Protein 2PTZ (pdb70)

GO terms:
  GO:0005654 nucleoplasm (C, HTP)
  GO:0005737 cytoplasm (C, HTP)
  GO:0004634 phosphopyruvate hydratase activity (F, IDA)
  GO:0000287 magnesium ion binding (F, IDA)
  GO:0097014 ciliary plasm (C, IDA)
  GO:0005737 cytoplasm (C, IDA)
  GO:0005829 cytosol (C, IDA)

B-factor: mean 29.62, std 11.67, range [13.44, 84.28]

Sequence (431 aa):
SHMTIQKVHGREVLDSRGNPTVEVEVTTEKGVFRSAVPSGASTGVYEACELRDGDKKRYVGKGCLQAVKNVNEVIGPALIGRDELKQEELDTLMLRLDGTPNKGKLGANAILGCSMAISKAAAAAKGVPLYRYLASLAGTKELRLPVPCFNVINGGKHAGNALPFQEFMIAPVKATSFSEALRMGSEVYHSLRGIIKKKYGQDAVNVGDEGGFAPPIKDINEPLPILMEAIEEAGHRGKFAICMDCAASETYDEKKQQYNLTFKSPEPTWVTAEQLRETYCKWAHDYPIVSIEDPYDQDDFAGFAGITEALKGKTQIVGDDLTVTNTERIKMAIEKKACNSLLLKINQIGTISEAIASSKLCMENGWSVMVSHRSGETEDTYIADLVVALGSGQIKTGAPCRGERTAKLNQLLRIEEELGAHAKFGFPGWS

CATH classification: 3.30.390.10 (+1 more: 3.20.20.120)

InterPro domains:
  IPR000941 Enolase [MF_00318] (1-417)
  IPR000941 Enolase [PIRSF001400] (1-423)
  IPR000941 Enolase [PR00148] (35-49)
  IPR000941 Enolase [PR00148] (105-121)
  IPR000941 Enolase [PR00148] (162-175)
  IPR000941 Enolase [PR00148] (317-328)
  IPR000941 Enolase [PR00148] (340-354)
  IPR000941 Enolase [PR00148] (369-386)
  IPR000941 Enolase [PTHR11902] (1-423)
  IPR000941 Enolase [SFLDF00002] (3-417)
  IPR000941 Enolase [TIGR01060] (3-423)
  IPR000941 Enolase [cd03313] (5-416)
  IPR020809 Enolase, conserved site [PS00164] (340-353)
  IPR020810 Enolase, C-terminal TIM barrel domain [PF00113] (142-423)
  IPR020810 Enolase, C-terminal TIM barrel domain [SM01192] (140-427)
  IPR020811 Enolase, N-terminal [PF03952] (3-132)
  IPR020811 Enolase, N-terminal [SM01193] (3-132)
  IPR029017 Enolase-like, N-terminal [G3DSA:3.30.390.10] (1-125)
  IPR029017 Enolase-like, N-terminal [SSF54826] (2-138)
  IPR036849 Enolase-like, C-terminal domain superfamily [G3DSA:3.20.20.120] (126-428)

Nearest PDB structures (foldseek):
  2ptx-assembly1_A  TM=1.001E+00  e=3.890E-84  Trypanosoma brucei
  8uel-assembly1_B  TM=9.749E-01  e=4.646E-59  Penaeus vannamei
  1pdy-assembly1_A  TM=9.627E-01  e=2.660E-55  Homarus gammarus
  7sqc-assembly1_Y7  TM=9.735E-01  e=1.139E-55  Chlamydomonas reinhardtii
  7ugh-assembly2_B  TM=9.443E-01  e=2.245E-48  Naegleria fowleri

Radius of gyration: 20.63 Å; Cα contacts (8 Å, |Δi|>4): 1055; chains: 1; bounding box: 47×64×49 Å

Secondary structure (DSSP, 8-state):
-TTS--EEEEEEEE-TTS-EEEEEEEEETTEEEEEE--B-SS--TTSPP------TTTGGGT--HHHHHIIIIIIHHHHTT--TT-HHHHHHHHHHHH-STT-TTT-HHHHHHHHHHHHHHHHHHHTS-HHHHHHHHHT-S--EEPEEEEEEEE-STTSSSS--S-EEEEE-TT-SSHHHHHHHHHHHHHHHHHHHHHHH-GGG--B-TTSSB--S---TTTHHHHHHHHHHHTT-TTS-EEEEE--GGGGEETTTTEEETTTTSSS--EE-HHHHHHHHHHHHHHS-EEEEE--S-TT-HHHHHHHHHHTTTTSEEEESTTTTT-HHHHHHHHHTT--SEEEE-HHHH--HHHHHHHHHHHHHTT-EEEEE--SB--S--HHHHHHHHHT-SEEE--SS-SHHHHHHHHHHHHHHHHH-TT-EES-GGG-

Structure (mmCIF, N/CA/C/O backbone):
data_2PTZ
#
_entry.id   2PTZ
#
_cell.length_a   73.858
_cell.length_b   109.279
_cell.length_c   107.946
_cell.angle_alpha   90.00
_cell.angle_beta   90.00
_cell.angle_gamma   90.00
#
_symmetry.space_group_name_H-M   'C 2 2 21'
#
loop_
_entity.id
_entity.type
_entity.pdbx_description
1 polymer Enolase
2 non-polymer 'ZINC ION'
3 non-polymer 'PHOSPHONOACETOHYDROXAMIC ACID'
4 non-polymer 1,2-ETHANEDIOL
5 water water
#
loop_
_atom_site.group_PDB
_atom_site.id
_atom_site.type_symbol
_atom_site.label_atom_id
_atom_site.label_alt_id
_atom_site.label_comp_id
_atom_site.label_asym_id
_atom_site.label_entity_id
_atom_site.label_seq_id
_atom_site.pdbx_PDB_ins_code
_atom_site.Cartn_x
_atom_site.Cartn_y
_atom_site.Cartn_z
_atom_site.occupancy
_atom_site.B_iso_or_equiv
_atom_site.auth_seq_id
_atom_site.auth_comp_id
_atom_site.auth_asym_id
_atom_site.auth_atom_id
_atom_site.pdbx_PDB_model_num
ATOM 1 N N . SER A 1 2 ? 4.139 67.989 43.444 1.00 56.81 -1 SER A N 1
ATOM 2 C CA . SER A 1 2 ? 4.188 68.901 42.255 1.00 57.15 -1 SER A CA 1
ATOM 3 C C . SER A 1 2 ? 3.884 68.156 40.945 1.00 56.26 -1 SER A C 1
ATOM 4 O O . SER A 1 2 ? 3.705 66.925 40.938 1.00 56.22 -1 SER A O 1
ATOM 7 N N . HIS A 1 3 ? 3.843 68.899 39.837 1.00 55.16 0 HIS A N 1
ATOM 8 C CA . HIS A 1 3 ? 3.146 68.421 38.634 1.00 53.32 0 HIS A CA 1
ATOM 9 C C . HIS A 1 3 ? 3.701 67.137 38.000 1.00 50.63 0 HIS A C 1
ATOM 10 O O . HIS A 1 3 ? 2.934 66.326 37.458 1.00 49.32 0 HIS A O 1
ATOM 17 N N . MET A 1 4 ? 5.018 66.957 38.086 1.00 47.37 1 MET A N 1
ATOM 18 C CA . MET A 1 4 ? 5.675 65.851 37.378 1.00 45.16 1 MET A CA 1
ATOM 19 C C . MET A 1 4 ? 5.813 64.577 38.197 1.00 40.27 1 MET A C 1
ATOM 20 O O . MET A 1 4 ? 6.141 63.505 37.626 1.00 39.03 1 MET A O 1
ATOM 25 N N . THR A 1 5 ? 5.507 64.677 39.496 1.00 35.34 2 THR A N 1
ATOM 26 C CA . THR A 1 5 ? 5.680 63.554 40.455 1.00 30.57 2 THR A CA 1
ATOM 27 C C . THR A 1 5 ? 4.584 62.472 40.420 1.00 28.09 2 THR A C 1
ATOM 28 O O . THR A 1 5 ? 3.583 62.562 39.688 1.00 27.61 2 THR A O 1
ATOM 32 N N . ILE A 1 6 ? 4.778 61.436 41.225 1.00 24.67 3 ILE A N 1
ATOM 33 C CA . ILE A 1 6 ? 3.815 60.330 41.288 1.00 23.06 3 ILE A CA 1
ATOM 34 C C . ILE A 1 6 ? 2.494 60.814 41.899 1.00 22.46 3 ILE A C 1
ATOM 35 O O . ILE A 1 6 ? 2.488 61.417 42.974 1.00 23.08 3 ILE A O 1
ATOM 40 N N . GLN A 1 7 ? 1.397 60.575 41.181 1.00 22.43 4 GLN A N 1
ATOM 41 C CA . GLN A 1 7 ? 0.095 60.998 41.586 1.00 22.84 4 GLN A CA 1
ATOM 42 C C . GLN A 1 7 ? -0.708 59.949 42.282 1.00 22.34 4 GLN A C 1
ATOM 43 O O . GLN A 1 7 ? -1.457 60.285 43.182 1.00 23.58 4 GLN A O 1
ATOM 49 N N . LYS A 1 8 ? -0.575 58.698 41.857 1.00 21.47 5 LYS A N 1
ATOM 50 C CA . LYS A 1 8 ? -1.398 57.619 42.360 1.00 22.54 5 LYS A CA 1
ATOM 51 C C . LYS A 1 8 ? -0.570 56.362 42.255 1.00 20.76 5 LYS A C 1
ATOM 52 O O . LYS A 1 8 ? 0.273 56.205 41.321 1.00 19.78 5 LYS A O 1
ATOM 58 N N . VAL A 1 9 ? -0.737 55.498 43.248 1.00 18.53 6 VAL A N 1
ATOM 59 C CA . VAL A 1 9 ? -0.113 54.191 43.137 1.00 18.66 6 VAL A CA 1
ATOM 60 C C . VAL A 1 9 ? -1.194 53.213 43.543 1.00 18.25 6 VAL A C 1
ATOM 61 O O . VAL A 1 9 ? -1.800 53.365 44.611 1.00 18.88 6 VAL A O 1
ATOM 65 N N . HIS A 1 10 ? -1.407 52.202 42.711 1.00 18.98 7 HIS A N 1
ATOM 66 C CA . HIS A 1 10 ? -2.493 51.296 42.973 1.00 19.46 7 HIS A CA 1
ATOM 67 C C . HIS A 1 10 ? -2.063 49.906 42.587 1.00 20.05 7 HIS A C 1
ATOM 68 O O . HIS A 1 10 ? -1.530 49.717 41.494 1.00 18.97 7 HIS A O 1
ATOM 75 N N . GLY A 1 11 ? -2.310 48.961 43.495 1.00 18.92 8 GLY A N 1
ATOM 76 C CA . GLY A 1 11 ? -2.080 47.552 43.205 1.00 18.95 8 GLY A CA 1
ATOM 77 C C . GLY A 1 11 ? -3.349 46.763 43.066 1.00 18.93 8 GLY A C 1
ATOM 78 O O . GLY A 1 11 ? -4.430 47.138 43.561 1.00 18.43 8 GLY A O 1
ATOM 79 N N . ARG A 1 12 ? -3.237 45.684 42.300 1.00 19.20 9 ARG A N 1
ATOM 80 C CA . ARG A 1 12 ? -4.399 44.820 42.186 1.00 20.00 9 ARG A CA 1
ATOM 81 C C . ARG A 1 12 ? -3.891 43.402 41.924 1.00 18.43 9 ARG A C 1
ATOM 82 O O . ARG A 1 12 ? -2.795 43.188 41.462 1.00 19.01 9 ARG A O 1
ATOM 90 N N . GLU A 1 13 ? -4.724 42.459 42.337 1.00 19.23 10 GLU A N 1
ATOM 91 C CA . GLU A 1 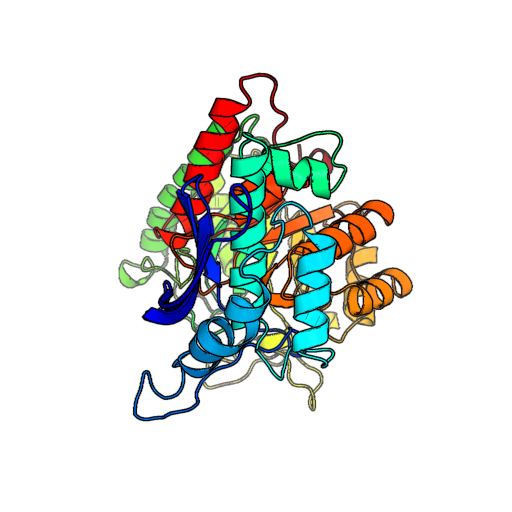13 ? -4.451 41.067 42.110 1.00 19.66 10 GLU A CA 1
ATOM 92 C C . GLU A 1 13 ? -4.913 40.788 40.669 1.00 19.08 10 GLU A C 1
ATOM 93 O O . GLU A 1 13 ? -6.054 41.095 40.276 1.00 18.43 10 GLU A O 1
ATOM 99 N N . VAL A 1 14 ? -4.023 40.231 39.878 1.00 18.63 11 VAL A N 1
ATOM 100 C CA . VAL A 1 14 ? -4.359 39.744 38.549 1.00 18.49 11 VAL A CA 1
ATOM 101 C C . VAL A 1 14 ? -3.903 38.296 38.411 1.00 19.65 11 VAL A C 1
ATOM 102 O O . VAL A 1 14 ? -3.276 37.758 39.316 1.00 20.45 11 VAL A O 1
ATOM 106 N N . LEU A 1 15 ? -4.250 37.658 37.294 1.00 17.98 12 LEU A N 1
ATOM 107 C CA . LEU A 1 15 ? -3.827 36.253 37.148 1.00 18.50 12 LEU A CA 1
ATOM 108 C C . LEU A 1 15 ? -2.585 36.171 36.312 1.00 17.40 12 LEU A C 1
ATOM 109 O O . LEU A 1 15 ? -2.408 36.952 35.334 1.00 17.69 12 LEU A O 1
ATOM 114 N N . ASP A 1 16 ? -1.745 35.197 36.662 1.00 16.29 13 ASP A N 1
ATOM 115 C CA . ASP A 1 16 ? -0.605 34.858 35.878 1.00 16.04 13 ASP A CA 1
ATOM 116 C C . ASP A 1 16 ? -0.997 33.742 34.904 1.00 14.71 13 ASP A C 1
ATOM 117 O O . ASP A 1 16 ? -2.116 33.318 34.855 1.00 16.46 13 ASP A O 1
ATOM 122 N N . SER A 1 17 ? -0.008 33.310 34.137 1.00 16.20 14 SER A N 1
ATOM 123 C CA . SER A 1 17 ? -0.232 32.472 32.970 1.00 15.82 14 SER A CA 1
ATOM 124 C C . SER A 1 17 ? -0.622 31.026 33.365 1.00 16.71 14 SER A C 1
ATOM 125 O O . SER A 1 17 ? -0.991 30.230 32.505 1.00 18.33 14 SER A O 1
ATOM 128 N N . ARG A 1 18 ? -0.484 30.710 34.655 1.00 17.67 15 ARG A N 1
ATOM 129 C CA . ARG A 1 18 ? -0.988 29.433 35.221 1.00 19.66 15 ARG A CA 1
ATOM 130 C C . ARG A 1 18 ? -2.357 29.563 35.897 1.00 19.52 15 ARG A C 1
ATOM 131 O O . ARG A 1 18 ? -2.906 28.577 36.417 1.00 21.47 15 ARG A O 1
ATOM 139 N N . GLY A 1 19 ? -2.886 30.788 35.871 1.00 19.30 16 GLY A N 1
ATOM 140 C CA . GLY A 1 19 ? -4.162 31.126 36.466 1.00 18.99 16 GLY A CA 1
ATOM 141 C C . GLY A 1 19 ? -4.032 31.360 37.987 1.00 19.39 16 GLY A C 1
ATOM 142 O O . GLY A 1 19 ? -5.020 31.298 38.703 1.00 21.48 16 GLY A O 1
ATOM 143 N N . ASN A 1 20 ? -2.819 31.658 38.442 1.00 19.63 17 ASN A N 1
ATOM 144 C CA . ASN A 1 20 ? -2.624 31.972 39.846 1.00 19.77 17 ASN A CA 1
ATOM 145 C C . ASN A 1 20 ? -2.514 33.474 40.038 1.00 20.53 17 ASN A C 1
ATOM 146 O O . ASN A 1 20 ? -1.982 34.148 39.186 1.00 19.20 17 ASN A O 1
ATOM 151 N N . PRO A 1 21 ? -3.000 33.975 41.190 1.00 20.50 18 PRO A N 1
ATOM 152 C CA . PRO A 1 21 ? -2.942 35.403 41.407 1.00 19.55 18 PRO A CA 1
ATOM 153 C C . PRO A 1 21 ? -1.522 35.874 41.454 1.00 18.40 18 PRO A C 1
ATOM 154 O O . PRO A 1 21 ? -0.584 35.151 41.859 1.00 18.33 18 PRO A O 1
ATOM 158 N N . THR A 1 22 ? -1.339 37.104 40.983 1.00 16.85 19 THR A N 1
ATOM 159 C CA . THR A 1 22 ? -0.119 37.806 41.230 1.00 17.40 19 THR A CA 1
ATOM 160 C C . THR A 1 22 ? -0.414 39.295 41.413 1.00 16.70 19 THR A C 1
ATOM 161 O O . THR A 1 22 ? -1.565 39.680 41.414 1.00 19.56 19 THR A O 1
ATOM 165 N N . VAL A 1 23 ? 0.653 40.069 41.569 1.00 16.35 20 VAL A N 1
ATOM 166 C CA . VAL A 1 23 ? 0.484 41.505 41.853 1.00 17.69 20 VAL A CA 1
ATOM 167 C C . VAL A 1 23 ? 0.735 42.318 40.596 1.00 17.14 20 VAL A C 1
ATOM 168 O O . VAL A 1 23 ? 1.720 42.099 39.899 1.00 17.68 20 VAL A O 1
ATOM 172 N N . GLU A 1 24 ? -0.145 43.279 40.329 1.00 17.04 21 GLU A N 1
ATOM 173 C CA . GLU A 1 24 ? 0.129 44.291 39.314 1.00 16.99 21 GLU A CA 1
ATOM 174 C C . GLU A 1 24 ? 0.017 45.668 40.012 1.00 17.72 21 GLU A C 1
ATOM 175 O O . GLU A 1 24 ? -0.878 45.872 40.859 1.00 17.54 21 GLU A O 1
ATOM 181 N N . VAL A 1 25 ? 0.866 46.599 39.594 1.00 16.46 22 VAL A N 1
ATOM 182 C CA . VAL A 1 25 ? 0.899 47.913 40.168 1.00 15.66 22 VAL A CA 1
ATOM 183 C C . VAL A 1 25 ? 0.834 48.920 39.034 1.00 16.09 22 VAL A C 1
ATOM 184 O O . VAL A 1 25 ? 1.546 48.802 38.056 1.00 16.39 22 VAL A O 1
ATOM 188 N N . GLU A 1 26 ? 0.062 49.966 39.267 1.00 15.42 23 GLU A N 1
ATOM 189 C CA . GLU A 1 26 ? -0.023 51.084 38.348 1.00 16.13 23 GLU A CA 1
ATOM 190 C C . GLU A 1 26 ? 0.476 52.307 39.122 1.00 16.37 23 GLU A C 1
ATOM 191 O O . GLU A 1 26 ? 0.031 52.581 40.229 1.00 17.46 23 GLU A O 1
ATOM 197 N N . VAL A 1 27 ? 1.432 52.970 38.522 1.00 17.51 24 VAL A N 1
ATOM 198 C CA . VAL A 1 27 ? 1.853 54.276 39.014 1.00 17.45 24 VAL A CA 1
ATOM 199 C C . VAL A 1 27 ? 1.316 55.257 38.005 1.00 18.62 24 VAL A C 1
ATOM 200 O O . VAL A 1 27 ? 1.594 55.112 36.808 1.00 17.82 24 VAL A O 1
ATOM 204 N N . THR A 1 28 ? 0.547 56.195 38.500 1.00 19.59 25 THR A N 1
ATOM 205 C CA . THR A 1 28 ? 0.002 57.260 37.652 1.00 21.17 25 THR A CA 1
ATOM 206 C C . THR A 1 28 ? 0.771 58.535 37.878 1.00 20.91 25 THR A C 1
ATOM 207 O O . THR A 1 28 ? 1.032 58.940 39.022 1.00 20.90 25 THR A O 1
ATOM 211 N N . THR A 1 29 ? 1.112 59.164 36.755 1.00 21.51 26 THR A N 1
ATOM 212 C CA . THR A 1 29 ? 1.666 60.507 36.746 1.00 22.87 26 THR A CA 1
ATOM 213 C C . THR A 1 29 ? 0.874 61.311 35.698 1.00 24.06 26 THR A C 1
ATOM 214 O O . THR A 1 29 ? -0.056 60.815 35.039 1.00 24.09 26 THR A O 1
ATOM 218 N N . GLU A 1 30 ? 1.250 62.562 35.546 1.00 26.54 27 GLU A N 1
ATOM 219 C CA . GLU A 1 30 ? 0.579 63.390 34.536 1.00 28.64 27 GLU A CA 1
ATOM 220 C C . GLU A 1 30 ? 0.823 62.783 33.134 1.00 28.97 27 GLU A C 1
ATOM 221 O O . GLU A 1 30 ? 0.084 63.051 32.196 1.00 29.66 27 GLU A O 1
ATOM 227 N N . LYS A 1 31 ? 1.866 61.967 33.004 1.00 28.20 28 LYS A N 1
ATOM 228 C CA . LYS A 1 31 ? 2.264 61.387 31.714 1.00 29.08 28 LYS A CA 1
ATOM 229 C C . LYS A 1 31 ? 1.489 60.126 31.406 1.00 28.08 28 LYS A C 1
ATOM 230 O O . LYS A 1 31 ? 1.544 59.609 30.277 1.00 28.90 28 LYS A O 1
ATOM 236 N N . GLY A 1 32 ? 0.764 59.614 32.398 1.00 27.22 29 GLY A N 1
ATOM 237 C CA . GLY A 1 32 ? -0.083 58.494 32.164 1.00 24.42 29 GLY A CA 1
ATOM 238 C C . GLY A 1 32 ? -0.011 57.472 33.267 1.00 24.25 29 GLY A C 1
ATOM 239 O O . GLY A 1 32 ? 0.494 57.759 34.343 1.00 22.81 29 GLY A O 1
ATOM 240 N N . VAL A 1 33 ? -0.508 56.288 32.941 1.00 22.67 30 VAL A N 1
ATOM 241 C CA . VAL A 1 33 ? -0.623 55.164 33.876 1.00 22.94 30 VAL A CA 1
ATOM 242 C C . VAL A 1 33 ? 0.355 54.078 33.460 1.00 22.60 30 VAL A C 1
ATOM 243 O O . VAL A 1 33 ? 0.300 53.550 32.323 1.00 22.71 30 VAL A O 1
ATOM 247 N N . PHE A 1 34 ? 1.239 53.733 34.376 1.00 19.61 31 PHE A N 1
ATOM 248 C CA . PHE A 1 34 ? 2.382 52.870 34.115 1.00 18.11 31 PHE A CA 1
ATOM 249 C C . PHE A 1 34 ? 2.182 51.614 34.912 1.00 17.59 31 PHE A C 1
ATOM 250 O O . PHE A 1 34 ? 2.145 51.632 36.127 1.00 18.52 31 PHE A O 1
ATOM 258 N N . ARG A 1 35 ? 2.003 50.533 34.172 1.00 16.22 32 ARG A N 1
ATOM 259 C CA . ARG A 1 35 ? 1.533 49.289 34.814 1.00 15.72 32 ARG A CA 1
ATOM 260 C C . ARG A 1 35 ? 2.565 48.193 34.710 1.00 15.77 32 ARG A C 1
ATOM 261 O O . ARG A 1 35 ? 3.080 47.903 33.613 1.00 16.20 32 ARG A O 1
ATOM 269 N N . SER A 1 36 ? 2.808 47.530 35.825 1.00 15.63 33 SER A N 1
ATOM 270 C CA . SER A 1 36 ? 3.845 46.500 35.882 1.00 15.90 33 SER A CA 1
ATOM 271 C C . SER A 1 36 ? 3.271 45.349 36.686 1.00 16.30 33 SER A C 1
ATOM 272 O O . SER A 1 36 ? 2.586 45.575 37.679 1.00 16.30 33 SER A O 1
ATOM 275 N N . ALA A 1 37 ? 3.476 44.129 36.211 1.00 15.53 34 ALA A N 1
ATOM 276 C CA . ALA A 1 37 ? 3.018 42.922 36.920 1.00 16.75 34 ALA A CA 1
ATOM 277 C C . ALA A 1 37 ? 4.219 42.096 37.299 1.00 16.54 34 ALA A C 1
ATOM 278 O O . ALA A 1 37 ? 5.307 42.124 36.624 1.00 17.46 34 ALA A O 1
ATOM 280 N N . VAL A 1 38 ? 4.005 41.331 38.370 1.00 16.64 35 VAL A N 1
ATOM 281 C CA . VAL A 1 38 ? 5.075 40.564 38.972 1.00 17.22 35 VAL A CA 1
ATOM 282 C C . VAL A 1 38 ? 4.924 39.105 38.562 1.00 15.85 35 VAL A C 1
ATOM 283 O O . VAL A 1 38 ? 3.835 38.558 38.628 1.00 16.06 35 VAL A O 1
ATOM 287 N N . PRO A 1 39 ? 6.010 38.475 38.110 1.00 16.04 36 PRO A N 1
ATOM 288 C CA . PRO A 1 39 ? 5.930 37.075 37.697 1.00 15.81 36 PRO A CA 1
ATOM 289 C C . PRO A 1 39 ? 6.006 36.185 38.929 1.00 16.46 36 PRO A C 1
ATOM 290 O O . PRO A 1 39 ? 6.253 36.680 39.999 1.00 17.57 36 PRO A O 1
ATOM 294 N N . SER A 1 40 ? 5.836 34.879 38.766 1.00 17.71 37 SER A N 1
ATOM 295 C CA . SER A 1 40 ? 5.950 33.984 39.907 1.00 16.21 37 SER A CA 1
ATOM 296 C C . SER A 1 40 ? 6.625 32.682 39.449 1.00 18.00 37 SER A C 1
ATOM 297 O O . SER A 1 40 ? 6.193 32.048 38.455 1.00 17.57 37 SER A O 1
ATOM 300 N N . GLY A 1 41 ? 7.655 32.275 40.191 1.00 19.30 38 GLY A N 1
ATOM 301 C CA . GLY A 1 41 ? 8.307 31.013 39.908 1.00 20.05 38 GLY A CA 1
ATOM 302 C C . GLY A 1 41 ? 7.532 29.827 40.480 1.00 20.43 38 GLY A C 1
ATOM 303 O O . GLY A 1 41 ? 6.699 29.965 41.386 1.00 20.72 38 GLY A O 1
ATOM 304 N N . ALA A 1 42 ? 7.800 28.663 39.892 1.00 21.10 39 ALA A N 1
ATOM 305 C CA . ALA A 1 42 ? 7.405 27.397 40.465 1.00 21.45 39 ALA A CA 1
ATOM 306 C C . ALA A 1 42 ? 8.607 26.737 41.145 1.00 21.73 39 ALA A C 1
ATOM 307 O O . ALA A 1 42 ? 8.515 26.302 42.310 1.00 22.76 39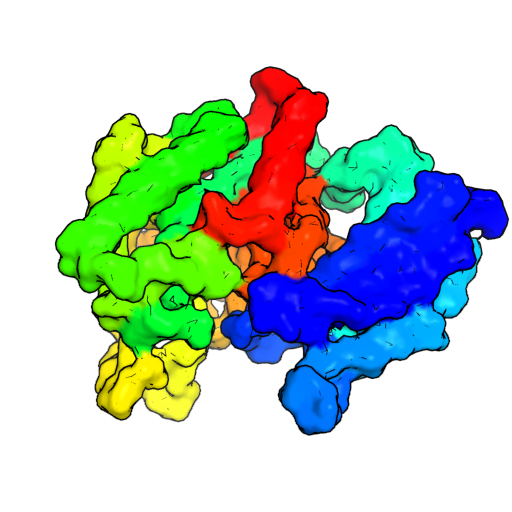 ALA A O 1
ATOM 309 N N . SER A 1 43 ? 9.732 26.620 40.412 1.00 21.87 40 SER A N 1
ATOM 310 C CA . SER A 1 43 ? 10.941 26.066 40.987 1.00 22.06 40 SER A CA 1
ATOM 311 C C . SER A 1 43 ? 11.740 27.197 41.647 1.00 21.41 40 SER A C 1
ATOM 312 O O . SER A 1 43 ? 12.830 27.596 41.210 1.00 21.59 40 SER A O 1
ATOM 315 N N . THR A 1 44 ? 11.177 27.731 42.720 1.00 20.64 41 THR A N 1
ATOM 316 C CA . THR A 1 44 ? 11.749 28.916 43.364 1.00 21.17 41 THR A CA 1
ATOM 317 C C . THR A 1 44 ? 12.919 28.501 44.267 1.00 22.73 41 THR A C 1
ATOM 318 O O . THR A 1 44 ? 12.809 27.551 45.071 1.00 22.51 41 THR A O 1
ATOM 322 N N . GLY A 1 45 ? 14.045 29.195 44.114 1.00 22.39 42 GLY A N 1
ATOM 323 C CA . GLY A 1 45 ? 15.212 28.919 44.970 1.00 22.87 42 GLY A CA 1
ATOM 324 C C . GLY A 1 45 ? 14.899 29.271 46.407 1.00 23.24 42 GLY A C 1
ATOM 325 O O . GLY A 1 45 ? 14.120 30.223 46.683 1.00 22.30 42 GLY A O 1
ATOM 326 N N . VAL A 1 46 ? 15.494 28.551 47.352 1.00 24.68 43 VAL A N 1
ATOM 327 C CA . VAL A 1 46 ? 15.187 28.824 48.758 1.00 26.34 43 VAL A CA 1
ATOM 328 C C . VAL A 1 46 ? 15.680 30.221 49.158 1.00 24.39 43 VAL A C 1
ATOM 329 O O . VAL A 1 46 ? 15.206 30.769 50.136 1.00 24.89 43 VAL A O 1
ATOM 333 N N . TYR A 1 47 ? 16.612 30.791 48.383 1.00 23.57 44 TYR A N 1
ATOM 334 C CA . TYR A 1 47 ? 17.130 32.120 48.698 1.00 22.59 44 TYR A CA 1
ATOM 335 C C . TYR A 1 47 ? 16.455 33.285 47.977 1.00 21.49 44 TYR A C 1
ATOM 336 O O . TYR A 1 47 ? 16.890 34.418 48.110 1.00 21.75 44 TYR A O 1
ATOM 345 N N . GLU A 1 48 ? 15.353 33.021 47.290 1.00 20.44 45 GLU A N 1
ATOM 346 C CA . GLU A 1 48 ? 14.650 34.084 46.612 1.00 20.07 45 GLU A CA 1
ATOM 347 C C . GLU A 1 48 ? 14.004 34.997 47.632 1.00 19.92 45 GLU A C 1
ATOM 348 O O . GLU A 1 48 ? 13.608 34.588 48.718 1.00 19.89 45 GLU A O 1
ATOM 354 N N . ALA A 1 49 ? 13.942 36.268 47.270 1.00 19.79 46 ALA A N 1
ATOM 355 C CA . ALA A 1 49 ? 13.171 37.242 48.055 1.00 19.79 46 ALA A CA 1
ATOM 356 C C . ALA A 1 49 ? 11.730 36.741 48.249 1.00 20.10 46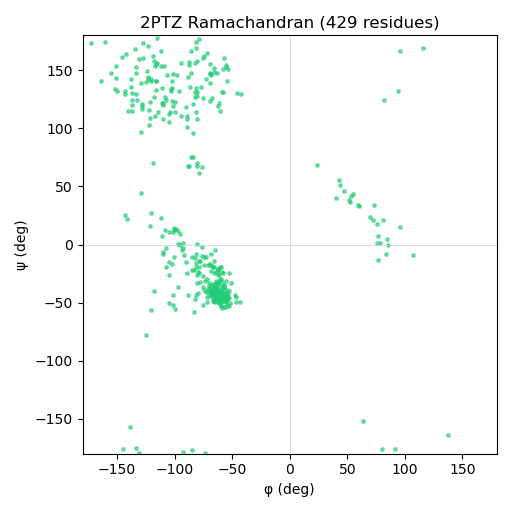 ALA A C 1
ATOM 357 O O . ALA A 1 49 ? 11.178 35.968 47.427 1.00 20.34 46 ALA A O 1
ATOM 359 N N . CYS A 1 50 ? 11.141 37.153 49.361 1.00 20.21 47 CYS A N 1
ATOM 360 C CA . CYS A 1 50 ? 9.828 36.651 49.741 1.00 20.03 47 CYS A CA 1
ATOM 361 C C . CYS A 1 50 ? 8.710 36.955 48.755 1.00 19.93 47 CYS A C 1
ATOM 362 O O . CYS A 1 50 ? 8.385 38.110 48.487 1.00 20.43 47 CYS A O 1
ATOM 365 N N . GLU A 1 51 ? 8.066 35.907 48.263 1.00 20.05 48 GLU A N 1
ATOM 366 C CA . GLU A 1 51 ? 6.822 36.100 47.545 1.00 19.92 48 GLU A CA 1
ATOM 367 C C . GLU A 1 51 ? 5.637 35.928 48.503 1.00 20.37 48 GLU A C 1
ATOM 368 O O . GLU A 1 51 ? 5.357 34.819 49.004 1.00 20.58 48 GLU A O 1
ATOM 374 N N . LEU A 1 52 ? 4.952 37.020 48.792 1.00 20.77 49 LEU A N 1
ATOM 375 C CA . LEU A 1 52 ? 3.992 37.004 49.872 1.00 21.68 49 LEU A CA 1
ATOM 376 C C . LEU A 1 52 ? 2.602 36.585 49.327 1.00 21.19 49 LEU A C 1
ATOM 377 O O . LEU A 1 52 ? 2.071 37.243 48.438 1.00 22.12 49 LEU A O 1
ATOM 382 N N . ARG A 1 53 ? 2.119 35.466 49.846 1.00 21.60 50 ARG A N 1
ATOM 383 C CA . ARG A 1 53 ? 0.816 34.911 49.510 1.00 23.18 50 ARG A CA 1
ATOM 384 C C . ARG A 1 53 ? -0.051 34.943 50.746 1.00 23.41 50 ARG A C 1
ATOM 385 O O . ARG A 1 53 ? 0.436 34.937 51.887 1.00 23.72 50 ARG A O 1
ATOM 393 N N . ASP A 1 54 ? -1.351 34.956 50.520 1.00 22.72 51 ASP A N 1
ATOM 394 C CA . ASP A 1 54 ? -2.319 35.157 51.599 1.00 23.58 51 ASP A CA 1
ATOM 395 C C . ASP A 1 54 ? -2.502 33.911 52.490 1.00 23.52 51 ASP A C 1
ATOM 396 O O . ASP A 1 54 ? -2.738 34.027 53.680 1.00 24.43 51 ASP A O 1
ATOM 401 N N . GLY A 1 55 ? -2.441 32.738 51.858 1.00 25.64 52 GLY A N 1
ATOM 402 C CA . GLY A 1 55 ? -2.619 31.464 52.556 1.00 27.03 52 GLY A CA 1
ATOM 403 C C . GLY A 1 55 ? -4.067 31.220 52.983 1.00 28.39 52 GLY A C 1
ATOM 404 O O . GLY A 1 55 ? -4.351 30.451 53.918 1.00 29.05 52 GLY A O 1
ATOM 405 N N . ASP A 1 56 ? -5.002 31.901 52.323 1.00 28.29 53 ASP A N 1
ATOM 406 C CA . ASP A 1 56 ? -6.408 31.695 52.608 1.00 27.78 53 ASP A CA 1
ATOM 407 C C . ASP A 1 56 ? -6.917 30.577 51.729 1.00 28.57 53 ASP A C 1
ATOM 408 O O . ASP A 1 56 ? -7.110 30.745 50.522 1.00 27.57 53 ASP A O 1
ATOM 413 N N . LYS A 1 57 ? -7.182 29.430 52.343 1.00 30.35 54 LYS A N 1
ATOM 414 C CA . LYS A 1 57 ? -7.638 28.269 51.574 1.00 33.89 54 LYS A CA 1
ATOM 415 C C . LYS A 1 57 ? -8.962 28.509 50.812 1.00 32.54 54 LYS A C 1
ATOM 416 O O . LYS A 1 57 ? -9.259 27.818 49.826 1.00 33.12 54 LYS A O 1
ATOM 422 N N . LYS A 1 58 ? -9.725 29.516 51.224 1.00 32.28 55 LYS A N 1
ATOM 423 C CA . LYS A 1 58 ? -10.997 29.804 50.531 1.00 32.57 55 LYS A CA 1
ATOM 424 C C . LYS A 1 58 ? -10.845 30.617 49.252 1.00 31.25 55 LYS A C 1
ATOM 425 O O . LYS A 1 58 ? -11.842 30.820 48.524 1.00 31.73 55 LYS A O 1
ATOM 431 N N . ARG A 1 59 ? -9.637 31.113 49.011 1.00 28.90 56 ARG A N 1
ATOM 432 C CA . ARG A 1 59 ? -9.332 31.851 47.764 1.00 26.13 56 ARG A CA 1
ATOM 433 C C . ARG A 1 59 ? -8.111 31.269 47.099 1.00 24.94 56 ARG A C 1
ATOM 434 O O . ARG A 1 59 ? -7.008 31.276 47.675 1.00 24.72 56 ARG A O 1
ATOM 442 N N . TYR A 1 60 ? -8.276 30.811 45.861 1.00 25.08 57 TYR A N 1
ATOM 443 C CA . TYR A 1 60 ? -7.132 30.383 45.079 1.00 27.78 57 TYR A CA 1
ATOM 444 C C . TYR A 1 60 ? -6.259 29.372 45.843 1.00 30.66 57 TYR A C 1
ATOM 445 O O . TYR A 1 60 ? -5.015 29.419 45.704 1.00 31.85 57 TYR A O 1
ATOM 454 N N . VAL A 1 61 ? -6.919 28.490 46.583 1.00 34.16 58 VAL A N 1
ATOM 455 C CA . VAL A 1 61 ? -6.370 27.613 47.651 1.00 36.39 58 VAL A CA 1
ATOM 456 C C . VAL A 1 61 ? -5.084 28.203 48.230 1.00 36.16 58 VAL A C 1
ATOM 457 O O . VAL A 1 61 ? -3.976 27.692 47.978 1.00 36.98 58 VAL A O 1
ATOM 461 N N . GLY A 1 62 ? -5.255 29.330 48.926 1.00 33.90 59 GLY A N 1
ATOM 462 C CA . GLY A 1 62 ? -4.174 30.014 49.595 1.00 31.07 59 GLY A CA 1
ATOM 463 C C . GLY A 1 62 ? -3.180 30.835 48.796 1.00 27.88 59 GLY A C 1
ATOM 464 O O . GLY A 1 62 ? -2.267 31.386 49.396 1.00 27.27 59 GLY A O 1
ATOM 465 N N . LYS A 1 63 ? -3.327 30.942 47.467 1.00 26.00 60 LYS A N 1
ATOM 466 C CA . LYS A 1 63 ? -2.339 31.664 46.646 1.00 24.22 60 LYS A CA 1
ATOM 467 C C . LYS A 1 63 ? -2.734 33.132 46.329 1.00 22.26 60 LYS A C 1
ATOM 468 O O . LYS A 1 63 ? -2.112 33.801 45.493 1.00 21.89 60 LYS A O 1
ATOM 474 N N . GLY A 1 64 ? -3.785 33.609 47.033 1.00 20.79 61 GLY A N 1
ATOM 475 C CA . GLY A 1 64 ? -4.163 35.025 46.853 1.00 21.10 61 GLY A CA 1
ATOM 476 C C . GLY A 1 64 ? -3.007 36.001 47.122 1.00 21.01 61 GLY A C 1
ATOM 477 O O . GLY A 1 64 ? -2.103 35.696 47.867 1.00 22.19 61 GLY A O 1
ATOM 478 N N . CYS A 1 65 ? -3.049 37.185 46.512 1.00 19.61 62 CYS A N 1
ATOM 479 C CA . CYS A 1 65 ? -2.015 38.203 46.760 1.00 19.62 62 CYS A CA 1
ATOM 480 C C . CYS A 1 65 ? -2.675 39.469 47.316 1.00 20.14 62 CYS A C 1
ATOM 481 O O . CYS A 1 65 ? -2.130 40.565 47.137 1.00 18.76 62 CYS A O 1
ATOM 484 N N . LEU A 1 66 ? -3.826 39.293 47.978 1.00 18.97 63 LEU A N 1
ATOM 485 C CA . LEU A 1 66 ? -4.502 40.428 48.626 1.00 19.46 63 LEU A CA 1
ATOM 486 C C . LEU A 1 66 ? -3.563 41.151 49.605 1.00 20.51 63 LEU A C 1
ATOM 487 O O . LEU A 1 66 ? -3.563 42.382 49.654 1.00 19.70 63 LEU A O 1
ATOM 492 N N . GLN A 1 67 ? -2.773 40.403 50.393 1.00 20.05 64 GLN A N 1
ATOM 493 C CA . GLN A 1 67 ? -1.915 41.079 51.387 1.00 21.49 64 GLN A CA 1
ATOM 494 C C . GLN A 1 67 ? -0.827 41.908 50.678 1.00 20.50 64 GLN A C 1
ATOM 495 O O . GLN A 1 67 ? -0.624 43.090 51.014 1.00 19.79 64 GLN A O 1
ATOM 501 N N . ALA A 1 68 ? -0.203 41.351 49.632 1.00 18.29 65 ALA A N 1
ATOM 502 C CA . ALA A 1 68 ? 0.849 42.082 48.926 1.00 18.37 65 ALA A CA 1
ATOM 503 C C . ALA A 1 68 ? 0.207 43.321 48.279 1.00 17.70 65 ALA A C 1
ATOM 504 O O . ALA A 1 68 ? 0.771 44.417 48.327 1.00 18.36 65 ALA A O 1
ATOM 506 N N . VAL A 1 69 ? -0.987 43.116 47.703 1.00 17.32 66 VAL A N 1
ATOM 507 C CA . VAL A 1 69 ? -1.743 44.234 47.067 1.00 17.28 66 VAL A CA 1
ATOM 508 C C . VAL A 1 69 ? -2.068 45.296 48.152 1.00 18.64 66 VAL A C 1
ATOM 509 O O . VAL A 1 69 ? -1.873 46.513 47.901 1.00 18.22 66 VAL A O 1
ATOM 513 N N . LYS A 1 70 ? -2.530 44.849 49.320 1.00 18.84 67 LYS A N 1
ATOM 514 C CA . LYS A 1 70 ? -2.809 45.800 50.432 1.00 19.45 67 LYS A CA 1
ATOM 515 C C . LYS A 1 70 ? -1.517 46.581 50.794 1.00 19.54 67 LYS A C 1
ATOM 516 O O . LYS A 1 70 ? -1.535 47.807 51.065 1.00 19.86 67 LYS A O 1
ATOM 522 N N . ASN A 1 71 ? -0.396 45.854 50.835 1.00 18.31 68 ASN A N 1
ATOM 523 C CA . ASN A 1 71 ? 0.896 46.481 51.105 1.00 18.60 68 ASN A CA 1
ATOM 524 C C . ASN A 1 71 ? 1.254 47.577 50.094 1.00 17.43 68 ASN A C 1
ATOM 525 O O . ASN A 1 71 ? 1.692 48.668 50.473 1.00 19.07 68 ASN A O 1
ATOM 530 N N . VAL A 1 72 ? 1.077 47.284 48.823 1.00 17.17 69 VAL A N 1
ATOM 531 C CA . VAL A 1 72 ? 1.169 48.324 47.822 1.00 17.86 69 VAL A CA 1
ATOM 532 C C . VAL A 1 72 ? 0.182 49.491 48.113 1.00 17.98 69 VAL A C 1
ATOM 533 O O . VAL A 1 72 ? 0.597 50.680 48.167 1.00 19.80 69 VAL A O 1
ATOM 537 N N . ASN A 1 73 ? -1.098 49.177 48.283 1.00 18.33 70 ASN A N 1
ATOM 538 C CA . ASN A 1 73 ? -2.130 50.220 48.371 1.00 17.95 70 ASN A CA 1
ATOM 539 C C . ASN A 1 73 ? -2.039 51.058 49.628 1.00 18.65 70 ASN A C 1
ATOM 540 O O . ASN A 1 73 ? -2.348 52.254 49.595 1.00 21.34 70 ASN A O 1
ATOM 545 N N . GLU A 1 74 ? -1.669 50.425 50.734 1.00 19.60 71 GLU A N 1
ATOM 546 C CA . GLU A 1 74 ? -1.795 51.060 52.046 1.00 20.90 71 GLU A CA 1
ATOM 547 C C . GLU A 1 74 ? -0.445 51.478 52.637 1.00 20.61 71 GLU A C 1
ATOM 548 O O . GLU A 1 74 ? -0.384 52.324 53.534 1.00 21.48 71 GLU A O 1
ATOM 554 N N . VAL A 1 75 ? 0.657 50.900 52.145 1.00 20.66 72 VAL A N 1
ATOM 555 C CA . VAL A 1 75 ? 1.934 51.201 52.762 1.00 21.12 72 VAL A CA 1
ATOM 556 C C . VAL A 1 75 ? 2.895 51.826 51.756 1.00 20.98 72 VAL A C 1
ATOM 557 O O . VAL A 1 75 ? 3.382 52.947 51.968 1.00 21.95 72 VAL A O 1
ATOM 561 N N . ILE A 1 76 ? 3.122 51.126 50.661 1.00 19.21 73 ILE A N 1
ATOM 562 C CA . ILE A 1 76 ? 4.145 51.590 49.727 1.00 19.24 73 ILE A CA 1
ATOM 563 C C . ILE A 1 76 ? 3.621 52.799 48.934 1.00 19.47 73 ILE A C 1
ATOM 564 O O . ILE A 1 76 ? 4.314 53.861 48.828 1.00 20.23 73 ILE A O 1
ATOM 569 N N . GLY A 1 77 ? 2.445 52.617 48.355 1.00 19.01 74 GLY A N 1
ATOM 570 C CA . GLY A 1 77 ? 1.871 53.666 47.496 1.00 19.91 74 GLY A CA 1
ATOM 571 C C . GLY A 1 77 ? 1.787 55.011 48.210 1.00 21.00 74 GLY A C 1
ATOM 572 O O . GLY A 1 77 ? 2.249 56.031 47.673 1.00 21.21 74 GLY A O 1
ATOM 573 N N . PRO A 1 78 ? 1.189 55.048 49.418 1.00 21.42 75 PRO A N 1
ATOM 574 C CA . PRO A 1 78 ? 1.038 56.375 50.066 1.00 22.68 75 PRO A CA 1
ATOM 575 C C . PRO A 1 78 ? 2.400 57.055 50.300 1.00 23.29 75 PRO A C 1
ATOM 576 O O . PRO A 1 78 ? 2.491 58.287 50.268 1.00 24.12 75 PRO A O 1
ATOM 580 N N . ALA A 1 79 ? 3.439 56.245 50.502 1.00 22.52 76 ALA A N 1
ATOM 581 C CA . ALA A 1 79 ? 4.836 56.735 50.667 1.00 23.77 76 ALA A CA 1
ATOM 582 C C . ALA A 1 79 ? 5.373 57.356 49.359 1.00 23.50 76 ALA A C 1
ATOM 583 O O . ALA A 1 79 ? 6.192 58.273 49.373 1.00 24.14 76 ALA A O 1
ATOM 585 N N . LEU A 1 80 ? 4.948 56.806 48.237 1.00 22.06 77 LEU A N 1
ATOM 586 C CA . LEU A 1 80 ? 5.477 57.251 46.969 1.00 21.04 77 LEU A CA 1
ATOM 587 C C . LEU A 1 80 ? 4.755 58.479 46.423 1.00 21.93 77 LEU A C 1
ATOM 588 O O . LEU A 1 80 ? 5.277 59.127 45.519 1.00 22.65 77 LEU A O 1
ATOM 593 N N . ILE A 1 81 ? 3.522 58.727 46.870 1.00 22.36 78 ILE A N 1
ATOM 594 C CA . ILE A 1 81 ? 2.786 59.832 46.291 1.00 22.88 78 ILE A CA 1
ATOM 595 C C . ILE A 1 81 ? 3.555 61.127 46.497 1.00 22.38 78 ILE A C 1
ATOM 596 O O . ILE A 1 81 ? 4.001 61.454 47.620 1.00 23.11 78 ILE A O 1
ATOM 601 N N . GLY A 1 82 ? 3.691 61.874 45.400 1.00 22.97 79 GLY A N 1
ATOM 602 C CA . GLY A 1 82 ? 4.353 63.170 45.427 1.00 24.21 79 GLY A CA 1
ATOM 603 C C . GLY A 1 82 ? 5.867 63.019 45.289 1.00 24.51 79 GLY A C 1
ATOM 604 O O . GLY A 1 82 ? 6.606 63.990 45.383 1.00 26.07 79 GLY A O 1
ATOM 605 N N . ARG A 1 83 ? 6.330 61.800 45.066 1.00 23.32 80 ARG A N 1
ATOM 606 C CA . ARG A 1 83 ? 7.774 61.589 44.955 1.00 23.69 80 ARG A CA 1
ATOM 607 C C . ARG A 1 83 ? 8.201 61.632 43.502 1.00 24.23 80 ARG A C 1
ATOM 608 O O . ARG A 1 83 ? 7.405 61.370 42.567 1.00 25.22 80 ARG A O 1
ATOM 616 N N . ASP A 1 84 ? 9.475 61.954 43.328 1.00 24.56 81 ASP A N 1
ATOM 617 C CA . ASP A 1 84 ? 10.089 62.050 42.006 1.00 24.18 81 ASP A CA 1
ATOM 618 C C . ASP A 1 84 ? 10.444 60.662 41.528 1.00 23.54 81 ASP A C 1
ATOM 619 O O . ASP A 1 84 ? 11.425 60.083 42.001 1.00 24.56 81 ASP A O 1
ATOM 624 N N . GLU A 1 85 ? 9.677 60.177 40.543 1.00 22.27 82 GLU A N 1
ATOM 625 C CA . GLU A 1 85 ? 9.851 58.843 39.995 1.00 22.09 82 GLU A CA 1
ATOM 626 C C . GLU A 1 85 ? 11.237 58.657 39.333 1.00 22.08 82 GLU A C 1
ATOM 627 O O . GLU A 1 85 ? 11.675 57.518 39.136 1.00 22.12 82 GLU A O 1
ATOM 633 N N . LEU A 1 86 ? 11.891 59.766 38.957 1.00 23.37 83 LEU A N 1
ATOM 634 C CA . LEU A 1 86 ? 13.250 59.682 38.376 1.00 24.04 83 LEU A CA 1
ATOM 635 C C . LEU A 1 86 ? 14.273 59.095 39.335 1.00 24.31 83 LEU A C 1
ATOM 636 O O . LEU A 1 86 ? 15.300 58.575 38.883 1.00 24.24 83 LEU A O 1
ATOM 641 N N . LYS A 1 87 ? 13.978 59.162 40.637 1.00 22.48 84 LYS A N 1
ATOM 642 C CA . LYS A 1 87 ? 14.944 58.804 41.648 1.00 22.70 84 LYS A CA 1
ATOM 643 C C . LYS A 1 87 ? 14.860 57.326 41.958 1.00 21.22 84 LYS A C 1
ATOM 644 O O . LYS A 1 87 ? 14.452 56.923 43.035 1.00 22.80 84 LYS A O 1
ATOM 650 N N . GLN A 1 88 ? 15.244 56.520 40.993 1.00 20.75 85 GLN A N 1
ATOM 651 C CA . GLN A 1 88 ? 15.001 55.067 41.074 1.00 20.02 85 GLN A CA 1
ATOM 652 C C . GLN A 1 88 ? 15.690 54.495 42.321 1.00 20.31 85 GLN A C 1
ATOM 653 O O . GLN A 1 88 ? 15.066 53.755 43.097 1.00 20.86 85 GLN A O 1
ATOM 659 N N . GLU A 1 89 ? 16.988 54.761 42.466 1.00 21.12 86 GLU A N 1
ATOM 660 C CA . GLU A 1 89 ? 17.713 54.189 43.605 1.00 23.43 86 GLU A CA 1
ATOM 661 C C . GLU A 1 89 ? 17.080 54.693 44.895 1.00 23.00 86 GLU A C 1
ATOM 662 O O . GLU A 1 89 ? 16.886 53.924 45.831 1.00 24.00 86 GLU A O 1
ATOM 668 N N . GLU A 1 90 ? 16.784 55.988 44.963 1.00 22.26 87 GLU A N 1
ATOM 669 C CA . GLU A 1 90 ? 16.192 56.552 46.175 1.00 22.47 87 GLU A CA 1
ATOM 670 C C . GLU A 1 90 ? 14.868 55.854 46.529 1.00 22.30 87 GLU A C 1
ATOM 671 O O . GLU A 1 90 ? 14.622 55.472 47.684 1.00 22.88 87 GLU A O 1
ATOM 677 N N . LEU A 1 91 ? 14.024 55.669 45.527 1.00 21.49 88 LEU A N 1
ATOM 678 C CA . LEU A 1 91 ? 12.707 55.068 45.782 1.00 20.42 88 LEU A CA 1
ATOM 679 C C . LEU A 1 91 ? 12.815 53.577 46.079 1.00 20.28 88 LEU A C 1
ATOM 680 O O . LEU A 1 91 ? 12.108 53.065 46.985 1.00 20.45 88 LEU A O 1
ATOM 685 N N . ASP A 1 92 ? 13.681 52.876 45.343 1.00 19.58 89 ASP A N 1
ATOM 686 C CA . ASP A 1 92 ? 13.906 51.488 45.684 1.00 18.98 89 ASP A CA 1
ATOM 687 C C . ASP A 1 92 ? 14.431 51.355 47.093 1.00 19.74 89 ASP A C 1
ATOM 688 O O . ASP A 1 92 ? 13.959 50.505 47.852 1.00 19.02 89 ASP A O 1
ATOM 693 N N . THR A 1 93 ? 15.379 52.217 47.458 1.00 19.69 90 THR A N 1
ATOM 694 C CA . THR A 1 93 ? 15.946 52.146 48.798 1.00 21.99 90 THR A CA 1
ATOM 695 C C . THR A 1 93 ? 14.868 52.460 49.846 1.00 21.41 90 THR A C 1
ATOM 696 O O . THR A 1 93 ? 14.813 51.812 50.880 1.00 20.86 90 THR A O 1
ATOM 700 N N . LEU A 1 94 ? 14.000 53.420 49.556 1.00 20.19 91 LEU A N 1
ATOM 701 C CA . LEU A 1 94 ? 12.875 53.745 50.455 1.00 20.64 91 LEU A CA 1
ATOM 702 C C . LEU A 1 94 ? 12.050 52.479 50.663 1.00 19.62 91 LEU A C 1
ATOM 703 O O . LEU A 1 94 ? 11.701 52.119 51.790 1.00 20.17 91 LEU A O 1
ATOM 708 N N . MET A 1 95 ? 11.758 51.794 49.557 1.00 19.01 92 MET A N 1
ATOM 709 C CA . MET A 1 95 ? 10.947 50.583 49.646 1.00 19.81 92 MET A CA 1
ATOM 710 C C . MET A 1 95 ? 11.670 49.516 50.437 1.00 19.64 92 MET A C 1
ATOM 711 O O . MET A 1 95 ? 11.061 48.867 51.280 1.00 19.68 92 MET A O 1
ATOM 716 N N . LEU A 1 96 ? 12.981 49.405 50.251 1.00 19.54 93 LEU A N 1
ATOM 717 C CA . LEU A 1 96 ? 13.723 48.416 51.041 1.00 19.50 93 LEU A CA 1
ATOM 718 C C . LEU A 1 96 ? 13.579 48.761 52.535 1.00 20.16 93 LEU A C 1
ATOM 719 O O . LEU A 1 96 ? 13.366 47.906 53.376 1.00 20.71 93 LEU A O 1
ATOM 724 N N . ARG A 1 97 ? 13.711 50.042 52.857 1.00 20.56 94 ARG A N 1
ATOM 725 C CA . ARG A 1 97 ? 13.661 50.472 54.240 1.00 21.57 94 ARG A CA 1
ATOM 726 C C . ARG A 1 97 ? 12.231 50.346 54.811 1.00 20.90 94 ARG A C 1
ATOM 727 O O . ARG A 1 97 ? 12.095 50.040 56.007 1.00 21.84 94 ARG A O 1
ATOM 741 N N . LEU A 1 98 ? 11.199 50.598 53.992 1.00 21.87 95 LEU A N 1
ATOM 742 C CA . LEU A 1 98 ? 9.813 50.369 54.420 1.00 22.30 95 LEU A CA 1
ATOM 743 C C . LEU A 1 98 ? 9.557 48.927 54.862 1.00 22.67 95 LEU A C 1
ATOM 744 O O . LEU A 1 98 ? 8.818 48.675 55.824 1.00 22.88 95 LEU A O 1
ATOM 749 N N . ASP A 1 99 ? 10.129 48.001 54.101 1.00 21.10 96 ASP A N 1
ATOM 750 C CA . ASP A 1 99 ? 10.061 46.607 54.447 1.00 21.41 96 ASP A CA 1
ATOM 751 C C . ASP A 1 99 ? 10.951 46.261 55.664 1.00 21.76 96 ASP A C 1
ATOM 752 O O . ASP A 1 99 ? 10.488 45.600 56.616 1.00 23.11 96 ASP A O 1
ATOM 757 N N . GLY A 1 100 ? 12.214 46.698 55.635 1.00 22.26 97 GLY A N 1
ATOM 758 C CA . GLY A 1 100 ? 13.116 46.575 56.796 1.00 23.30 97 GLY A CA 1
ATOM 759 C C . GLY A 1 100 ? 13.672 45.189 57.031 1.00 23.52 97 GLY A C 1
ATOM 760 O O . GLY A 1 100 ? 14.347 44.985 58.051 1.00 25.04 97 GLY A O 1
ATOM 761 N N . THR A 1 101 ? 13.428 44.260 56.091 1.00 23.14 98 THR A N 1
ATOM 762 C CA . THR A 1 101 ? 13.932 42.869 56.245 1.00 24.25 98 THR A CA 1
ATOM 763 C C . THR A 1 101 ? 14.781 42.503 55.032 1.00 25.54 98 THR A C 1
ATOM 764 O O . THR A 1 101 ? 14.520 42.977 53.928 1.00 25.42 98 THR A O 1
ATOM 768 N N . PRO A 1 102 ? 15.780 41.642 55.240 1.00 27.73 99 PRO A N 1
ATOM 769 C CA . PRO A 1 102 ? 16.677 41.289 54.137 1.00 28.29 99 PRO A CA 1
ATOM 770 C C . PRO A 1 102 ? 15.924 40.645 52.978 1.00 27.42 99 PRO A C 1
ATOM 771 O O . PRO A 1 102 ? 16.241 40.926 51.832 1.00 28.68 99 PRO A O 1
ATOM 775 N N . ASN A 1 103 ? 14.895 39.851 53.267 1.00 25.65 100 ASN A N 1
ATOM 776 C CA . ASN A 1 103 ? 14.262 39.023 52.230 1.00 24.31 100 ASN A CA 1
ATOM 777 C C . ASN A 1 103 ? 12.951 39.657 51.735 1.00 22.28 100 ASN A C 1
ATOM 778 O O . ASN A 1 103 ? 12.180 39.001 51.043 1.00 21.46 100 ASN A O 1
ATOM 783 N N . LYS A 1 104 ? 12.683 40.919 52.124 1.00 19.92 101 LYS A N 1
ATOM 784 C CA . LYS A 1 104 ? 11.415 41.561 51.752 1.00 19.46 101 LYS A CA 1
ATOM 785 C C . LYS A 1 104 ? 10.206 40.769 52.284 1.00 19.34 101 LYS A C 1
ATOM 786 O O . LYS A 1 104 ? 9.176 40.721 51.638 1.00 19.14 101 LYS A O 1
ATOM 792 N N . GLY A 1 105 ? 10.387 40.161 53.457 1.00 20.41 102 GLY A N 1
ATOM 793 C CA . GLY A 1 105 ? 9.378 39.292 54.037 1.00 23.03 102 GLY A CA 1
ATOM 794 C C . GLY A 1 105 ? 8.228 40.046 54.699 1.00 23.38 102 GLY A C 1
ATOM 795 O O . GLY A 1 105 ? 7.193 39.449 55.036 1.00 24.95 102 GLY A O 1
ATOM 796 N N . LYS A 1 106 ? 8.418 41.338 54.933 1.00 22.40 103 LYS A N 1
ATOM 797 C CA . LYS A 1 106 ? 7.381 42.113 55.599 1.00 22.24 103 LYS A CA 1
ATOM 798 C C . LYS A 1 106 ? 6.327 42.573 54.593 1.00 22.56 103 LYS A C 1
ATOM 799 O O . LYS A 1 106 ? 5.137 42.265 54.720 1.00 23.90 103 LYS A O 1
ATOM 805 N N . LEU A 1 107 ? 6.768 43.307 53.586 1.00 20.84 104 LEU A N 1
ATOM 806 C CA . LEU A 1 107 ? 5.839 43.832 52.564 1.00 19.76 104 LEU A CA 1
ATOM 807 C C . LEU A 1 107 ? 5.632 42.865 51.385 1.00 19.10 104 LEU A C 1
ATOM 808 O O . LEU A 1 107 ? 4.609 42.921 50.709 1.00 18.77 104 LEU A O 1
ATOM 813 N N . GLY A 1 108 ? 6.641 41.993 51.186 1.00 18.98 105 GLY A N 1
ATOM 814 C CA . GLY A 1 108 ? 6.655 41.067 50.066 1.00 18.86 105 GLY A CA 1
ATOM 815 C C . GLY A 1 108 ? 7.427 41.647 48.905 1.00 18.53 105 GLY A C 1
ATOM 816 O O . GLY A 1 108 ? 7.209 42.802 48.480 1.00 17.63 105 GLY A O 1
ATOM 817 N N . ALA A 1 109 ? 8.338 40.835 48.341 1.00 17.99 106 ALA A N 1
ATOM 818 C CA . ALA A 1 109 ? 9.051 41.262 47.117 1.00 18.39 106 ALA A CA 1
ATOM 819 C C . ALA A 1 109 ? 8.035 41.474 45.992 1.00 18.10 106 ALA A C 1
ATOM 820 O O . ALA A 1 109 ? 8.221 42.297 45.095 1.00 18.71 106 ALA A O 1
ATOM 822 N N . ASN A 1 110 ? 6.963 40.713 46.022 1.00 17.40 107 ASN A N 1
ATOM 823 C CA . ASN A 1 110 ? 5.852 40.893 45.036 1.00 19.34 107 ASN A CA 1
ATOM 824 C C . ASN A 1 110 ? 4.985 42.182 45.196 1.00 20.69 107 ASN A C 1
ATOM 825 O O . ASN A 1 110 ? 4.306 42.591 44.272 1.00 23.79 107 ASN A O 1
ATOM 830 N N . ALA A 1 111 ? 5.035 42.814 46.348 1.00 18.57 108 ALA A N 1
ATOM 831 C CA . ALA A 1 111 ? 4.509 44.151 46.478 1.00 18.15 108 ALA A CA 1
ATOM 832 C C . ALA A 1 111 ? 5.518 45.215 45.995 1.00 18.91 108 ALA A C 1
ATOM 833 O O . ALA A 1 111 ? 5.184 46.157 45.253 1.00 18.70 108 ALA A O 1
ATOM 835 N N . ILE A 1 112 ? 6.753 45.061 46.443 1.00 17.37 109 ILE A N 1
ATOM 836 C CA . ILE A 1 112 ? 7.788 46.006 46.140 1.00 17.66 109 ILE A CA 1
ATOM 837 C C . ILE A 1 112 ? 8.118 46.034 44.649 1.00 17.14 109 ILE A C 1
ATOM 838 O O . ILE A 1 112 ? 8.183 47.110 44.044 1.00 18.16 109 ILE A O 1
ATOM 843 N N . LEU A 1 113 ? 8.317 44.860 44.054 1.00 16.18 110 LEU A N 1
ATOM 844 C CA . LEU A 1 113 ? 8.863 44.863 42.710 1.00 16.14 110 LEU A CA 1
ATOM 845 C C . LEU A 1 113 ? 7.964 45.594 41.703 1.00 16.04 110 LEU A C 1
ATOM 846 O O . LEU A 1 113 ? 8.447 46.329 40.834 1.00 15.24 110 LEU A O 1
ATOM 851 N N . GLY A 1 114 ? 6.651 45.373 41.822 1.00 16.57 111 GLY A N 1
ATOM 852 C CA . GLY A 1 114 ? 5.677 45.989 40.891 1.00 17.54 111 GLY A CA 1
ATOM 853 C C . GLY A 1 114 ? 5.832 47.501 40.978 1.00 16.11 111 GLY A C 1
ATOM 854 O O . GLY A 1 114 ? 5.814 48.172 39.959 1.00 16.45 111 GLY A O 1
ATOM 855 N N . CYS A 1 115 ? 6.035 48.001 42.208 1.00 15.96 112 CYS A N 1
ATOM 856 C CA . CYS A 1 115 ? 6.247 49.449 42.389 1.00 16.25 112 CYS A CA 1
ATOM 857 C C . CYS A 1 115 ? 7.533 49.899 41.710 1.00 17.48 112 CYS A C 1
ATOM 858 O O . CYS A 1 115 ? 7.526 50.867 40.964 1.00 16.88 112 CYS A O 1
ATOM 861 N N . SER A 1 116 ? 8.594 49.139 41.960 1.00 16.71 113 SER A N 1
ATOM 862 C CA . SER A 1 116 ? 9.934 49.431 41.438 1.00 17.56 113 SER A CA 1
ATOM 863 C C . SER A 1 116 ? 9.881 49.505 39.906 1.00 16.87 113 SER A C 1
ATOM 864 O O . SER A 1 116 ? 10.398 50.437 39.296 1.00 17.60 113 SER A O 1
ATOM 867 N N . MET A 1 117 ? 9.244 48.489 39.335 1.00 16.15 114 MET A N 1
ATOM 868 C CA . MET A 1 117 ? 9.041 48.432 37.868 1.00 16.81 114 MET A CA 1
ATOM 869 C C . MET A 1 117 ? 8.251 49.623 37.347 1.00 16.51 114 MET A C 1
ATOM 870 O O . MET A 1 117 ? 8.677 50.309 36.405 1.00 16.70 114 MET A O 1
ATOM 875 N N . ALA A 1 118 ? 7.092 49.863 37.950 1.00 16.54 115 ALA A N 1
ATOM 876 C CA . ALA A 1 118 ? 6.185 50.900 37.416 1.00 16.21 115 ALA A CA 1
ATOM 877 C C . ALA A 1 118 ? 6.825 52.290 37.585 1.00 16.67 115 ALA A C 1
ATOM 878 O O . ALA A 1 118 ? 6.688 53.153 36.711 1.00 16.82 115 ALA A O 1
ATOM 880 N N . ILE A 1 119 ? 7.520 52.497 38.699 1.00 17.59 116 ILE A N 1
ATOM 881 C CA . ILE A 1 119 ? 8.286 53.739 38.895 1.00 17.74 116 ILE A CA 1
ATOM 882 C C . ILE A 1 119 ? 9.237 53.945 37.720 1.00 17.82 116 ILE A C 1
ATOM 883 O O . ILE A 1 119 ? 9.253 55.006 37.129 1.00 18.01 116 ILE A O 1
ATOM 888 N N . SER A 1 120 ? 9.959 52.885 37.308 1.00 17.34 117 SER A N 1
ATOM 889 C CA . SER A 1 120 ? 10.988 53.026 36.267 1.00 18.34 117 SER A CA 1
ATOM 890 C C . SER A 1 120 ? 10.294 53.387 34.943 1.00 18.58 117 SER A C 1
ATOM 891 O O . SER A 1 120 ? 10.819 54.161 34.160 1.00 18.84 117 SER A O 1
ATOM 894 N N . LYS A 1 121 ? 9.091 52.849 34.717 1.00 17.56 118 LYS A N 1
ATOM 895 C CA . LYS A 1 121 ? 8.331 53.130 33.488 1.00 18.48 118 LYS A CA 1
ATOM 896 C C . LYS A 1 121 ? 7.818 54.574 33.519 1.00 17.95 118 LYS A C 1
ATOM 897 O O . LYS A 1 121 ? 7.917 55.270 32.516 1.00 18.98 118 LYS A O 1
ATOM 903 N N . ALA A 1 122 ? 7.354 55.027 34.684 1.00 18.79 119 ALA A N 1
ATOM 904 C CA . ALA A 1 122 ? 6.870 56.394 34.847 1.00 19.50 119 ALA A CA 1
ATOM 905 C C . ALA A 1 122 ? 8.029 57.327 34.596 1.00 19.26 119 ALA A C 1
ATOM 906 O O . ALA A 1 122 ? 7.863 58.386 33.952 1.00 20.37 119 ALA A O 1
ATOM 908 N N . ALA A 1 123 ? 9.225 56.941 35.096 1.00 19.87 120 ALA A N 1
ATOM 909 C CA . ALA A 1 123 ? 10.417 57.734 34.970 1.00 21.33 120 ALA A CA 1
ATOM 910 C C . ALA A 1 123 ? 10.869 57.821 33.486 1.00 20.19 120 ALA A C 1
ATOM 911 O O . ALA A 1 123 ? 11.162 58.878 33.002 1.00 21.14 120 ALA A O 1
ATOM 913 N N . ALA A 1 124 ? 10.881 56.685 32.791 1.00 20.23 121 ALA A N 1
ATOM 914 C CA . ALA A 1 124 ? 11.132 56.695 31.356 1.00 20.03 121 ALA A CA 1
ATOM 915 C C . ALA A 1 124 ? 10.205 57.667 30.627 1.00 21.33 121 ALA A C 1
ATOM 916 O O . ALA A 1 124 ? 10.665 58.466 29.808 1.00 22.06 121 ALA A O 1
ATOM 918 N N . ALA A 1 125 ? 8.921 57.635 30.956 1.00 22.04 122 ALA A N 1
ATOM 919 C CA . ALA A 1 125 ? 7.951 58.543 30.314 1.00 22.91 122 ALA A CA 1
ATOM 920 C C . ALA A 1 125 ? 8.308 59.998 30.639 1.00 24.57 122 ALA A C 1
ATOM 921 O O . ALA A 1 125 ? 8.216 60.868 29.771 1.00 25.22 122 ALA A O 1
ATOM 923 N N . ALA A 1 126 ? 8.688 60.247 31.891 1.00 25.30 123 ALA A N 1
ATOM 924 C CA . ALA A 1 126 ? 9.132 61.591 32.336 1.00 26.12 123 ALA A CA 1
ATOM 925 C C . ALA A 1 126 ? 10.336 62.079 31.560 1.00 27.62 123 ALA A C 1
ATOM 926 O O . ALA A 1 126 ? 10.395 63.259 31.203 1.00 29.41 123 ALA A O 1
ATOM 928 N N . LYS A 1 127 ? 11.296 61.185 31.316 1.00 28.34 124 LYS A N 1
ATOM 929 C CA . LYS A 1 127 ? 12.476 61.495 30.512 1.00 30.51 124 LYS A CA 1
ATOM 930 C C . LYS A 1 127 ? 12.101 61.554 29.018 1.00 29.81 124 LYS A C 1
ATOM 931 O O . LYS A 1 127 ? 12.826 62.155 28.244 1.00 32.00 124 LYS A O 1
ATOM 937 N N . GLY A 1 128 ? 10.952 60.983 28.631 1.00 28.19 125 GLY A N 1
ATOM 938 C CA . GLY A 1 128 ? 10.512 60.988 27.248 1.00 26.57 125 GLY A CA 1
ATOM 939 C C . GLY A 1 128 ? 11.343 60.036 26.411 1.00 25.59 125 GLY A C 1
ATOM 940 O O . GLY A 1 128 ? 11.636 60.310 25.236 1.00 26.93 125 GLY A O 1
ATOM 941 N N . VAL A 1 129 ? 11.765 58.924 27.015 1.00 25.02 126 VAL A N 1
ATOM 942 C CA . VAL A 1 129 ? 12.475 57.879 26.283 1.00 24.67 126 VAL A CA 1
ATOM 943 C C . VAL A 1 129 ? 11.809 56.537 26.523 1.00 23.40 126 VAL A C 1
ATOM 944 O O . VAL A 1 129 ? 11.130 56.356 27.530 1.00 22.32 126 VAL A O 1
ATOM 948 N N . PRO A 1 130 ? 12.063 55.571 25.637 1.00 22.95 127 PRO A N 1
ATOM 949 C CA . PRO A 1 130 ? 11.471 54.263 25.922 1.00 20.90 127 PRO A CA 1
ATOM 950 C C . PRO A 1 130 ? 12.132 53.627 27.134 1.00 19.80 127 PRO A C 1
ATOM 951 O O . PRO A 1 130 ? 13.308 53.979 27.488 1.00 19.85 127 PRO A O 1
ATOM 955 N N . LEU A 1 131 ? 11.386 52.739 27.782 1.00 19.53 128 LEU A N 1
ATOM 956 C CA . LEU A 1 131 ? 11.877 52.057 28.965 1.00 18.95 128 LEU A CA 1
ATOM 957 C C . LEU A 1 131 ? 13.316 51.491 28.804 1.00 19.28 128 LEU A C 1
ATOM 958 O O . LEU A 1 131 ? 14.200 51.719 29.665 1.00 18.70 128 LEU A O 1
ATOM 963 N N . TYR A 1 132 ? 13.581 50.761 27.703 1.00 19.17 129 TYR A N 1
ATOM 964 C CA . TYR A 1 132 ? 14.936 50.251 27.544 1.00 20.17 129 TYR A CA 1
ATOM 965 C C . TYR A 1 132 ? 16.048 51.323 27.561 1.00 21.04 129 TYR A C 1
ATOM 966 O O . TYR A 1 132 ? 17.125 51.097 28.082 1.00 20.67 129 TYR A O 1
ATOM 975 N N . ARG A 1 133 ? 15.772 52.483 26.988 1.00 20.57 130 ARG A N 1
ATOM 976 C CA . ARG A 1 133 ? 16.766 53.567 26.995 1.00 22.78 130 ARG A CA 1
ATOM 977 C C . ARG A 1 133 ? 16.995 54.080 28.417 1.00 22.48 130 ARG A C 1
ATOM 978 O O . ARG A 1 133 ? 18.136 54.359 28.808 1.00 23.46 130 ARG A O 1
ATOM 986 N N . TYR A 1 134 ? 15.882 54.260 29.129 1.00 21.43 131 TYR A N 1
ATOM 987 C CA . TYR A 1 134 ? 15.883 54.773 30.512 1.00 19.89 131 TYR A CA 1
ATOM 988 C C . TYR A 1 134 ? 16.685 53.791 31.420 1.00 20.56 131 TYR A C 1
ATOM 989 O O . TYR A 1 134 ? 17.682 54.184 32.131 1.00 20.82 131 TYR A O 1
ATOM 998 N N . LEU A 1 135 ? 16.341 52.506 31.287 1.00 20.18 132 LEU A N 1
ATOM 999 C CA . LEU A 1 135 ? 17.059 51.464 32.072 1.00 21.26 132 LEU A CA 1
ATOM 1000 C C . LEU A 1 135 ? 18.542 51.379 31.689 1.00 21.82 132 LEU A C 1
ATOM 1001 O O . LEU A 1 135 ? 19.442 51.225 32.560 1.00 22.45 132 LEU A O 1
ATOM 1006 N N . ALA A 1 136 ? 18.833 51.562 30.401 1.00 21.53 133 ALA A N 1
ATOM 1007 C CA . ALA A 1 136 ? 20.255 51.534 29.978 1.00 22.71 133 ALA A CA 1
ATOM 1008 C C . ALA A 1 136 ? 21.008 52.685 30.666 1.00 24.85 133 ALA A C 1
ATOM 1009 O O . ALA A 1 136 ? 22.141 52.514 31.094 1.00 25.40 133 ALA A O 1
ATOM 1011 N N . SER A 1 137 ? 20.371 53.848 30.780 1.00 26.70 134 SER A N 1
ATOM 1012 C CA . SER A 1 137 ? 21.007 54.988 31.482 1.00 28.84 134 SER A CA 1
ATOM 1013 C C . SER A 1 137 ? 21.232 54.660 32.967 1.00 29.44 134 SER A C 1
ATOM 1014 O O . SER A 1 137 ? 22.323 54.921 33.530 1.00 30.55 134 SER A O 1
ATOM 1018 N N . LEU A 1 138 ? 20.217 54.072 33.599 1.00 28.53 135 LEU A N 1
ATOM 1019 C CA . LEU A 1 138 ? 20.353 53.637 35.000 1.00 27.79 135 LEU A CA 1
ATOM 1020 C C . LEU A 1 138 ? 21.494 52.643 35.141 1.00 27.17 135 LEU A C 1
ATOM 1021 O O . LEU A 1 138 ? 22.271 52.734 36.103 1.00 28.48 135 LEU A O 1
ATOM 1026 N N . ALA A 1 139 ? 21.614 51.720 34.187 1.00 25.05 136 ALA A N 1
ATOM 1027 C CA . ALA A 1 139 ? 22.634 50.687 34.269 1.00 24.74 136 ALA A CA 1
ATOM 1028 C C . ALA A 1 139 ? 24.016 51.133 33.779 1.00 26.54 136 ALA A C 1
ATOM 1029 O O . ALA A 1 139 ? 24.961 50.366 33.951 1.00 28.34 136 ALA A O 1
ATOM 1031 N N . GLY A 1 140 ? 24.120 52.300 33.126 1.00 26.64 137 GLY A N 1
ATOM 1032 C CA . GLY A 1 140 ? 25.406 52.738 32.545 1.00 27.20 137 GLY A CA 1
ATOM 1033 C C . GLY A 1 140 ? 25.852 51.912 31.337 1.00 27.00 137 GLY A C 1
ATOM 1034 O O . GLY A 1 140 ? 27.034 51.841 30.997 1.00 28.92 137 GLY A O 1
ATOM 1035 N N . THR A 1 141 ? 24.883 51.283 30.681 1.00 26.63 138 THR A N 1
ATOM 1036 C CA . THR A 1 141 ? 25.141 50.398 29.534 1.00 25.82 138 THR A CA 1
ATOM 1037 C C . THR A 1 141 ? 25.598 51.220 28.369 1.00 27.98 138 THR A C 1
ATOM 1038 O O . THR A 1 141 ? 24.920 52.180 27.947 1.00 28.69 138 THR A O 1
ATOM 1042 N N . LYS A 1 142 ? 26.770 50.852 27.869 1.00 29.47 139 LYS A N 1
ATOM 1043 C CA . LYS A 1 142 ? 27.377 51.549 26.749 1.00 32.34 139 LYS A CA 1
ATOM 1044 C C . LYS A 1 142 ? 26.747 51.160 25.407 1.00 30.85 139 LYS A C 1
ATOM 1045 O O . LYS A 1 142 ? 26.668 51.978 24.495 1.00 31.62 139 LYS A O 1
ATOM 1051 N N . GLU A 1 143 ? 26.302 49.906 25.289 1.00 29.71 140 GLU A N 1
ATOM 1052 C CA . GLU A 1 143 ? 25.799 49.442 24.011 1.00 28.56 140 GLU A CA 1
ATOM 1053 C C . GLU A 1 143 ? 24.603 48.567 24.194 1.00 26.44 140 GLU A C 1
ATOM 1054 O O . GLU A 1 143 ? 24.667 47.472 24.791 1.00 25.79 140 GLU A O 1
ATOM 1060 N N . LEU A 1 144 ? 23.487 49.065 23.688 1.00 25.61 141 LEU A N 1
ATOM 1061 C CA . LEU A 1 144 ? 22.278 48.276 23.653 1.00 25.00 141 LEU A CA 1
ATOM 1062 C C . LEU A 1 144 ? 22.476 47.091 22.705 1.00 24.47 141 LEU A C 1
ATOM 1063 O O . LEU A 1 144 ? 23.257 47.181 21.749 1.00 25.24 141 LEU A O 1
ATOM 1068 N N . ARG A 1 145 ? 21.754 46.000 22.984 1.00 24.62 142 ARG A N 1
ATOM 1069 C CA . ARG A 1 145 ? 21.714 44.901 22.018 1.00 24.97 142 ARG A CA 1
ATOM 1070 C C . ARG A 1 145 ? 20.469 44.079 22.174 1.00 22.97 142 ARG A C 1
ATOM 1071 O O . ARG A 1 145 ? 19.916 43.949 23.256 1.00 21.89 142 ARG A O 1
ATOM 1079 N N . LEU A 1 146 ? 20.034 43.568 21.026 1.00 21.10 143 LEU A N 1
ATOM 1080 C CA . LEU A 1 146 ? 18.969 42.584 21.008 1.00 22.14 143 LEU A CA 1
ATOM 1081 C C . LEU A 1 146 ? 19.614 41.264 21.430 1.00 21.17 143 LEU A C 1
ATOM 1082 O O . LEU A 1 146 ? 20.699 40.930 20.989 1.00 22.66 143 LEU A O 1
ATOM 1087 N N . PRO A 1 147 ? 18.934 40.535 22.307 1.00 21.31 144 PRO A N 1
ATOM 1088 C CA . PRO A 1 147 ? 19.518 39.307 22.836 1.00 19.73 144 PRO A CA 1
ATOM 1089 C C . PRO A 1 147 ? 19.188 38.141 21.924 1.00 20.24 144 PRO A C 1
ATOM 1090 O O . PRO A 1 147 ? 18.154 38.163 21.230 1.00 19.04 144 PRO A O 1
ATOM 1094 N N . VAL A 1 148 ? 20.042 37.125 21.972 1.00 19.90 145 VAL A N 1
ATOM 1095 C CA . VAL A 1 148 ? 19.622 35.836 21.437 1.00 21.82 145 VAL A CA 1
ATOM 1096 C C . VAL A 1 148 ? 18.653 35.219 22.462 1.00 20.82 145 VAL A C 1
ATOM 1097 O O . VAL A 1 148 ? 18.924 35.142 23.666 1.00 21.56 145 VAL A O 1
ATOM 1101 N N . PRO A 1 149 ? 17.470 34.853 21.978 1.00 21.18 146 PRO A N 1
ATOM 1102 C CA . PRO A 1 149 ? 16.513 34.208 22.848 1.00 21.00 146 PRO A CA 1
ATOM 1103 C C . PRO A 1 149 ? 16.821 32.716 23.001 1.00 21.90 146 PRO A C 1
ATOM 1104 O O . PRO A 1 149 ? 17.105 32.031 22.023 1.00 22.35 146 PRO A O 1
ATOM 1108 N N . CYS A 1 150 ? 16.771 32.222 24.241 1.00 20.85 147 CYS A N 1
ATOM 1109 C CA . CYS A 1 150 ? 16.917 30.773 24.497 1.00 22.32 147 CYS A CA 1
ATOM 1110 C C . CYS A 1 150 ? 15.509 30.267 24.784 1.00 20.78 147 CYS A C 1
ATOM 1111 O O . CYS A 1 150 ? 14.877 30.680 25.751 1.00 18.37 147 CYS A O 1
ATOM 1114 N N . PHE A 1 151 ? 15.039 29.421 23.877 1.00 19.71 148 PHE A N 1
ATOM 1115 C CA . PHE A 1 151 ? 13.614 29.054 23.832 1.00 19.70 148 PHE A CA 1
ATOM 1116 C C . PHE A 1 151 ? 13.469 27.684 24.470 1.00 20.99 148 PHE A C 1
ATOM 1117 O O . PHE A 1 151 ? 13.986 26.682 23.923 1.00 19.60 148 PHE A O 1
ATOM 1125 N N . ASN A 1 152 ? 12.688 27.630 25.546 1.00 20.51 149 ASN A N 1
ATOM 1126 C CA . ASN A 1 152 ? 12.526 26.377 26.269 1.00 20.60 149 ASN A CA 1
ATOM 1127 C C . ASN A 1 152 ? 11.445 25.590 25.569 1.00 22.11 149 ASN A C 1
ATOM 1128 O O . ASN A 1 152 ? 10.257 25.813 25.798 1.00 21.06 149 ASN A O 1
ATOM 1133 N N . VAL A 1 153 ? 11.869 24.693 24.679 1.00 23.25 150 VAL A N 1
ATOM 1134 C CA . VAL A 1 153 ? 10.918 24.035 23.756 1.00 24.63 150 VAL A CA 1
ATOM 1135 C C . VAL A 1 153 ? 10.504 22.612 24.114 1.00 26.01 150 VAL A C 1
ATOM 1136 O O . VAL A 1 153 ? 9.496 22.108 23.603 1.00 25.65 150 VAL A O 1
ATOM 1140 N N . ILE A 1 154 ? 11.270 21.981 24.986 1.00 26.46 151 ILE A N 1
ATOM 1141 C CA . ILE A 1 154 ? 10.793 20.761 25.641 1.00 28.00 151 ILE A CA 1
ATOM 1142 C C . ILE A 1 154 ? 10.819 20.991 27.148 1.00 29.05 151 ILE A C 1
ATOM 1143 O O . ILE A 1 154 ? 11.906 21.170 27.744 1.00 28.39 151 ILE A O 1
ATOM 1148 N N . ASN A 1 155 ? 9.613 20.974 27.734 1.00 28.94 152 ASN A N 1
ATOM 1149 C CA . ASN A 1 155 ? 9.372 21.341 29.133 1.00 29.59 152 ASN A CA 1
ATOM 1150 C C . ASN A 1 155 ? 9.340 20.105 29.998 1.00 30.77 152 ASN A C 1
ATOM 1151 O O . ASN A 1 155 ? 8.676 19.120 29.672 1.00 31.00 152 ASN A O 1
ATOM 1156 N N . GLY A 1 156 ? 10.076 20.163 31.105 1.00 32.57 153 GLY A N 1
ATOM 1157 C CA . GLY A 1 156 ? 10.053 19.126 32.106 1.00 32.86 153 GLY A CA 1
ATOM 1158 C C . GLY A 1 156 ? 10.053 19.712 33.507 1.00 33.01 153 GLY A C 1
ATOM 1159 O O . GLY A 1 156 ? 9.668 20.874 33.735 1.00 31.72 153 GLY A O 1
ATOM 1160 N N . GLY A 1 157 ? 10.510 18.892 34.444 1.00 34.97 154 GLY A N 1
ATOM 1161 C CA . GLY A 1 157 ? 10.536 19.274 35.850 1.00 38.01 154 GLY A CA 1
ATOM 1162 C C . GLY A 1 157 ? 9.183 19.533 36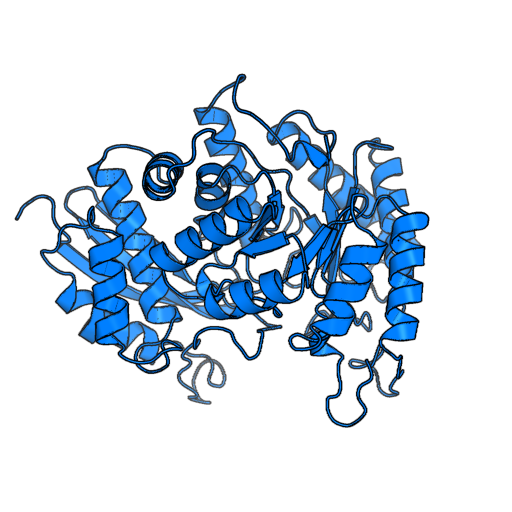.517 1.00 40.08 154 GLY A C 1
ATOM 1163 O O . GLY A 1 157 ? 8.114 18.997 36.119 1.00 38.63 154 GLY A O 1
ATOM 1164 N N . LYS A 1 158 ? 9.260 20.403 37.524 1.00 42.68 155 LYS A N 1
ATOM 1165 C CA . LYS A 1 158 ? 8.234 20.539 38.554 1.00 46.03 155 LYS A CA 1
ATOM 1166 C C . LYS A 1 158 ? 6.946 20.976 37.873 1.00 46.56 155 LYS A C 1
ATOM 1167 O O . LYS A 1 158 ? 6.911 22.023 37.233 1.00 47.47 155 LYS A O 1
ATOM 1173 N N . HIS A 1 159 ? 5.896 20.165 37.984 0.60 47.36 156 HIS A N 1
ATOM 1174 C CA . HIS A 1 159 ? 4.608 20.526 37.380 0.60 46.98 156 HIS A CA 1
ATOM 1175 C C . HIS A 1 159 ? 4.712 20.841 35.862 0.60 45.04 156 HIS A C 1
ATOM 1176 O O . HIS A 1 159 ? 4.165 21.841 35.358 0.60 44.52 156 HIS A O 1
ATOM 1183 N N . ALA A 1 160 ? 5.478 20.001 35.158 1.00 43.00 157 ALA A N 1
ATOM 1184 C CA . ALA A 1 160 ? 5.265 19.772 33.722 1.00 40.79 157 ALA A CA 1
ATOM 1185 C C . ALA A 1 160 ? 4.648 18.380 33.716 1.00 38.59 157 ALA A C 1
ATOM 1186 O O . ALA A 1 160 ? 5.003 17.567 34.566 1.00 38.42 157 ALA A O 1
ATOM 1188 N N . GLY A 1 161 ? 3.728 18.119 32.775 1.00 36.11 158 GLY A N 1
ATOM 1189 C CA . GLY A 1 161 ? 2.967 16.876 32.774 1.00 35.10 158 GLY A CA 1
ATOM 1190 C C . GLY A 1 161 ? 3.743 15.796 32.054 1.00 35.01 158 GLY A C 1
ATOM 1191 O O . GLY A 1 161 ? 3.440 15.463 30.916 1.00 34.56 158 GLY A O 1
ATOM 1192 N N . ASN A 1 162 ? 4.770 15.272 32.726 1.00 34.70 159 ASN A N 1
ATOM 1193 C CA . ASN A 1 162 ? 5.584 14.183 32.187 1.00 34.93 159 ASN A CA 1
ATOM 1194 C C . ASN A 1 162 ? 6.550 13.702 33.248 1.00 35.23 159 ASN A C 1
ATOM 1195 O O . ASN A 1 162 ? 6.621 14.312 34.311 1.00 33.36 159 ASN A O 1
ATOM 1200 N N . ALA A 1 163 ? 7.270 12.619 32.952 1.00 37.53 160 ALA A N 1
ATOM 1201 C CA . ALA A 1 163 ? 8.250 12.057 33.880 1.00 39.57 160 ALA A CA 1
ATOM 1202 C C . ALA A 1 163 ? 9.588 12.828 33.883 1.00 39.46 160 ALA A C 1
ATOM 1203 O O . ALA A 1 163 ? 10.425 12.640 34.778 1.00 40.45 160 ALA A O 1
ATOM 1205 N N . LEU A 1 164 ? 9.782 13.676 32.876 1.00 38.19 161 LEU A N 1
ATOM 1206 C CA . LEU A 1 164 ? 11.065 14.344 32.624 1.00 35.61 161 LEU A CA 1
ATOM 1207 C C . LEU A 1 164 ? 11.478 15.207 33.820 1.00 34.79 161 LEU A C 1
ATOM 1208 O O . LEU A 1 164 ? 10.808 16.197 34.113 1.00 33.67 161 LEU A O 1
ATOM 1213 N N . PRO A 1 165 ? 12.597 14.841 34.498 1.00 33.80 162 PRO A N 1
ATOM 1214 C CA . PRO A 1 165 ? 12.930 15.495 35.781 1.00 33.23 162 PRO A CA 1
ATOM 1215 C C . PRO A 1 165 ? 13.596 16.849 35.675 1.00 31.85 162 PRO A C 1
ATOM 1216 O O . PRO A 1 165 ? 13.368 17.731 36.538 1.00 32.53 162 PRO A O 1
ATOM 1220 N N . PHE A 1 166 ? 14.395 17.015 34.620 1.00 31.80 163 PHE A N 1
ATOM 1221 C CA . PHE A 1 166 ? 15.077 18.274 34.348 1.00 30.53 163 PHE A CA 1
ATOM 1222 C C . PHE A 1 166 ? 14.168 19.192 33.578 1.00 29.23 163 PHE A C 1
ATOM 1223 O O . PHE A 1 166 ? 13.303 18.761 32.817 1.00 29.60 163 PHE A O 1
ATOM 1231 N N . GLN A 1 167 ? 14.340 20.477 33.827 1.00 26.71 164 GLN A N 1
ATOM 1232 C CA . GLN A 1 167 ? 13.254 21.392 33.637 1.00 24.69 164 GLN A CA 1
ATOM 1233 C C . GLN A 1 167 ? 13.175 21.953 32.234 1.00 24.29 164 GLN A C 1
ATOM 1234 O O . GLN A 1 167 ? 12.068 22.120 31.697 1.00 25.35 164 GLN A O 1
ATOM 1240 N N . GLU A 1 168 ? 14.315 22.339 31.675 1.00 22.28 165 GLU A N 1
ATOM 1241 C CA . GLU A 1 168 ? 14.262 23.113 30.401 1.00 22.69 165 GLU A CA 1
ATOM 1242 C C . GLU A 1 168 ? 15.261 22.666 29.408 1.00 23.31 165 GLU A C 1
ATOM 1243 O O . GLU A 1 168 ? 16.477 22.628 29.705 1.00 23.23 165 GLU A O 1
ATOM 1249 N N . PHE A 1 169 ? 14.750 22.325 28.219 1.00 23.46 166 PHE A N 1
ATOM 1250 C CA . PHE A 1 169 ? 15.643 21.964 27.111 1.00 24.04 166 PHE A CA 1
ATOM 1251 C C . PHE A 1 169 ? 15.412 22.989 26.066 1.00 23.73 166 PHE A C 1
ATOM 1252 O O . PHE A 1 169 ? 14.312 23.077 25.495 1.00 23.93 166 PHE A O 1
ATOM 1260 N N . MET A 1 170 ? 16.417 23.828 25.865 1.00 23.02 167 MET A N 1
ATOM 1261 C CA . MET A 1 170 ? 16.176 25.032 25.052 1.00 22.78 167 MET A CA 1
ATOM 1262 C C . MET A 1 170 ? 17.003 25.066 23.802 1.00 22.57 167 MET A C 1
ATOM 1263 O O . MET A 1 170 ? 18.061 24.492 23.734 1.00 22.87 167 MET A O 1
ATOM 1268 N N . ILE A 1 171 ? 16.525 25.834 22.836 1.00 22.02 168 ILE A N 1
ATOM 1269 C CA . ILE A 1 171 ? 17.215 26.079 21.599 1.00 22.90 168 ILE A CA 1
ATOM 1270 C C . ILE A 1 171 ? 17.441 27.592 21.488 1.00 22.40 168 ILE A C 1
ATOM 1271 O O . ILE A 1 171 ? 16.560 28.402 21.847 1.00 21.83 168 ILE A O 1
ATOM 1276 N N . ALA A 1 172 ? 18.605 27.951 20.955 1.00 22.29 169 ALA A N 1
ATOM 1277 C CA . ALA A 1 172 ? 18.956 29.363 20.815 1.00 22.52 169 ALA A CA 1
ATOM 1278 C C . ALA A 1 172 ? 19.566 29.547 19.445 1.00 22.88 169 ALA A C 1
ATOM 1279 O O . ALA A 1 172 ? 20.565 28.884 19.125 1.00 23.37 169 ALA A O 1
ATOM 1281 N N . PRO A 1 173 ? 18.943 30.394 18.623 1.00 23.25 170 PRO A N 1
ATOM 1282 C CA . PRO A 1 173 ? 19.415 30.702 17.248 1.00 23.66 170 PRO A CA 1
ATOM 1283 C C . PRO A 1 173 ? 20.623 31.650 17.302 1.00 23.94 170 PRO A C 1
ATOM 1284 O O . PRO A 1 173 ? 20.550 32.831 16.902 1.00 24.17 170 PRO A O 1
ATOM 1288 N N . VAL A 1 174 ? 21.722 31.139 17.837 1.00 24.56 171 VAL A N 1
ATOM 1289 C CA . VAL A 1 174 ? 22.910 31.977 18.084 1.00 25.74 171 VAL A CA 1
ATOM 1290 C C . VAL A 1 174 ? 23.531 32.591 16.840 1.00 26.33 171 VAL A C 1
ATOM 1291 O O . VAL A 1 174 ? 24.223 33.598 16.950 1.00 26.58 171 VAL A O 1
ATOM 1295 N N . LYS A 1 175 ? 23.344 31.947 15.681 1.00 27.02 172 LYS A N 1
ATOM 1296 C CA . LYS A 1 175 ? 23.943 32.415 14.420 1.00 28.63 172 LYS A CA 1
ATOM 1297 C C . LYS A 1 175 ? 22.988 33.279 13.617 1.00 28.54 172 LYS A C 1
ATOM 1298 O O . LYS A 1 175 ? 23.343 33.718 12.504 1.00 29.06 172 LYS A O 1
ATOM 1304 N N . ALA A 1 176 ? 21.776 33.495 14.130 1.00 27.49 173 ALA A N 1
ATOM 1305 C CA . ALA A 1 176 ? 20.916 34.505 13.533 1.00 27.21 173 ALA A CA 1
ATOM 1306 C C . ALA A 1 176 ? 21.670 35.856 13.569 1.00 26.72 173 ALA A C 1
ATOM 1307 O O . ALA A 1 176 ? 22.527 36.080 14.434 1.00 26.65 173 ALA A O 1
ATOM 1309 N N . THR A 1 177 ? 21.383 36.725 12.607 1.00 28.01 174 THR A N 1
ATOM 1310 C CA . THR A 1 177 ? 22.081 38.019 12.526 1.00 29.20 174 THR A CA 1
ATOM 1311 C C . THR A 1 177 ? 21.180 39.178 12.938 1.00 28.30 174 THR A C 1
ATOM 1312 O O . THR A 1 177 ? 21.616 40.335 13.030 1.00 28.55 174 THR A O 1
ATOM 1316 N N . SER A 1 178 ? 19.923 38.858 13.229 1.00 26.64 175 SER A N 1
ATOM 1317 C CA . SER A 1 178 ? 18.993 39.812 13.820 1.00 25.68 175 SER A CA 1
ATOM 1318 C C . SER A 1 178 ? 18.016 39.130 14.774 1.00 24.00 175 SER A C 1
ATOM 1319 O O . SER A 1 178 ? 17.783 37.892 14.692 1.00 22.14 175 SER A O 1
ATOM 1322 N N . PHE A 1 179 ? 17.400 39.935 15.626 1.00 23.00 176 PHE A N 1
ATOM 1323 C CA . PHE A 1 179 ? 16.376 39.407 16.486 1.00 21.42 176 PHE A CA 1
ATOM 1324 C C . PHE A 1 179 ? 15.161 38.862 15.672 1.00 21.06 176 PHE A C 1
ATOM 1325 O O . PHE A 1 179 ? 14.627 37.793 15.973 1.00 21.22 176 PHE A O 1
ATOM 1333 N N . SER A 1 180 ? 14.767 39.589 14.626 1.00 22.08 177 SER A N 1
ATOM 1334 C CA . SER A 1 180 ? 13.651 39.149 13.783 1.00 22.47 177 SER A CA 1
ATOM 1335 C C . SER A 1 180 ? 13.922 37.759 13.239 1.00 21.89 177 SER A C 1
ATOM 1336 O O . SER A 1 180 ? 13.047 36.869 13.298 1.00 21.82 177 SER A O 1
ATOM 1339 N N . GLU A 1 181 ? 15.147 37.588 12.750 1.00 20.95 178 GLU A N 1
ATOM 1340 C CA . GLU A 1 181 ? 15.552 36.346 12.150 1.00 21.25 178 GLU A CA 1
ATOM 1341 C C . GLU A 1 181 ? 15.620 35.272 13.241 1.00 21.31 178 GLU A C 1
ATOM 1342 O O . GLU A 1 181 ? 15.117 34.163 13.033 1.00 21.53 178 GLU A O 1
ATOM 1348 N N . ALA A 1 182 ? 16.169 35.634 14.395 1.00 20.34 179 ALA A N 1
ATOM 1349 C CA . ALA A 1 182 ? 16.273 34.709 15.566 1.00 19.96 179 ALA A CA 1
ATOM 1350 C C . ALA A 1 182 ? 14.903 34.161 15.929 1.00 20.92 179 ALA A C 1
ATOM 1351 O O . ALA A 1 182 ? 14.729 32.960 16.148 1.00 20.17 179 ALA A O 1
ATOM 1353 N N . LEU A 1 183 ? 13.944 35.077 16.043 1.00 19.70 180 LEU A N 1
ATOM 1354 C CA . LEU A 1 183 ? 12.585 34.735 16.483 1.00 19.95 180 LEU A CA 1
ATOM 1355 C C . LEU A 1 183 ? 11.910 33.808 15.456 1.00 20.25 180 LEU A C 1
ATOM 1356 O O . LEU A 1 183 ? 11.302 32.797 15.811 1.00 19.37 180 LEU A O 1
ATOM 1361 N N . ARG A 1 184 ? 12.032 34.154 14.179 1.00 19.28 181 ARG A N 1
ATOM 1362 C CA . ARG A 1 184 ? 11.445 33.321 13.139 1.00 19.46 181 ARG A CA 1
ATOM 1363 C C . ARG A 1 184 ? 12.049 31.913 13.163 1.00 21.23 181 ARG A C 1
ATOM 1364 O O . ARG A 1 184 ? 11.335 30.915 13.126 1.00 22.19 181 ARG A O 1
ATOM 1372 N N . MET A 1 185 ? 13.369 31.847 13.223 1.00 21.68 182 MET A N 1
ATOM 1373 C CA . MET A 1 185 ? 14.085 30.565 13.287 1.00 24.22 182 MET A CA 1
ATOM 1374 C C . MET A 1 185 ? 13.600 29.758 14.465 1.00 21.81 182 MET A C 1
ATOM 1375 O O . MET A 1 185 ? 13.288 28.572 14.311 1.00 21.48 182 MET A O 1
ATOM 1380 N N . GLY A 1 186 ? 13.479 30.417 15.618 1.00 21.01 183 GLY A N 1
ATOM 1381 C CA . GLY A 1 186 ? 13.076 29.724 16.847 1.00 20.14 183 GLY A CA 1
ATOM 1382 C C . GLY A 1 186 ? 11.688 29.166 16.627 1.00 19.95 183 GLY A C 1
ATOM 1383 O O . GLY A 1 186 ? 11.394 28.010 16.949 1.00 20.56 183 GLY A O 1
ATOM 1384 N N . SER A 1 187 ? 10.817 29.986 16.054 1.00 20.19 184 SER A N 1
ATOM 1385 C CA . SER A 1 187 ? 9.453 29.554 15.818 1.00 20.54 184 SER A CA 1
ATOM 1386 C C . SER A 1 187 ? 9.425 28.383 14.807 1.00 21.37 184 SER A C 1
ATOM 1387 O O . SER A 1 187 ? 8.678 27.412 14.948 1.00 21.23 184 SER A O 1
ATOM 1390 N N . GLU A 1 188 ? 10.245 28.503 13.785 1.00 21.54 185 GLU A N 1
ATOM 1391 C CA . GLU A 1 188 ? 10.265 27.517 12.734 1.00 23.26 185 GLU A CA 1
ATOM 1392 C C . GLU A 1 188 ? 10.699 26.180 13.306 1.00 23.36 185 GLU A C 1
ATOM 1393 O O . GLU A 1 188 ? 10.106 25.127 12.985 1.00 24.39 185 GLU A O 1
ATOM 1399 N N . VAL A 1 189 ? 11.762 26.211 14.104 1.00 22.22 186 VAL A N 1
ATOM 1400 C CA . VAL A 1 189 ? 12.239 24.970 14.746 1.00 22.92 186 VAL A CA 1
ATOM 1401 C C . VAL A 1 189 ? 11.145 24.411 15.676 1.00 22.16 186 VAL A C 1
ATOM 1402 O O . VAL A 1 189 ? 10.864 23.208 15.672 1.00 22.26 186 VAL A O 1
ATOM 1406 N N . TYR A 1 190 ? 10.526 25.299 16.436 1.00 21.88 187 TYR A N 1
ATOM 1407 C CA . TYR A 1 190 ? 9.450 24.910 17.329 1.00 22.44 187 TYR A CA 1
ATOM 1408 C C . TYR A 1 190 ? 8.341 24.158 16.573 1.00 23.24 187 TYR A C 1
ATOM 1409 O O . TYR A 1 190 ? 7.877 23.086 16.999 1.00 23.53 187 TYR A O 1
ATOM 1418 N N . HIS A 1 191 ? 7.954 24.687 15.426 1.00 23.18 188 HIS A N 1
ATOM 1419 C CA . HIS A 1 191 ? 6.958 24.046 14.610 1.00 25.27 188 HIS A CA 1
ATOM 1420 C C . HIS A 1 191 ? 7.385 22.686 14.067 1.00 25.13 188 HIS A C 1
ATOM 1421 O O . HIS A 1 191 ? 6.638 21.714 14.148 1.00 26.07 188 HIS A O 1
ATOM 1428 N N . SER A 1 192 ? 8.624 22.604 13.598 1.00 24.62 189 SER A N 1
ATOM 1429 C CA . SER A 1 192 ? 9.175 21.332 13.144 1.00 26.44 189 SER A CA 1
ATOM 1430 C C . SER A 1 192 ? 9.171 20.334 14.300 1.00 26.29 189 SER A C 1
ATOM 1431 O O . SER A 1 192 ? 8.766 19.188 14.129 1.00 26.41 189 SER A O 1
ATOM 1434 N N . LEU A 1 193 ? 9.614 20.818 15.464 1.00 26.47 190 LEU A N 1
ATOM 1435 C CA . LEU A 1 193 ? 9.691 20.010 16.668 1.00 26.54 190 LEU A CA 1
ATOM 1436 C C . LEU A 1 193 ? 8.350 19.382 17.018 1.00 26.87 190 LEU A C 1
ATOM 1437 O O . LEU A 1 193 ? 8.278 18.199 17.370 1.00 26.85 190 LEU A O 1
ATOM 1442 N N . ARG A 1 194 ? 7.288 20.173 16.923 1.00 26.30 191 ARG A N 1
ATOM 1443 C CA . ARG A 1 194 ? 5.936 19.630 17.160 1.00 27.93 191 ARG A CA 1
ATOM 1444 C C . ARG A 1 194 ? 5.629 18.416 16.272 1.00 28.23 191 ARG A C 1
ATOM 1445 O O . ARG A 1 194 ? 5.132 17.382 16.755 1.00 29.38 191 ARG A O 1
ATOM 1453 N N . GLY A 1 195 ? 5.904 18.526 14.969 1.00 28.74 192 GLY A N 1
ATOM 1454 C CA . GLY A 1 195 ? 5.654 17.402 14.058 1.00 29.59 192 GLY A CA 1
ATOM 1455 C C . GLY A 1 195 ? 6.508 16.193 14.425 1.00 30.57 192 GLY A C 1
ATOM 1456 O O . GLY A 1 195 ? 6.029 15.069 14.410 1.00 30.65 192 GLY A O 1
ATOM 1457 N N . ILE A 1 196 ? 7.766 16.452 14.778 1.00 30.64 193 ILE A N 1
ATOM 1458 C CA . ILE A 1 196 ? 8.697 15.407 15.203 1.00 31.12 193 ILE A CA 1
ATOM 1459 C C . ILE A 1 196 ? 8.253 14.671 16.476 1.00 30.40 193 ILE A C 1
ATOM 1460 O O . ILE A 1 196 ? 8.295 13.421 16.547 1.00 29.67 193 ILE A O 1
ATOM 1465 N N . ILE A 1 197 ? 7.834 15.443 17.479 1.00 30.18 194 ILE A N 1
ATOM 1466 C CA . ILE A 1 197 ? 7.275 14.874 18.689 1.00 29.92 194 ILE A CA 1
ATOM 1467 C C . ILE A 1 197 ? 5.981 14.115 18.407 1.00 32.30 194 ILE A C 1
ATOM 1468 O O . ILE A 1 197 ? 5.770 13.039 18.948 1.00 32.38 194 ILE A O 1
ATOM 1473 N N . LYS A 1 198 ? 5.123 14.653 17.548 1.00 33.94 195 LYS A N 1
ATOM 1474 C CA . LYS A 1 198 ? 3.851 13.961 17.283 1.00 38.16 195 LYS A CA 1
ATOM 1475 C C . LYS A 1 198 ? 4.098 12.603 16.627 1.00 38.36 195 LYS A C 1
ATOM 1476 O O . LYS A 1 198 ? 3.428 11.618 16.955 1.00 38.45 195 LYS A O 1
ATOM 1482 N N . LYS A 1 199 ? 5.067 12.562 15.708 1.00 40.23 196 LYS A N 1
ATOM 1483 C CA . LYS A 1 199 ? 5.382 11.353 14.958 1.00 43.94 196 LYS A CA 1
ATOM 1484 C C . LYS A 1 199 ? 5.978 10.305 15.916 1.00 42.20 196 LYS A C 1
ATOM 1485 O O . LYS A 1 199 ? 5.616 9.125 15.875 1.00 42.67 196 LYS A O 1
ATOM 1491 N N . LYS A 1 200 ? 6.852 10.750 16.807 1.00 41.23 197 LYS A N 1
ATOM 1492 C CA . LYS A 1 200 ? 7.606 9.845 17.668 1.00 40.93 197 LYS A CA 1
ATOM 1493 C C . LYS A 1 200 ? 6.817 9.364 18.899 1.00 40.35 197 LYS A C 1
ATOM 1494 O O . LYS A 1 200 ? 6.868 8.163 19.249 1.00 40.62 197 LYS A O 1
ATOM 1500 N N . TYR A 1 201 ? 6.104 10.299 19.536 1.00 40.04 198 TYR A N 1
ATOM 1501 C CA . TYR A 1 201 ? 5.407 10.031 20.795 1.00 39.98 198 TYR A CA 1
ATOM 1502 C C . TYR A 1 201 ? 3.896 10.021 20.654 1.00 40.38 198 TYR A C 1
ATOM 1503 O O . TYR A 1 201 ? 3.173 9.642 21.579 1.00 41.01 198 TYR A O 1
ATOM 1512 N N . GLY A 1 202 ? 3.411 10.407 19.490 1.00 40.50 199 GLY A N 1
ATOM 1513 C CA . GLY A 1 202 ? 1.983 10.396 19.268 1.00 41.01 199 GLY A CA 1
ATOM 1514 C C . GLY A 1 202 ? 1.372 11.755 19.527 1.00 41.45 199 GLY A C 1
ATOM 1515 O O . GLY A 1 202 ? 1.990 12.661 20.076 1.00 40.66 199 GLY A O 1
ATOM 1516 N N . GLN A 1 203 ? 0.131 11.852 19.071 1.00 42.70 200 GLN A N 1
ATOM 1517 C CA . GLN A 1 203 ? -0.747 12.997 19.221 1.00 42.68 200 GLN A CA 1
ATOM 1518 C C . GLN A 1 203 ? -0.754 13.639 20.604 1.00 40.82 200 GLN A C 1
ATOM 1519 O O . GLN A 1 203 ? -0.637 14.867 20.748 1.00 40.46 200 GLN A O 1
ATOM 1525 N N . ASP A 1 204 ? -0.917 12.803 21.629 1.00 38.57 201 ASP A N 1
ATOM 1526 C CA . ASP A 1 204 ? -1.014 13.254 23.028 1.00 36.37 201 ASP A CA 1
ATOM 1527 C C . ASP A 1 204 ? 0.261 13.901 23.569 1.00 34.07 201 ASP A C 1
ATOM 1528 O O . ASP A 1 204 ? 0.285 14.362 24.715 1.00 33.04 201 ASP A O 1
ATOM 1533 N N . ALA A 1 205 ? 1.328 13.892 22.773 1.00 31.94 202 ALA A N 1
ATOM 1534 C CA . ALA A 1 205 ? 2.640 14.341 23.259 1.00 30.96 202 ALA A CA 1
ATOM 1535 C C . ALA A 1 205 ? 2.925 15.793 22.972 1.00 30.02 202 ALA A C 1
ATOM 1536 O O . ALA A 1 205 ? 3.969 16.292 23.387 1.00 28.87 202 ALA A O 1
ATOM 1538 N N . VAL A 1 206 ? 2.023 16.459 22.238 1.00 28.93 203 VAL A N 1
ATOM 1539 C CA . VAL A 1 206 ? 2.347 17.818 21.722 1.00 28.12 203 VAL A CA 1
ATOM 1540 C C . VAL A 1 206 ? 1.592 18.959 22.397 1.00 27.14 203 VAL A C 1
ATOM 1541 O O . VAL A 1 206 ? 1.626 20.112 21.926 1.00 26.41 203 VAL A O 1
ATOM 1545 N N . ASN A 1 207 ? 0.939 18.655 23.516 1.00 25.39 204 ASN A N 1
ATOM 1546 C CA . ASN A 1 207 ? 0.410 19.721 24.378 1.00 24.93 204 ASN A CA 1
ATOM 1547 C C . ASN A 1 207 ? 1.553 20.408 25.078 1.00 23.18 204 ASN A C 1
ATOM 1548 O O . ASN A 1 207 ? 2.695 19.904 25.039 1.00 24.07 204 ASN A O 1
ATOM 1553 N N . VAL A 1 208 ? 1.294 21.584 25.644 1.00 21.64 205 VAL A N 1
ATOM 1554 C CA . VAL A 1 208 ? 2.402 22.403 26.078 1.00 20.93 205 VAL A CA 1
ATOM 1555 C C . VAL A 1 208 ? 2.511 22.559 27.580 1.00 19.70 205 VAL A C 1
ATOM 1556 O O . VAL A 1 208 ? 1.512 22.441 28.316 1.00 20.91 205 VAL A O 1
ATOM 1560 N N . GLY A 1 209 ? 3.734 22.799 27.999 1.00 19.26 206 GLY A N 1
ATOM 1561 C CA . GLY A 1 209 ? 4.075 23.013 29.392 1.00 20.62 206 GLY A CA 1
ATOM 1562 C C . GLY A 1 209 ? 3.854 24.464 29.734 1.00 20.35 206 GLY A C 1
ATOM 1563 O O . GLY A 1 209 ? 3.442 25.290 28.884 1.00 20.25 206 GLY A O 1
ATOM 1564 N N . ASP A 1 210 ? 4.188 24.795 30.971 1.00 19.56 207 ASP A N 1
ATOM 1565 C CA . ASP A 1 210 ? 3.912 26.135 31.482 1.00 18.92 207 ASP A CA 1
ATOM 1566 C C . ASP A 1 210 ? 4.596 27.237 30.649 1.00 18.30 207 ASP A C 1
ATOM 1567 O O . ASP A 1 210 ? 4.081 28.364 30.557 1.00 17.79 207 ASP A O 1
ATOM 1572 N N . GLU A 1 211 ? 5.777 26.927 30.085 1.00 17.37 208 GLU A N 1
ATOM 1573 C CA . GLU A 1 211 ? 6.532 27.910 29.334 1.00 17.54 208 GLU A CA 1
ATOM 1574 C C . GLU A 1 211 ? 6.386 27.768 27.813 1.00 17.84 208 GLU A C 1
ATOM 1575 O O . GLU A 1 211 ? 7.170 28.362 27.041 1.00 19.15 208 GLU A O 1
ATOM 1581 N N . GLY A 1 212 ? 5.406 26.960 27.420 1.00 18.56 209 GLY A N 1
ATOM 1582 C CA . GLY A 1 212 ? 5.031 26.819 26.030 1.00 18.81 209 GLY A CA 1
ATOM 1583 C C . GLY A 1 212 ? 5.835 25.812 25.253 1.00 20.22 209 GLY A C 1
ATOM 1584 O O . GLY A 1 212 ? 5.563 25.632 24.053 1.00 21.05 209 GLY A O 1
ATOM 1585 N N . GLY A 1 213 ? 6.817 25.144 25.895 1.00 20.47 210 GLY A N 1
ATOM 1586 C CA . GLY A 1 213 ? 7.457 24.003 25.235 1.00 21.51 210 GLY A CA 1
ATOM 1587 C C . GLY A 1 213 ? 6.553 22.785 25.221 1.00 22.60 210 GLY A C 1
ATOM 1588 O O . GLY A 1 213 ? 5.539 22.644 25.933 1.00 21.46 210 GLY A O 1
ATOM 1589 N N . PHE A 1 214 ? 6.892 21.870 24.354 1.00 24.39 211 PHE A N 1
ATOM 1590 C CA . PHE A 1 214 ? 6.153 20.640 24.345 1.00 25.81 211 PHE A CA 1
ATOM 1591 C C . PHE A 1 214 ? 6.451 19.842 25.591 1.00 26.61 211 PHE A C 1
ATOM 1592 O O . PHE A 1 214 ? 7.567 19.848 26.110 1.00 26.71 211 PHE A O 1
ATOM 1600 N N . ALA A 1 215 ? 5.436 19.112 26.035 1.00 27.94 212 ALA A N 1
ATOM 1601 C CA . ALA A 1 215 ? 5.547 18.290 27.220 1.00 29.61 212 ALA A CA 1
ATOM 1602 C C . ALA A 1 215 ? 5.313 16.818 26.824 1.00 32.06 212 ALA A C 1
ATOM 1603 O O . ALA A 1 215 ? 4.252 16.241 27.143 1.00 32.73 212 ALA A O 1
ATOM 1605 N N . PRO A 1 216 ? 6.282 16.216 26.072 1.00 33.11 213 PRO A N 1
ATOM 1606 C CA . PRO A 1 216 ? 6.140 14.852 25.539 1.00 33.89 213 PRO A CA 1
ATOM 1607 C C . PRO A 1 216 ? 6.362 13.911 26.707 1.00 34.95 213 PRO A C 1
ATOM 1608 O O . PRO A 1 216 ? 6.938 14.361 27.727 1.00 34.93 213 PRO A O 1
ATOM 1612 N N . PRO A 1 217 ? 5.898 12.651 26.593 1.00 37.14 214 PRO A N 1
ATOM 1613 C CA . PRO A 1 217 ? 6.044 11.668 27.661 1.00 37.91 214 PRO A CA 1
ATOM 1614 C C . PRO A 1 217 ? 7.465 11.040 27.653 1.00 38.55 214 PRO A C 1
ATOM 1615 O O . PRO A 1 217 ? 7.652 9.867 27.315 1.00 38.96 214 PRO A O 1
ATOM 1619 N N . ILE A 1 218 ? 8.442 11.866 28.031 1.00 39.20 215 ILE A N 1
ATOM 1620 C CA . ILE A 1 218 ? 9.862 11.480 28.078 1.00 39.50 215 ILE A CA 1
ATOM 1621 C C . ILE A 1 218 ? 10.265 11.426 29.538 1.00 39.75 215 ILE A C 1
ATOM 1622 O O . ILE A 1 218 ? 9.938 12.336 30.323 1.00 38.80 215 ILE A O 1
ATOM 1627 N N . LYS A 1 219 ? 10.978 10.370 29.900 1.00 40.86 216 LYS A N 1
ATOM 1628 C CA . LYS A 1 219 ? 11.489 10.239 31.256 1.00 42.57 216 LYS A CA 1
ATOM 1629 C C . LYS A 1 219 ? 12.987 10.604 31.350 1.00 41.96 216 LYS A C 1
ATOM 1630 O O . LYS A 1 219 ? 13.417 11.279 32.281 1.00 42.07 216 LYS A O 1
ATOM 1636 N N . ASP A 1 220 ? 13.761 10.131 30.376 1.00 41.41 217 ASP A N 1
ATOM 1637 C CA . ASP A 1 220 ? 15.222 10.217 30.386 1.00 41.04 217 ASP A CA 1
ATOM 1638 C C . ASP A 1 220 ? 15.721 11.575 29.892 1.00 39.83 217 ASP A C 1
ATOM 1639 O O . ASP A 1 220 ? 15.283 12.045 28.839 1.00 39.33 217 ASP A O 1
ATOM 1644 N N . ILE A 1 221 ? 16.643 12.185 30.651 1.00 38.67 218 ILE A N 1
ATOM 1645 C CA . ILE A 1 221 ? 17.111 13.569 30.423 1.00 37.55 218 ILE A CA 1
ATOM 1646 C C . ILE A 1 221 ? 17.944 13.718 29.145 1.00 37.41 218 ILE A C 1
ATOM 1647 O O . ILE A 1 221 ? 18.109 14.820 28.631 1.00 36.47 218 ILE A O 1
ATOM 1652 N N . ASN A 1 222 ? 18.449 12.602 28.621 1.00 38.53 219 ASN A N 1
ATOM 1653 C CA . ASN A 1 222 ? 19.231 12.639 27.383 1.00 39.97 219 ASN A CA 1
ATOM 1654 C C . ASN A 1 222 ? 18.374 12.636 26.137 1.00 39.73 219 ASN A C 1
ATOM 1655 O O . ASN A 1 222 ? 18.810 13.098 25.068 1.00 39.76 219 ASN A O 1
ATOM 1660 N N . GLU A 1 223 ? 17.142 12.146 26.287 1.00 39.30 220 GLU A N 1
ATOM 1661 C CA . GLU A 1 223 ? 16.250 11.855 25.148 1.00 38.78 220 GLU A CA 1
ATOM 1662 C C . GLU A 1 223 ? 15.805 13.109 24.356 1.00 36.63 220 GLU A C 1
ATOM 1663 O O . GLU A 1 223 ? 15.751 13.053 23.105 1.00 36.20 220 GLU A O 1
ATOM 1669 N N . PRO A 1 224 ? 15.512 14.231 25.062 1.00 35.34 221 PRO A N 1
ATOM 1670 C CA . PRO A 1 224 ? 15.148 15.428 24.291 1.00 33.98 221 PRO A CA 1
ATOM 1671 C C . PRO A 1 224 ? 16.226 15.957 23.319 1.00 33.46 221 PRO A C 1
ATOM 1672 O O . PRO A 1 224 ? 15.884 16.580 22.312 1.00 33.17 221 PRO A O 1
ATOM 1676 N N . LEU A 1 225 ? 17.504 15.755 23.622 1.00 32.79 222 LEU A N 1
ATOM 1677 C CA . LEU A 1 225 ? 18.547 16.416 22.834 1.00 32.18 222 LEU A CA 1
ATOM 1678 C C . LEU A 1 225 ? 18.612 16.038 21.326 1.00 32.92 222 LEU A C 1
ATOM 1679 O O . LEU A 1 225 ? 18.648 16.924 20.459 1.00 32.90 222 LEU A O 1
ATOM 1684 N N . PRO A 1 226 ? 18.610 14.736 20.995 1.00 33.90 223 PRO A N 1
ATOM 1685 C CA . PRO A 1 226 ? 18.560 14.398 19.563 1.00 34.59 223 PRO A CA 1
ATOM 1686 C C . PRO A 1 226 ? 17.335 15.001 18.861 1.00 34.38 223 PRO A C 1
ATOM 1687 O O . PRO A 1 226 ? 17.421 15.386 17.695 1.00 33.97 223 PRO A O 1
ATOM 1691 N N . ILE A 1 227 ? 16.214 15.059 19.579 1.00 33.91 224 ILE A N 1
ATOM 1692 C CA . ILE A 1 227 ? 14.962 15.598 19.049 1.00 34.91 224 ILE A CA 1
ATOM 1693 C C . ILE A 1 227 ? 15.173 17.073 18.696 1.00 32.80 224 ILE A C 1
ATOM 1694 O O . ILE A 1 227 ? 14.757 17.511 17.621 1.00 32.09 224 ILE A O 1
ATOM 1699 N N . LEU A 1 228 ? 15.837 17.821 19.587 1.00 31.22 225 LEU A N 1
ATOM 1700 C CA . LEU A 1 228 ? 16.152 19.233 19.327 1.00 30.10 225 LEU A CA 1
ATOM 1701 C C . LEU A 1 228 ? 16.978 19.356 18.045 1.00 29.67 225 LEU A C 1
ATOM 1702 O O . LEU A 1 228 ? 16.636 20.166 17.172 1.00 29.17 225 LEU A O 1
ATOM 1707 N N . MET A 1 229 ? 18.015 18.523 17.908 1.00 29.52 226 MET A N 1
ATOM 1708 C CA . MET A 1 229 ? 18.903 18.610 16.746 1.00 30.27 226 MET A CA 1
ATOM 1709 C C . MET A 1 229 ? 18.119 18.259 15.481 1.00 30.91 226 MET A C 1
ATOM 1710 O O . MET A 1 229 ? 18.261 18.909 14.448 1.00 30.56 226 MET A O 1
ATOM 1715 N N . GLU A 1 230 ? 17.243 17.263 15.588 1.00 31.08 227 GLU A N 1
ATOM 1716 C CA . GLU A 1 230 ? 16.406 16.867 14.478 1.00 32.15 227 GLU A CA 1
ATOM 1717 C C . GLU A 1 230 ? 15.511 18.033 14.035 1.00 30.28 227 GLU A C 1
ATOM 1718 O O . GLU A 1 230 ? 15.423 18.318 12.838 1.00 30.69 227 GLU A O 1
ATOM 1724 N N . ALA A 1 231 ? 14.886 18.713 14.989 1.00 29.13 228 ALA A N 1
ATOM 1725 C CA . ALA A 1 231 ? 13.992 19.824 14.650 1.00 28.35 228 ALA A CA 1
ATOM 1726 C C . ALA A 1 231 ? 14.761 20.994 14.012 1.00 28.22 228 ALA A C 1
ATOM 1727 O O . ALA A 1 231 ? 14.309 21.589 13.022 1.00 27.86 228 ALA A O 1
ATOM 1729 N N . ILE A 1 232 ? 15.936 21.282 14.559 1.00 27.75 229 ILE A N 1
ATOM 1730 C CA . ILE A 1 232 ? 16.803 22.310 13.997 1.00 28.21 229 ILE A CA 1
ATOM 1731 C C . ILE A 1 232 ? 17.118 21.977 12.526 1.00 28.97 229 ILE A C 1
ATOM 1732 O O . ILE A 1 232 ? 16.968 22.829 11.616 1.00 29.47 229 ILE A O 1
ATOM 1737 N N . GLU A 1 233 ? 17.508 20.722 12.293 1.00 29.85 230 GLU A N 1
ATOM 1738 C CA . GLU A 1 233 ? 17.823 20.259 10.960 1.00 31.29 230 GLU A CA 1
ATOM 1739 C C . GLU A 1 233 ? 16.611 20.357 10.029 1.00 31.81 230 GLU A C 1
ATOM 1740 O O . GLU A 1 233 ? 16.709 20.909 8.921 1.00 32.59 230 GLU A O 1
ATOM 1746 N N . GLU A 1 234 ? 15.472 19.818 10.477 1.00 31.76 231 GLU A N 1
ATOM 1747 C CA . GLU A 1 234 ? 14.283 19.725 9.641 1.00 32.44 231 GLU A CA 1
ATOM 1748 C C . GLU A 1 234 ? 13.759 21.109 9.243 1.00 31.19 231 GLU A C 1
ATOM 1749 O O . GLU A 1 234 ? 13.269 21.291 8.122 1.00 31.88 231 GLU A O 1
ATOM 1755 N N . ALA A 1 235 ? 13.901 22.081 10.149 1.00 29.32 232 ALA A N 1
ATOM 1756 C CA . ALA A 1 235 ? 13.377 23.427 9.936 1.00 29.19 232 ALA A CA 1
ATOM 1757 C C . ALA A 1 235 ? 14.269 24.165 8.934 1.00 30.83 232 ALA A C 1
ATOM 1758 O O . ALA A 1 235 ? 13.929 25.254 8.475 1.00 31.59 232 ALA A O 1
ATOM 1760 N N . GLY A 1 236 ? 15.421 23.573 8.641 1.00 30.98 233 GLY A N 1
ATOM 1761 C CA . GLY A 1 236 ? 16.385 24.130 7.686 1.00 30.91 233 GLY A CA 1
ATOM 1762 C C . GLY A 1 236 ? 17.494 24.944 8.322 1.00 30.02 233 GLY A C 1
ATOM 1763 O O . GLY A 1 236 ? 18.216 25.680 7.634 1.00 30.41 233 GLY A O 1
ATOM 1764 N N . HIS A 1 237 ? 17.649 24.802 9.640 1.00 28.59 234 HIS A N 1
ATOM 1765 C CA . HIS A 1 237 ? 18.566 25.666 10.379 1.00 27.87 234 HIS A CA 1
ATOM 1766 C C . HIS A 1 237 ? 19.805 24.977 10.933 1.00 27.75 234 HIS A C 1
ATOM 1767 O O . HIS A 1 237 ? 20.398 25.475 11.899 1.00 27.76 234 HIS A O 1
ATOM 1774 N N . ARG A 1 238 ? 20.176 23.841 10.332 1.00 28.69 235 ARG A N 1
ATOM 1775 C CA . ARG A 1 238 ? 21.425 23.174 10.723 1.00 30.74 235 ARG A CA 1
ATOM 1776 C C . ARG A 1 238 ? 22.564 24.175 10.931 1.00 30.40 235 ARG A C 1
ATOM 1777 O O . ARG A 1 238 ? 22.801 25.044 10.099 1.00 30.98 235 ARG A O 1
ATOM 1785 N N . GLY A 1 239 ? 23.229 24.058 12.079 1.00 31.12 236 GLY A N 1
ATOM 1786 C CA . GLY A 1 239 ? 24.432 24.830 12.358 1.00 30.60 236 GLY A CA 1
ATOM 1787 C C . GLY A 1 239 ? 24.146 26.221 12.892 1.00 31.14 236 GLY A C 1
ATOM 1788 O O . GLY A 1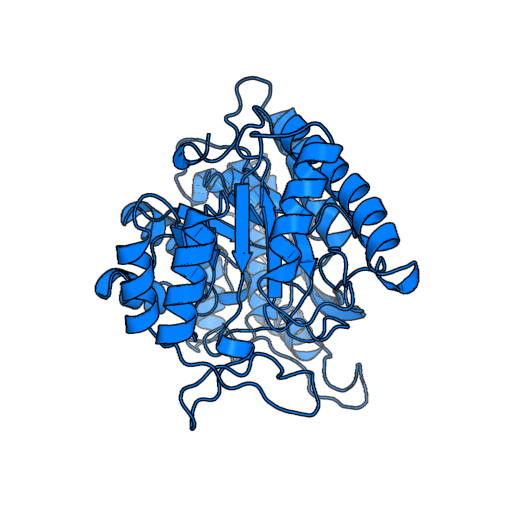 239 ? 25.055 26.906 13.346 1.00 32.04 236 GLY A O 1
ATOM 1789 N N . LYS A 1 240 ? 22.876 26.640 12.880 1.00 29.30 237 LYS A N 1
ATOM 1790 C CA . LYS A 1 240 ? 22.542 28.004 13.279 1.00 28.02 237 LYS A CA 1
ATOM 1791 C C . LYS A 1 240 ? 22.244 28.120 14.777 1.00 26.78 237 LYS A C 1
ATOM 1792 O O . LYS A 1 240 ? 22.121 29.215 15.326 1.00 25.79 237 LYS A O 1
ATOM 1798 N N . PHE A 1 241 ? 22.017 26.971 15.405 1.00 25.70 238 PHE A N 1
ATOM 1799 C CA . PHE A 1 241 ? 21.505 26.941 16.747 1.00 24.78 238 PHE A CA 1
ATOM 1800 C C . PHE A 1 241 ? 22.454 26.343 17.743 1.00 25.34 238 PHE A C 1
ATOM 1801 O O . PHE A 1 241 ? 23.314 25.528 17.393 1.00 26.16 238 PHE A O 1
ATOM 1809 N N . ALA A 1 242 ? 22.258 26.756 18.992 1.00 24.95 239 ALA A N 1
ATOM 1810 C CA . ALA A 1 242 ? 22.875 26.116 20.129 1.00 25.63 239 ALA A CA 1
ATOM 1811 C C . ALA A 1 242 ? 21.777 25.673 21.082 1.00 25.76 239 ALA A C 1
ATOM 1812 O O . ALA A 1 242 ? 20.585 25.993 20.915 1.00 25.53 239 ALA A O 1
ATOM 1814 N N . ILE A 1 243 ? 22.194 24.899 22.081 1.00 26.23 240 ILE A N 1
ATOM 1815 C CA . ILE A 1 243 ? 21.271 24.403 23.082 1.00 27.66 240 ILE A CA 1
ATOM 1816 C C . ILE A 1 243 ? 21.666 25.004 24.425 1.00 25.81 240 ILE A C 1
ATOM 1817 O O . ILE A 1 243 ? 22.872 25.184 24.702 1.00 26.07 240 ILE A O 1
ATOM 1822 N N . CYS A 1 244 ? 20.633 25.371 25.195 1.00 26.27 241 CYS A N 1
ATOM 1823 C CA . CYS A 1 244 ? 20.739 25.802 26.589 1.00 26.10 241 CYS A CA 1
ATOM 1824 C C . CYS A 1 244 ? 19.917 24.876 27.450 1.00 25.67 241 CYS A C 1
ATOM 1825 O O . CYS A 1 244 ? 18.798 24.492 27.054 1.00 25.17 241 CYS A O 1
ATOM 1828 N N . MET A 1 245 ? 20.450 24.547 28.632 1.00 25.26 242 MET A N 1
ATOM 1829 C CA . MET A 1 245 ? 19.760 23.693 29.584 1.00 25.59 242 MET A CA 1
ATOM 1830 C C . MET A 1 245 ? 19.452 24.449 30.849 1.00 25.33 242 MET A C 1
ATOM 1831 O O . MET A 1 245 ? 20.238 25.297 31.241 1.00 25.35 242 MET A O 1
ATOM 1836 N N . ASP A 1 246 ? 18.273 24.211 31.427 1.00 24.40 243 ASP A N 1
ATOM 1837 C CA . ASP A 1 246 ? 18.038 24.600 32.819 1.00 23.76 243 ASP A CA 1
ATOM 1838 C C . ASP A 1 246 ? 17.665 23.301 33.517 1.00 24.86 243 ASP A C 1
ATOM 1839 O O . ASP A 1 246 ? 16.558 22.794 33.360 1.00 26.30 243 ASP A O 1
ATOM 1844 N N . CYS A 1 247 ? 18.608 22.753 34.244 1.00 24.50 244 CYS A N 1
ATOM 1845 C CA . CYS A 1 247 ? 18.377 21.487 34.952 1.00 26.84 244 CYS A CA 1
ATOM 1846 C C . CYS A 1 247 ? 17.432 21.693 36.135 1.00 26.46 244 CYS A C 1
ATOM 1847 O O . CYS A 1 247 ? 16.700 20.765 36.535 1.00 28.27 244 CYS A O 1
ATOM 1850 N N . ALA A 1 248 ? 17.474 22.897 36.706 1.00 25.73 245 ALA A N 1
ATOM 1851 C CA . ALA A 1 248 ? 16.831 23.169 37.986 1.00 26.65 245 ALA A CA 1
ATOM 1852 C C . ALA A 1 248 ? 17.089 22.024 38.993 1.00 27.36 245 ALA A C 1
ATOM 1853 O O . ALA A 1 248 ? 16.142 21.482 39.615 1.00 28.16 245 ALA A O 1
ATOM 1855 N N . ALA A 1 249 ? 18.358 21.660 39.149 1.00 28.10 246 ALA A N 1
ATOM 1856 C CA . ALA A 1 249 ? 18.707 20.391 39.767 1.00 28.85 246 ALA A CA 1
ATOM 1857 C C . ALA A 1 249 ? 18.241 20.343 41.236 1.00 29.87 246 ALA A C 1
ATOM 1858 O O . ALA A 1 249 ? 18.046 19.252 41.800 1.00 31.55 246 ALA A O 1
ATOM 1860 N N . SER A 1 250 ? 18.066 21.514 41.848 1.00 30.32 247 SER A N 1
ATOM 1861 C CA . SER A 1 250 ? 17.587 21.559 43.250 1.00 31.59 247 SER A CA 1
ATOM 1862 C C . SER A 1 250 ? 16.232 20.837 43.393 1.00 32.47 247 SER A C 1
ATOM 1863 O O . SER A 1 250 ? 15.974 20.209 44.418 1.00 33.00 247 SER A O 1
ATOM 1866 N N . GLU A 1 251 ? 15.382 20.926 42.369 1.00 33.24 248 GLU A N 1
ATOM 1867 C CA . GLU A 1 251 ? 14.044 20.306 42.438 1.00 33.77 248 GLU A CA 1
ATOM 1868 C C . GLU A 1 251 ? 14.057 18.780 42.512 1.00 35.13 248 GLU A C 1
ATOM 1869 O O . GLU A 1 251 ? 13.033 18.156 42.848 1.00 35.61 248 GLU A O 1
ATOM 1875 N N . THR A 1 252 ? 15.212 18.194 42.205 1.00 35.60 249 THR A N 1
ATOM 1876 C CA . THR A 1 252 ? 15.369 16.752 42.163 1.00 37.50 249 THR A CA 1
ATOM 1877 C C . THR A 1 252 ? 16.244 16.297 43.323 1.00 39.04 249 THR A C 1
ATOM 1878 O O . THR A 1 252 ? 16.418 15.101 43.537 1.00 39.85 249 THR A O 1
ATOM 1882 N N . TYR A 1 253 ? 16.796 17.265 44.046 1.00 39.77 250 TYR A N 1
ATOM 1883 C CA . TYR A 1 253 ? 17.852 16.997 45.007 1.00 41.95 250 TYR A CA 1
ATOM 1884 C C . TYR A 1 253 ? 17.253 16.613 46.355 1.00 43.07 250 TYR A C 1
ATOM 1885 O O . TYR A 1 253 ? 16.277 17.242 46.816 1.00 42.90 250 TYR A O 1
ATOM 1894 N N . ASP A 1 254 ? 17.812 15.578 46.973 1.00 46.30 251 ASP A N 1
ATOM 1895 C CA . ASP A 1 254 ? 17.431 15.268 48.337 1.00 48.49 251 ASP A CA 1
ATOM 1896 C C . ASP A 1 254 ? 18.620 15.604 49.226 1.00 48.96 251 ASP A C 1
ATOM 1897 O O . ASP A 1 254 ? 19.718 15.088 49.039 1.00 48.09 251 ASP A O 1
ATOM 1902 N N . GLU A 1 255 ? 18.387 16.499 50.177 1.00 50.61 252 GLU A N 1
ATOM 1903 C CA . GLU A 1 255 ? 19.446 16.998 51.048 1.00 53.12 252 GLU A CA 1
ATOM 1904 C C . GLU A 1 255 ? 20.052 15.934 51.966 1.00 54.47 252 GLU A C 1
ATOM 1905 O O . GLU A 1 255 ? 21.256 15.943 52.218 1.00 53.64 252 GLU A O 1
ATOM 1911 N N . LYS A 1 256 ? 19.209 15.026 52.455 1.00 57.21 253 LYS A N 1
ATOM 1912 C CA . LYS A 1 256 ? 19.659 13.986 53.384 1.00 60.62 253 LYS A CA 1
ATOM 1913 C C . LYS A 1 256 ? 20.519 12.924 52.656 1.00 61.21 253 LYS A C 1
ATOM 1914 O O . LYS A 1 256 ? 21.604 12.571 53.122 1.00 62.16 253 LYS A O 1
ATOM 1920 N N . LYS A 1 257 ? 20.050 12.481 51.486 1.00 61.08 254 LYS A N 1
ATOM 1921 C CA . LYS A 1 257 ? 20.728 11.475 50.662 1.00 60.43 254 LYS A CA 1
ATOM 1922 C C . LYS A 1 257 ? 21.900 12.083 49.865 1.00 58.61 254 LYS A C 1
ATOM 1923 O O . LYS A 1 257 ? 22.801 11.363 49.421 1.00 58.28 254 LYS A O 1
ATOM 1929 N N . GLN A 1 258 ? 21.887 13.412 49.704 1.00 56.57 255 GLN A N 1
ATOM 1930 C CA . GLN A 1 258 ? 22.886 14.136 48.896 1.00 54.81 255 GLN A CA 1
ATOM 1931 C C . GLN A 1 258 ? 23.002 13.574 47.468 1.00 52.94 255 GLN A C 1
ATOM 1932 O O . GLN A 1 258 ? 24.099 13.422 46.918 1.00 52.69 255 GLN A O 1
ATOM 1938 N N . GLN A 1 259 ? 21.836 13.267 46.893 1.00 51.54 256 GLN A N 1
ATOM 1939 C CA . GLN A 1 259 ? 21.720 12.718 45.550 1.00 50.99 256 GLN A CA 1
ATOM 1940 C C . GLN A 1 259 ? 20.502 13.297 44.859 1.00 48.18 256 GLN A C 1
ATOM 1941 O O . GLN A 1 259 ? 19.605 13.875 45.498 1.00 47.56 256 GLN A O 1
ATOM 1947 N N . TYR A 1 260 ? 20.486 13.123 43.543 1.00 46.20 257 TYR A N 1
ATOM 1948 C CA . TYR A 1 260 ? 19.464 13.695 42.707 1.00 44.74 257 TYR A CA 1
ATOM 1949 C C . TYR A 1 260 ? 18.554 12.581 42.211 1.00 45.36 257 TYR A C 1
ATOM 1950 O O . TYR A 1 260 ? 19.024 11.582 41.675 1.00 45.54 257 TYR A O 1
ATOM 1959 N N . ASN A 1 261 ? 17.247 12.767 42.433 1.00 45.84 258 ASN A N 1
ATOM 1960 C CA . ASN A 1 261 ? 16.209 11.820 41.989 1.00 45.43 258 ASN A CA 1
ATOM 1961 C C . ASN A 1 261 ? 15.725 12.151 40.581 1.00 44.25 258 ASN A C 1
ATOM 1962 O O . ASN A 1 261 ? 14.898 13.057 40.404 1.00 43.38 258 ASN A O 1
ATOM 1967 N N . LEU A 1 262 ? 16.222 11.410 39.590 1.00 43.62 259 LEU A N 1
ATOM 1968 C CA . LEU A 1 262 ? 15.837 11.677 38.191 1.00 43.26 259 LEU A CA 1
ATOM 1969 C C . LEU A 1 262 ? 14.428 11.179 37.815 1.00 43.49 259 LEU A C 1
ATOM 1970 O O . LEU A 1 262 ? 13.980 11.360 36.675 1.00 43.27 259 LEU A O 1
ATOM 1975 N N . THR A 1 263 ? 13.734 10.539 38.759 1.00 44.00 260 THR A N 1
ATOM 1976 C CA . THR A 1 263 ? 12.327 10.163 38.526 1.00 44.45 260 THR A CA 1
ATOM 1977 C C . THR A 1 263 ? 11.412 10.625 39.662 1.00 44.46 260 THR A C 1
ATOM 1978 O O . THR A 1 263 ? 10.544 9.875 40.120 1.00 45.35 260 THR A O 1
ATOM 1982 N N . PHE A 1 264 ? 11.610 11.860 40.105 1.00 43.90 261 PHE A N 1
ATOM 1983 C CA . PHE A 1 264 ? 10.921 12.361 41.285 1.00 43.92 261 PHE A CA 1
ATOM 1984 C C . PHE A 1 264 ? 9.409 12.548 41.054 1.00 44.34 261 PHE A C 1
ATOM 1985 O O . PHE A 1 264 ? 8.634 12.666 42.009 1.00 45.37 261 PHE A O 1
ATOM 1993 N N . LYS A 1 265 ? 9.003 12.577 39.785 1.00 44.11 262 LYS A N 1
ATOM 1994 C CA . LYS A 1 265 ? 7.585 12.649 39.417 1.00 43.65 262 LYS A CA 1
ATOM 1995 C C . LYS A 1 265 ? 7.050 11.251 39.062 1.00 45.87 262 LYS A C 1
ATOM 1996 O O . LYS A 1 265 ? 5.969 11.120 38.483 1.00 46.05 262 LYS A O 1
ATOM 2002 N N . SER A 1 266 ? 7.816 10.214 39.405 1.00 48.29 263 SER A N 1
ATOM 2003 C CA . SER A 1 266 ? 7.439 8.830 39.112 1.00 51.74 263 SER A CA 1
ATOM 2004 C C . SER A 1 266 ? 7.299 8.042 40.422 1.00 54.25 263 SER A C 1
ATOM 2005 O O . SER A 1 266 ? 7.761 8.511 41.466 1.00 53.94 263 SER A O 1
ATOM 2008 N N . PRO A 1 267 ? 6.613 6.879 40.384 1.00 57.98 264 PRO A N 1
ATOM 2009 C CA . PRO A 1 267 ? 6.511 6.015 41.581 1.00 61.32 264 PRO A CA 1
ATOM 2010 C C . PRO A 1 267 ? 7.866 5.596 42.186 1.00 63.40 264 PRO A C 1
ATOM 2011 O O . PRO A 1 267 ? 8.082 5.802 43.385 1.00 64.25 264 PRO A O 1
ATOM 2015 N N . GLU A 1 268 ? 8.758 5.016 41.383 1.00 65.04 265 GLU A N 1
ATOM 2016 C CA . GLU A 1 268 ? 10.099 4.652 41.869 1.00 67.44 265 GLU A CA 1
ATOM 2017 C C . GLU A 1 268 ? 11.094 5.809 41.706 1.00 64.36 265 GLU A C 1
ATOM 2018 O O . GLU A 1 268 ? 11.013 6.566 40.733 1.00 63.41 265 GLU A O 1
ATOM 2024 N N . PRO A 1 269 ? 12.024 5.960 42.673 1.00 63.42 266 PRO A N 1
ATOM 2025 C CA . PRO A 1 269 ? 13.061 6.972 42.510 1.00 62.00 266 PRO A CA 1
ATOM 2026 C C . PRO A 1 269 ? 14.279 6.438 41.749 1.00 60.51 266 PRO A C 1
ATOM 2027 O O . PRO A 1 269 ? 14.508 5.227 41.687 1.00 60.37 266 PRO A O 1
ATOM 2031 N N . THR A 1 270 ? 15.027 7.363 41.153 1.00 58.38 267 THR A N 1
ATOM 2032 C CA . THR A 1 270 ? 16.270 7.051 40.458 1.00 56.62 267 THR A CA 1
ATOM 2033 C C . THR A 1 270 ? 17.313 7.993 41.010 1.00 56.39 267 THR A C 1
ATOM 2034 O O . THR A 1 270 ? 17.423 9.154 40.583 1.00 55.16 267 THR A O 1
ATOM 2038 N N . TRP A 1 271 ? 18.063 7.480 41.982 1.00 57.24 268 TRP A N 1
ATOM 2039 C CA . TRP A 1 271 ? 19.061 8.287 42.670 1.00 58.09 268 TRP A CA 1
ATOM 2040 C C . TRP A 1 271 ? 20.367 8.308 41.878 1.00 57.36 268 TRP A C 1
ATOM 2041 O O . TRP A 1 271 ? 20.955 7.272 41.563 1.00 56.45 268 TRP A O 1
ATOM 2052 N N . VAL A 1 272 ? 20.776 9.516 41.517 1.00 56.30 269 VAL A N 1
ATOM 2053 C CA . VAL A 1 272 ? 22.019 9.731 40.797 1.00 56.09 269 VAL A CA 1
ATOM 2054 C C . VAL A 1 272 ? 22.876 10.749 41.587 1.00 54.76 269 VAL A C 1
ATOM 2055 O O . VAL A 1 272 ? 22.346 11.726 42.135 1.00 53.96 269 VAL A O 1
ATOM 2059 N N . THR A 1 273 ? 24.187 10.516 41.646 1.00 54.03 270 THR A N 1
ATOM 2060 C CA . THR A 1 273 ? 25.084 11.433 42.357 1.00 53.71 270 THR A CA 1
ATOM 2061 C C . THR A 1 273 ? 25.447 12.642 41.514 1.00 52.96 270 THR A C 1
ATOM 2062 O O . THR A 1 273 ? 25.177 12.676 40.296 1.00 52.85 270 THR A O 1
ATOM 2066 N N . ALA A 1 274 ? 26.066 13.631 42.162 1.00 52.41 271 ALA A N 1
ATOM 2067 C CA . ALA A 1 274 ? 26.540 14.829 41.469 1.00 52.09 271 ALA A CA 1
ATOM 2068 C C . ALA A 1 274 ? 27.657 14.490 40.471 1.00 52.72 271 ALA A C 1
ATOM 2069 O O . ALA A 1 274 ? 27.751 15.123 39.407 1.00 52.39 271 ALA A O 1
ATOM 2071 N N . GLU A 1 275 ? 28.478 13.495 40.814 1.00 53.81 272 GLU A N 1
ATOM 2072 C CA . GLU A 1 275 ? 29.591 13.054 39.946 1.00 55.28 272 GLU A CA 1
ATOM 2073 C C . GLU A 1 275 ? 29.098 12.343 38.675 1.00 54.38 272 GLU A C 1
ATOM 2074 O O . GLU A 1 275 ? 29.697 12.469 37.607 1.00 54.19 272 GLU A O 1
ATOM 2080 N N . GLN A 1 276 ? 27.981 11.633 38.810 1.00 53.86 273 GLN A N 1
ATOM 2081 C CA . GLN A 1 276 ? 27.247 11.043 37.686 1.00 52.90 273 GLN A CA 1
ATOM 2082 C C . GLN A 1 276 ? 26.607 12.111 36.801 1.00 49.84 273 GLN A C 1
ATOM 2083 O O . GLN A 1 276 ? 26.592 11.974 35.579 1.00 48.86 273 GLN A O 1
ATOM 2089 N N . LEU A 1 277 ? 26.060 13.151 37.434 1.00 46.44 274 LEU A N 1
ATOM 2090 C CA . LEU A 1 277 ? 25.592 14.337 36.718 1.00 45.04 274 LEU A CA 1
ATOM 2091 C C . LEU A 1 277 ? 26.704 15.028 35.914 1.00 44.53 274 LEU A C 1
ATOM 2092 O O . LEU A 1 277 ? 26.461 15.432 34.777 1.00 44.66 274 LEU A O 1
ATOM 2097 N N . ARG A 1 278 ? 27.908 15.167 36.489 1.00 44.76 275 ARG A N 1
ATOM 2098 C CA . ARG A 1 278 ? 28.987 15.863 35.781 1.00 46.45 275 ARG A CA 1
ATOM 2099 C C . ARG A 1 278 ? 29.375 15.108 34.510 1.00 47.18 275 ARG A C 1
ATOM 2100 O O . ARG A 1 278 ? 29.621 15.704 33.461 1.00 47.73 275 ARG A O 1
ATOM 2108 N N . GLU A 1 279 ? 29.407 13.788 34.621 1.00 48.05 276 GLU A N 1
ATOM 2109 C CA . GLU A 1 279 ? 29.653 12.925 33.478 1.00 49.10 276 GLU A CA 1
ATOM 2110 C C . GLU A 1 279 ? 28.637 13.224 32.377 1.00 46.60 276 GLU A C 1
ATOM 2111 O O . GLU A 1 279 ? 29.007 13.375 31.202 1.00 46.40 276 GLU A O 1
ATOM 2117 N N . THR A 1 280 ? 27.363 13.271 32.777 1.00 44.36 277 THR A N 1
ATOM 2118 C CA . THR A 1 280 ? 26.242 13.564 31.890 1.00 42.24 277 THR A CA 1
ATOM 2119 C C . THR A 1 280 ? 26.424 14.928 31.233 1.00 40.60 277 THR A C 1
ATOM 2120 O O . THR A 1 280 ? 26.235 15.052 30.020 1.00 40.40 277 THR A O 1
ATOM 2124 N N . TYR A 1 281 ? 26.775 15.952 32.024 1.00 39.47 278 TYR A N 1
ATOM 2125 C CA . TYR A 1 281 ? 26.968 17.303 31.464 1.00 37.81 278 TYR A CA 1
ATOM 2126 C C . TYR A 1 281 ? 28.173 17.398 30.540 1.00 39.32 278 TYR A C 1
ATOM 2127 O O . TYR A 1 281 ? 28.105 18.103 29.534 1.00 39.40 278 TYR A O 1
ATOM 2136 N N . CYS A 1 282 ? 29.264 16.718 30.892 1.00 40.63 279 CYS A N 1
ATOM 2137 C CA . CYS A 1 282 ? 30.459 16.711 30.026 1.00 43.43 279 CYS A CA 1
ATOM 2138 C C . CYS A 1 282 ? 30.101 16.048 28.702 1.00 42.72 279 CYS A C 1
ATOM 2139 O O . CYS A 1 282 ? 30.454 16.562 27.639 1.00 42.96 279 CYS A O 1
ATOM 2142 N N . LYS A 1 283 ? 29.353 14.947 28.780 1.00 42.46 280 LYS A N 1
ATOM 2143 C CA . LYS A 1 283 ? 28.864 14.218 27.584 1.00 42.26 280 LYS A CA 1
ATOM 2144 C C . LYS A 1 283 ? 27.939 15.099 26.721 1.00 40.10 280 LYS A C 1
ATOM 2145 O O . LYS A 1 283 ? 28.100 15.156 25.503 1.00 39.85 280 LYS A O 1
ATOM 2151 N N . TRP A 1 284 ? 26.986 15.780 27.367 1.00 38.79 281 TRP A N 1
ATOM 2152 C CA . TRP A 1 284 ? 26.091 16.737 26.724 1.00 37.73 281 TRP A CA 1
ATOM 2153 C C . TRP A 1 284 ? 26.868 17.779 25.939 1.00 37.58 281 TRP A C 1
ATOM 2154 O O . TRP A 1 284 ? 26.628 17.990 24.741 1.00 37.62 281 TRP A O 1
ATOM 2165 N N . ALA A 1 285 ? 27.816 18.410 26.623 1.00 37.17 282 ALA A N 1
ATOM 2166 C CA . ALA A 1 285 ? 28.582 19.516 26.060 1.00 37.27 282 ALA A CA 1
ATOM 2167 C C . ALA A 1 285 ? 29.420 19.073 24.888 1.00 37.76 282 ALA A C 1
ATOM 2168 O O . ALA A 1 285 ? 29.684 19.847 23.970 1.00 37.84 282 ALA A O 1
ATOM 2170 N N . HIS A 1 286 ? 29.864 17.819 24.925 1.00 37.81 283 HIS A N 1
ATOM 2171 C CA . HIS A 1 286 ? 30.656 17.264 23.859 1.00 39.98 283 HIS A CA 1
ATOM 2172 C C . HIS A 1 286 ? 29.755 16.841 22.672 1.00 39.32 283 HIS A C 1
ATOM 2173 O O . HIS A 1 286 ? 30.117 17.073 21.513 1.00 39.20 283 HIS A O 1
ATOM 2180 N N . ASP A 1 287 ? 28.593 16.216 22.981 1.00 40.20 284 ASP A N 1
ATOM 2181 C CA . ASP A 1 287 ? 27.741 15.571 21.935 1.00 40.57 284 ASP A CA 1
ATOM 2182 C C . ASP A 1 287 ? 26.869 16.570 21.182 1.00 39.51 284 ASP A C 1
ATOM 2183 O O . ASP A 1 287 ? 26.488 16.324 20.048 1.00 39.98 284 ASP A O 1
ATOM 2188 N N . TYR A 1 288 ? 26.554 17.675 21.843 1.00 37.14 285 TYR A N 1
ATOM 2189 C CA . TYR A 1 288 ? 25.659 18.704 21.329 1.00 35.54 285 TYR A CA 1
ATOM 2190 C C . TYR A 1 288 ? 26.276 20.112 21.461 1.00 34.40 285 TYR A C 1
ATOM 2191 O O . TYR A 1 288 ? 27.216 20.318 22.235 1.00 33.58 285 TYR A O 1
ATOM 2200 N N . PRO A 1 289 ? 25.760 21.077 20.661 1.00 32.82 286 PRO A N 1
ATOM 2201 C CA . PRO A 1 289 ? 26.257 22.433 20.810 1.00 31.91 286 PRO A CA 1
ATOM 2202 C C . PRO A 1 289 ? 25.532 23.053 22.007 1.00 31.70 286 PRO A C 1
ATOM 2203 O O . PRO A 1 289 ? 24.681 23.920 21.830 1.00 30.21 286 PRO A O 1
ATOM 2207 N N . ILE A 1 290 ? 25.827 22.535 23.196 1.00 31.14 287 ILE A N 1
ATOM 2208 C CA . ILE A 1 290 ? 25.235 23.082 24.436 1.00 32.63 287 ILE A CA 1
ATOM 2209 C C . ILE A 1 290 ? 26.161 24.180 24.932 1.00 30.39 287 ILE A C 1
ATOM 2210 O O . ILE A 1 290 ? 27.319 23.915 25.318 1.00 31.16 287 ILE A O 1
ATOM 2215 N N . VAL A 1 291 ? 25.685 25.419 24.841 1.00 29.08 288 VAL A N 1
ATOM 2216 C CA . VAL A 1 291 ? 26.510 26.582 25.146 1.00 26.45 288 VAL A CA 1
ATOM 2217 C C . VAL A 1 291 ? 26.214 27.106 26.541 1.00 25.60 288 VAL A C 1
ATOM 2218 O O . VAL A 1 291 ? 26.915 27.974 27.031 1.00 25.19 288 VAL A O 1
ATOM 2222 N N . SER A 1 292 ? 25.144 26.600 27.157 1.00 24.83 289 SER A N 1
ATOM 2223 C CA . SER A 1 292 ? 24.734 27.081 28.478 1.00 24.56 289 SER A CA 1
ATOM 2224 C C . SER A 1 292 ? 24.045 25.986 29.266 1.00 25.80 289 SER A C 1
ATOM 2225 O O . SER A 1 292 ? 23.115 25.332 28.773 1.00 27.06 289 SER A O 1
ATOM 2228 N N . ILE A 1 293 ? 24.470 25.818 30.514 1.00 26.24 290 ILE A N 1
ATOM 2229 C CA . ILE A 1 293 ? 23.797 24.899 31.439 1.00 25.77 290 ILE A CA 1
ATOM 2230 C C . ILE A 1 293 ? 23.515 25.679 32.707 1.00 24.92 290 ILE A C 1
ATOM 2231 O O . ILE A 1 293 ? 24.429 26.192 33.332 1.00 24.81 290 ILE A O 1
ATOM 2236 N N . GLU A 1 294 ? 22.227 25.778 33.029 1.00 22.72 291 GLU A N 1
ATOM 2237 C CA . GLU A 1 294 ? 21.799 26.499 34.189 1.00 22.75 291 GLU A CA 1
ATOM 2238 C C . GLU A 1 294 ? 21.456 25.538 35.334 1.00 23.19 291 GLU A C 1
ATOM 2239 O O . GLU A 1 294 ? 20.820 24.507 35.098 1.00 25.04 291 GLU A O 1
ATOM 2245 N N . ASP A 1 295 ? 21.823 25.919 36.559 1.00 23.69 292 ASP A N 1
ATOM 2246 C CA . ASP A 1 295 ? 21.529 25.140 37.772 1.00 24.88 292 ASP A CA 1
ATOM 2247 C C . ASP A 1 295 ? 21.756 23.643 37.590 1.00 25.99 292 ASP A C 1
ATOM 2248 O O . ASP A 1 295 ? 20.855 22.809 37.815 1.00 27.91 292 ASP A O 1
ATOM 2253 N N . PRO A 1 296 ? 22.972 23.283 37.170 1.00 26.29 293 PRO A N 1
ATOM 2254 C CA . PRO A 1 296 ? 23.291 21.875 36.947 1.00 26.80 293 PRO A CA 1
ATOM 2255 C C . PRO A 1 296 ? 23.296 21.077 38.258 1.00 27.75 293 PRO A C 1
ATOM 2256 O O . PRO A 1 296 ? 23.213 19.857 38.249 1.00 29.01 293 PRO A O 1
ATOM 2260 N N . TYR A 1 297 ? 23.417 21.799 39.369 1.00 28.60 294 TYR A N 1
ATOM 2261 C CA . TYR A 1 297 ? 23.535 21.227 40.693 1.00 29.59 294 TYR A CA 1
ATOM 2262 C C . TYR A 1 297 ? 22.617 21.950 41.648 1.00 29.55 294 TYR A C 1
ATOM 2263 O O . TYR A 1 297 ? 22.069 22.994 41.325 1.00 27.67 294 TYR A O 1
ATOM 2272 N N . ASP A 1 298 ? 22.449 21.364 42.827 1.00 31.05 295 ASP A N 1
ATOM 2273 C CA . ASP A 1 298 ? 21.651 21.992 43.849 1.00 31.21 295 ASP A CA 1
ATOM 2274 C C . ASP A 1 298 ? 22.162 23.406 44.155 1.00 30.86 295 ASP A C 1
ATOM 2275 O O . ASP A 1 298 ? 23.362 23.705 44.036 1.00 30.36 295 ASP A O 1
ATOM 2280 N N . GLN A 1 299 ? 21.236 24.248 44.607 1.00 29.32 296 GLN A N 1
ATOM 2281 C CA . GLN A 1 299 ? 21.481 25.676 44.842 1.00 29.06 296 GLN A CA 1
ATOM 2282 C C . GLN A 1 299 ? 22.563 26.017 45.876 1.00 29.06 296 GLN A C 1
ATOM 2283 O O . GLN A 1 299 ? 23.013 27.156 45.905 1.00 29.75 296 GLN A O 1
ATOM 2289 N N . ASP A 1 300 ? 22.930 25.085 46.748 1.00 30.85 297 ASP A N 1
ATOM 2290 C CA . ASP A 1 300 ? 24.053 25.314 47.667 1.00 31.84 297 ASP A CA 1
ATOM 2291 C C . ASP A 1 300 ? 25.284 24.469 47.371 1.00 32.85 297 ASP A C 1
ATOM 2292 O O . ASP A 1 300 ? 26.232 24.462 48.140 1.00 32.43 297 ASP A O 1
ATOM 2297 N N . ASP A 1 301 ? 25.259 23.748 46.263 1.00 33.49 298 ASP A N 1
ATOM 2298 C CA . ASP A 1 301 ? 26.451 23.046 45.852 1.00 34.52 298 ASP A CA 1
ATOM 2299 C C . ASP A 1 301 ? 27.412 23.922 45.063 1.00 33.34 298 ASP A C 1
ATOM 2300 O O . ASP A 1 301 ? 27.552 23.783 43.843 1.00 32.73 298 ASP A O 1
ATOM 2305 N N . PHE A 1 302 ? 28.103 24.786 45.791 1.00 33.67 299 PHE A N 1
ATOM 2306 C CA . PHE A 1 302 ? 29.067 25.676 45.177 1.00 35.39 299 PHE A CA 1
ATOM 2307 C C . PHE A 1 302 ? 30.225 24.885 44.547 1.00 36.14 299 PHE A C 1
ATOM 2308 O O . PHE A 1 302 ? 30.717 25.256 43.477 1.00 36.41 299 PHE A O 1
ATOM 2316 N N . ALA A 1 303 ? 30.566 23.759 45.160 1.00 37.28 300 ALA A N 1
ATOM 2317 C CA . ALA A 1 303 ? 31.729 22.984 44.721 1.00 38.67 300 ALA A CA 1
ATOM 2318 C C . ALA A 1 303 ? 31.401 22.254 43.437 1.00 38.41 300 ALA A C 1
ATOM 2319 O O . ALA A 1 303 ? 32.238 22.206 42.529 1.00 39.08 300 ALA A O 1
ATOM 2321 N N . GLY A 1 304 ? 30.169 21.734 43.341 1.00 37.94 301 GLY A N 1
ATOM 2322 C CA . GLY A 1 304 ? 29.718 21.040 42.137 1.00 36.38 301 GLY A CA 1
ATOM 2323 C C . GLY A 1 304 ? 29.684 22.047 41.004 1.00 34.90 301 GLY A C 1
ATOM 2324 O O . GLY A 1 304 ? 30.228 21.784 39.915 1.00 35.66 301 GLY A O 1
ATOM 2325 N N . PHE A 1 305 ? 29.049 23.195 41.250 1.00 33.89 302 PHE A N 1
ATOM 2326 C CA . PHE A 1 305 ? 28.995 24.295 40.289 1.00 32.76 302 PHE A CA 1
ATOM 2327 C C . PHE A 1 305 ? 30.380 24.692 39.786 1.00 34.27 302 PHE A C 1
ATOM 2328 O O . PHE A 1 305 ? 30.597 24.799 38.580 1.00 34.65 302 PHE A O 1
ATOM 2336 N N . ALA A 1 306 ? 31.306 24.902 40.732 1.00 35.13 303 ALA A N 1
ATOM 2337 C CA . ALA A 1 306 ? 32.653 25.340 40.419 1.00 36.78 303 ALA A CA 1
ATOM 2338 C C . ALA A 1 306 ? 33.361 24.281 39.549 1.00 37.64 303 ALA A C 1
ATOM 2339 O O . ALA A 1 306 ? 34.056 24.634 38.585 1.00 38.05 303 ALA A O 1
ATOM 2341 N N . GLY A 1 307 ? 33.151 23.002 39.863 1.00 38.01 304 GLY A N 1
ATOM 2342 C CA . GLY A 1 307 ? 33.817 21.905 39.119 1.00 38.86 304 GLY A CA 1
ATOM 2343 C C . GLY A 1 307 ? 33.378 21.890 37.658 1.00 38.70 304 GLY A C 1
ATOM 2344 O O . GLY A 1 307 ? 34.223 21.729 36.760 1.00 39.56 304 GLY A O 1
ATOM 2345 N N . ILE A 1 308 ? 32.067 22.009 37.422 1.00 36.67 305 ILE A N 1
ATOM 2346 C CA . ILE A 1 308 ? 31.544 21.981 36.041 1.00 35.31 305 ILE A CA 1
ATOM 2347 C C . ILE A 1 308 ? 31.850 23.272 35.274 1.00 34.75 305 ILE A C 1
ATOM 2348 O O . ILE A 1 308 ? 32.064 23.242 34.059 1.00 35.50 305 ILE A O 1
ATOM 2353 N N . THR A 1 309 ? 31.898 24.393 35.996 1.00 34.32 306 THR A N 1
ATOM 2354 C CA . THR A 1 309 ? 32.288 25.689 35.441 1.00 33.22 306 THR A CA 1
ATOM 2355 C C . THR A 1 309 ? 33.715 25.566 34.887 1.00 35.10 306 THR A C 1
ATOM 2356 O O . THR A 1 309 ? 33.981 25.945 33.753 1.00 34.86 306 THR A O 1
ATOM 2360 N N . GLU A 1 310 ? 34.619 25.019 35.691 1.00 37.48 307 GLU A N 1
ATOM 2361 C CA . GLU A 1 310 ? 35.989 24.851 35.232 1.00 39.74 307 GLU A CA 1
ATOM 2362 C C . GLU A 1 310 ? 36.069 23.844 34.090 1.00 40.27 307 GLU A C 1
ATOM 2363 O O . GLU A 1 310 ? 36.847 24.023 33.147 1.00 41.05 307 GLU A O 1
ATOM 2369 N N . ALA A 1 311 ? 35.303 22.764 34.188 1.00 40.67 308 ALA A N 1
ATOM 2370 C CA . ALA A 1 311 ? 35.380 21.698 33.182 1.00 41.38 308 ALA A CA 1
ATOM 2371 C C . ALA A 1 311 ? 34.905 22.148 31.793 1.00 40.99 308 ALA A C 1
ATOM 2372 O O . ALA A 1 311 ? 35.504 21.730 30.777 1.00 41.92 308 ALA A O 1
ATOM 2374 N N . LEU A 1 312 ? 33.869 22.994 31.749 1.00 38.93 309 LEU A N 1
ATOM 2375 C CA . LEU A 1 312 ? 33.284 23.460 30.478 1.00 36.76 309 LEU A CA 1
ATOM 2376 C C . LEU A 1 312 ? 33.681 24.893 30.148 1.00 37.21 309 LEU A C 1
ATOM 2377 O O . LEU A 1 312 ? 33.113 25.504 29.252 1.00 36.49 309 LEU A O 1
ATOM 2382 N N . LYS A 1 313 ? 34.646 25.438 30.892 1.00 38.51 310 LYS A N 1
ATOM 2383 C CA . LYS A 1 313 ? 35.144 26.800 30.660 1.00 41.06 310 LYS A CA 1
ATOM 2384 C C . LYS A 1 313 ? 35.397 27.053 29.163 1.00 41.35 310 LYS A C 1
ATOM 2385 O O . LYS A 1 313 ? 36.062 26.241 28.493 1.00 41.94 310 LYS A O 1
ATOM 2391 N N . GLY A 1 314 ? 34.878 28.166 28.648 1.00 41.30 311 GLY A N 1
ATOM 2392 C CA . GLY A 1 314 ? 35.070 28.539 27.233 1.00 42.00 311 GLY A CA 1
ATOM 2393 C C . GLY A 1 314 ? 34.232 27.797 26.199 1.00 42.63 311 GLY A C 1
ATOM 2394 O O . GLY A 1 314 ? 34.188 28.191 25.012 1.00 43.72 311 GLY A O 1
ATOM 2395 N N . LYS A 1 315 ? 33.610 26.700 26.632 1.00 41.82 312 LYS A N 1
ATOM 2396 C CA . LYS A 1 315 ? 32.705 25.905 25.815 1.00 40.72 312 LYS A CA 1
ATOM 2397 C C . LYS A 1 315 ? 31.247 26.157 26.225 1.00 36.84 312 LYS A C 1
ATOM 2398 O O . LYS A 1 315 ? 30.376 26.398 25.382 1.00 36.11 312 LYS A O 1
ATOM 2404 N N . THR A 1 316 ? 30.996 26.052 27.525 1.00 33.05 313 THR A N 1
ATOM 2405 C CA . THR A 1 316 ? 29.633 26.081 28.040 1.00 30.40 313 THR A CA 1
ATOM 2406 C C . THR A 1 316 ? 29.581 26.953 29.274 1.00 28.23 313 THR A C 1
ATOM 2407 O O . THR A 1 316 ? 30.199 26.629 30.259 1.00 29.01 313 THR A O 1
ATOM 2411 N N . GLN A 1 317 ? 28.855 28.071 29.210 1.00 26.86 314 GLN A N 1
ATOM 2412 C CA . GLN A 1 317 ? 28.688 28.916 30.396 1.00 25.63 314 GLN A CA 1
ATOM 2413 C C . GLN A 1 317 ? 27.846 28.150 31.393 1.00 25.40 314 GLN A C 1
ATOM 2414 O O . GLN A 1 317 ? 26.932 27.343 31.028 1.00 25.74 314 GLN A O 1
ATOM 2420 N N . ILE A 1 318 ? 28.146 28.370 32.656 1.00 26.70 315 ILE A N 1
ATOM 2421 C CA . ILE A 1 318 ? 27.359 27.785 33.742 1.00 26.13 315 ILE A CA 1
ATOM 2422 C C . ILE A 1 318 ? 26.599 28.892 34.417 1.00 25.68 315 ILE A C 1
ATOM 2423 O O . ILE A 1 318 ? 27.171 29.867 34.916 1.00 25.87 315 ILE A O 1
ATOM 2428 N N . VAL A 1 319 ? 25.282 28.740 34.387 1.00 24.05 316 VAL A N 1
ATOM 2429 C CA . VAL A 1 319 ? 24.392 29.813 34.808 1.00 24.47 316 VAL A CA 1
ATOM 2430 C C . VAL A 1 319 ? 23.857 29.520 36.209 1.00 24.92 316 VAL A C 1
ATOM 2431 O O . VAL A 1 319 ? 23.254 28.476 36.446 1.00 25.38 316 VAL A O 1
ATOM 2435 N N . GLY A 1 320 ? 24.093 30.459 37.115 1.00 24.18 317 GLY A N 1
ATOM 2436 C CA . GLY A 1 320 ? 23.495 30.438 38.453 1.00 23.26 317 GLY A CA 1
ATOM 2437 C C . GLY A 1 320 ? 22.074 30.975 38.338 1.00 22.03 317 GLY A C 1
ATOM 2438 O O . GLY A 1 320 ? 21.827 32.046 37.752 1.00 22.23 317 GLY A O 1
ATOM 2439 N N . ASP A 1 321 ? 21.122 30.216 38.851 1.00 21.85 318 ASP A N 1
ATOM 2440 C CA . ASP A 1 321 ? 19.768 30.755 38.917 1.00 21.59 318 ASP A CA 1
ATOM 2441 C C . ASP A 1 321 ? 19.355 30.647 40.360 1.00 21.30 318 ASP A C 1
ATOM 2442 O O . ASP A 1 321 ? 19.433 31.638 41.084 1.00 22.73 318 ASP A O 1
ATOM 2447 N N . ASP A 1 322 ? 18.970 29.442 40.792 1.00 21.17 319 ASP A N 1
ATOM 2448 C CA . ASP A 1 322 ? 18.759 29.225 42.239 1.00 21.63 319 ASP A CA 1
ATOM 2449 C C . ASP A 1 322 ? 20.033 29.436 43.065 1.00 21.85 319 ASP A C 1
ATOM 2450 O O . ASP A 1 322 ? 19.957 29.770 44.256 1.00 22.28 319 ASP A O 1
ATOM 2455 N N . LEU A 1 323 ? 21.194 29.255 42.441 1.00 23.03 320 LEU A N 1
ATOM 2456 C CA . LEU A 1 323 ? 22.447 29.397 43.162 1.00 23.47 320 LEU A CA 1
ATOM 2457 C C . LEU A 1 323 ? 22.585 30.839 43.650 1.00 23.16 320 LEU A C 1
ATOM 2458 O O . LEU A 1 323 ? 22.949 31.101 44.801 1.00 24.12 320 LEU A O 1
ATOM 2463 N N . THR A 1 324 ? 22.286 31.751 42.732 1.00 22.46 321 THR A N 1
ATOM 2464 C CA . THR A 1 324 ? 22.615 33.165 42.875 1.00 23.76 321 THR A CA 1
ATOM 2465 C C . THR A 1 324 ? 21.445 34.063 43.222 1.00 23.25 321 THR A C 1
ATOM 2466 O O . THR A 1 324 ? 21.646 35.142 43.789 1.00 23.09 321 THR A O 1
ATOM 2470 N N . VAL A 1 325 ? 20.243 33.627 42.835 1.00 22.77 322 VAL A N 1
ATOM 2471 C CA . VAL A 1 325 ? 18.955 34.302 43.074 1.00 22.26 322 VAL A CA 1
ATOM 2472 C C . VAL A 1 325 ? 19.032 35.825 42.895 1.00 21.74 322 VAL A C 1
ATOM 2473 O O . VAL A 1 325 ? 18.411 36.608 43.675 1.00 21.85 322 VAL A O 1
ATOM 2477 N N . THR A 1 326 ? 19.788 36.224 41.858 1.00 21.02 323 THR A N 1
ATOM 2478 C CA . THR A 1 326 ? 19.880 37.626 41.412 1.00 21.01 323 THR A CA 1
ATOM 2479 C C . THR A 1 326 ? 20.247 38.568 42.587 1.00 22.23 323 THR A C 1
ATOM 2480 O O . THR A 1 326 ? 19.811 39.744 42.670 1.00 22.36 323 THR A O 1
ATOM 2484 N N . ASN A 1 327 ? 21.105 38.050 43.456 1.00 23.12 324 ASN A N 1
ATOM 2485 C CA . ASN A 1 327 ? 21.340 38.640 44.760 1.00 25.03 324 ASN A CA 1
ATOM 2486 C C . ASN A 1 327 ? 22.820 38.811 44.930 1.00 25.98 324 ASN A C 1
ATOM 2487 O O . ASN A 1 327 ? 23.557 37.830 44.950 1.00 25.47 324 ASN A O 1
ATOM 2492 N N . THR A 1 328 ? 23.246 40.067 45.055 1.00 26.33 325 THR A N 1
ATOM 2493 C CA . THR A 1 328 ? 24.683 40.371 45.133 1.00 28.72 325 THR A CA 1
ATOM 2494 C C . THR A 1 328 ? 25.395 39.608 46.261 1.00 28.11 325 THR A C 1
ATOM 2495 O O . THR A 1 328 ? 26.570 39.261 46.099 1.00 28.88 325 THR A O 1
ATOM 2499 N N . GLU A 1 329 ? 24.717 39.309 47.372 1.00 29.25 326 GLU A N 1
ATOM 2500 C CA . GLU A 1 329 ? 25.330 38.459 48.412 1.00 32.31 326 GLU A CA 1
ATOM 2501 C C . GLU A 1 329 ? 25.698 37.040 47.937 1.00 30.89 326 GLU A C 1
ATOM 2502 O O . GLU A 1 329 ? 26.820 36.537 48.162 1.00 30.51 326 GLU A O 1
ATOM 2508 N N . ARG A 1 330 ? 24.736 36.407 47.279 1.00 28.99 327 ARG A N 1
ATOM 2509 C CA . ARG A 1 330 ? 24.917 35.065 46.754 1.00 28.00 327 ARG A CA 1
ATOM 2510 C C . ARG A 1 330 ? 25.868 35.112 45.587 1.00 28.04 327 ARG A C 1
ATOM 2511 O O . ARG A 1 330 ? 26.668 34.195 45.427 1.00 28.58 327 ARG A O 1
ATOM 2519 N N . ILE A 1 331 ? 25.757 36.157 44.774 1.00 27.77 328 ILE A N 1
ATOM 2520 C CA . ILE A 1 331 ? 26.683 36.358 43.643 1.00 28.03 328 ILE A CA 1
ATOM 2521 C C . ILE A 1 331 ? 28.135 36.476 44.142 1.00 29.68 328 ILE A C 1
ATOM 2522 O O . ILE A 1 331 ? 29.067 35.845 43.598 1.00 28.87 328 ILE A O 1
ATOM 2527 N N . LYS A 1 332 ? 28.340 37.255 45.195 1.00 30.37 329 LYS A N 1
ATOM 2528 C CA . LYS A 1 332 ? 29.695 37.354 45.740 1.00 32.23 329 LYS A CA 1
ATOM 2529 C C . LYS A 1 332 ? 30.263 35.988 46.188 1.00 32.79 329 LYS A C 1
ATOM 2530 O O . LYS A 1 332 ? 31.459 35.691 46.001 1.00 33.72 329 LYS A O 1
ATOM 2536 N N . MET A 1 333 ? 29.406 35.148 46.763 1.00 33.65 330 MET A N 1
ATOM 2537 C CA . MET A 1 333 ? 29.808 33.794 47.134 1.00 35.92 330 MET A CA 1
ATOM 2538 C C . MET A 1 333 ? 30.193 32.982 45.894 1.00 34.94 330 MET A C 1
ATOM 2539 O O . MET A 1 333 ? 31.193 32.243 45.898 1.00 35.34 330 MET A O 1
ATOM 2544 N N . ALA A 1 334 ? 29.419 33.179 44.825 1.00 34.05 331 ALA A N 1
ATOM 2545 C CA . ALA A 1 334 ? 29.639 32.460 43.569 1.00 33.84 331 ALA A CA 1
ATOM 2546 C C . ALA A 1 334 ? 30.941 32.917 42.897 1.00 34.10 331 ALA A C 1
ATOM 2547 O O . ALA A 1 334 ? 31.671 32.084 42.338 1.00 34.19 331 ALA A O 1
ATOM 2549 N N . ILE A 1 335 ? 31.230 34.223 42.976 1.00 34.26 332 ILE A N 1
ATOM 2550 C CA . ILE A 1 335 ? 32.454 34.787 42.410 1.00 35.89 332 ILE A CA 1
ATOM 2551 C C . ILE A 1 335 ? 33.664 34.238 43.193 1.00 38.36 332 ILE A C 1
ATOM 2552 O O . ILE A 1 335 ? 34.654 33.749 42.602 1.00 39.34 332 ILE A O 1
ATOM 2557 N N . GLU A 1 336 ? 33.575 34.296 44.523 1.00 40.08 333 GLU A N 1
ATOM 2558 C CA . GLU A 1 336 ? 34.628 33.760 45.393 1.00 42.15 333 GLU A CA 1
ATOM 2559 C C . GLU A 1 336 ? 34.954 32.290 45.097 1.00 41.25 333 GLU A C 1
ATOM 2560 O O . GLU A 1 336 ? 36.122 31.884 45.120 1.00 41.91 333 GLU A O 1
ATOM 2566 N N . LYS A 1 337 ? 33.928 31.494 44.810 1.00 40.34 334 LYS A N 1
ATOM 2567 C CA . LYS A 1 337 ? 34.141 30.075 44.558 1.00 39.39 334 LYS A CA 1
ATOM 2568 C C . LYS A 1 337 ? 34.328 29.757 43.074 1.00 37.00 334 LYS A C 1
ATOM 2569 O O . LYS A 1 337 ? 34.487 28.594 42.716 1.00 36.99 334 LYS A O 1
ATOM 2575 N N . LYS A 1 338 ? 34.305 30.780 42.221 1.00 35.30 335 LYS A N 1
ATOM 2576 C CA . LYS A 1 338 ? 34.261 30.584 40.762 1.00 36.41 335 LYS A CA 1
ATOM 2577 C C . LYS A 1 338 ? 33.186 29.532 40.436 1.00 34.96 335 LYS A C 1
ATOM 2578 O O . LYS A 1 338 ? 33.387 28.632 39.629 1.00 35.56 335 LYS A O 1
ATOM 2584 N N . ALA A 1 339 ? 32.012 29.680 41.061 1.00 34.32 336 ALA A N 1
ATOM 2585 C CA . ALA A 1 339 ? 30.978 28.660 41.003 1.00 33.35 336 ALA A CA 1
ATOM 2586 C C . ALA A 1 339 ? 30.247 28.634 39.676 1.00 32.53 336 ALA A C 1
ATOM 2587 O O . ALA A 1 339 ? 29.711 27.602 39.283 1.00 33.27 336 ALA A O 1
ATOM 2589 N N . CYS A 1 340 ? 30.196 29.779 39.004 1.00 30.48 337 CYS A N 1
ATOM 2590 C CA . CYS A 1 340 ? 29.488 29.900 37.739 1.00 28.89 337 CYS A CA 1
ATOM 2591 C C . CYS A 1 340 ? 30.022 31.149 37.017 1.00 28.43 337 CYS A C 1
ATOM 2592 O O . CYS A 1 340 ? 30.908 31.856 37.535 1.00 28.78 337 CYS A O 1
ATOM 2595 N N . ASN A 1 341 ? 29.582 31.374 35.783 1.00 28.38 338 ASN A N 1
ATOM 2596 C CA . ASN A 1 341 ? 30.122 32.492 35.004 1.00 28.61 338 ASN A CA 1
ATOM 2597 C C . ASN A 1 341 ? 29.018 33.129 34.213 1.00 27.20 338 ASN A C 1
ATOM 2598 O O . ASN A 1 341 ? 29.251 33.790 33.218 1.00 28.04 338 ASN A O 1
ATOM 2603 N N . SER A 1 342 ? 27.786 32.919 34.680 1.00 26.46 339 SER A N 1
ATOM 2604 C CA . SER A 1 342 ? 26.614 33.505 34.039 1.00 24.95 339 SER A CA 1
ATOM 2605 C C . SER A 1 342 ? 25.547 33.699 35.100 1.00 24.54 339 SER A C 1
ATOM 2606 O O . SER A 1 342 ? 25.342 32.827 35.950 1.00 24.51 339 SER A O 1
ATOM 2609 N N . LEU A 1 343 ? 24.938 34.877 35.085 1.00 22.77 340 LEU A N 1
ATOM 2610 C CA . LEU A 1 343 ? 23.841 35.177 36.007 1.00 22.39 340 LEU A CA 1
ATOM 2611 C C . LEU A 1 343 ? 22.469 35.009 35.307 1.00 20.66 340 LEU A C 1
ATOM 2612 O O . LEU A 1 343 ? 22.171 35.667 34.262 1.00 18.74 340 LEU A O 1
ATOM 2617 N N . LEU A 1 344 ? 21.607 34.156 35.849 1.00 20.47 341 LEU A N 1
ATOM 2618 C CA . LEU A 1 344 ? 20.223 34.225 35.395 1.00 20.80 341 LEU A CA 1
ATOM 2619 C C . LEU A 1 344 ? 19.550 35.367 36.154 1.00 20.79 341 LEU A C 1
ATOM 2620 O O . LEU A 1 344 ? 19.455 35.291 37.364 1.00 20.80 341 LEU A O 1
ATOM 2625 N N . LEU A 1 345 ? 19.152 36.423 35.454 1.00 18.62 342 LEU A N 1
ATOM 2626 C CA . LEU A 1 345 ? 18.712 37.633 36.180 1.00 17.59 342 LEU A CA 1
ATOM 2627 C C . LEU A 1 345 ? 17.193 37.638 36.220 1.00 18.06 342 LEU A C 1
ATOM 2628 O O . LEU A 1 345 ? 16.490 37.724 35.204 1.00 18.59 342 LEU A O 1
ATOM 2633 N N . LYS A 1 346 ? 16.700 37.503 37.439 1.00 17.69 343 LYS A N 1
ATOM 2634 C CA . LYS A 1 346 ? 15.239 37.496 37.666 1.00 15.39 343 LYS A CA 1
ATOM 2635 C C . LYS A 1 346 ? 14.912 38.613 38.617 1.00 16.09 343 LYS A C 1
ATOM 2636 O O . LYS A 1 346 ? 15.255 38.589 39.810 1.00 16.40 343 LYS A O 1
ATOM 2642 N N . ILE A 1 347 ? 14.268 39.630 38.053 1.00 16.09 344 ILE A N 1
ATOM 2643 C CA . ILE A 1 347 ? 13.949 40.800 38.885 1.00 16.40 344 ILE A CA 1
ATOM 2644 C C . ILE A 1 347 ? 13.213 40.388 40.166 1.00 15.43 344 ILE A C 1
ATOM 2645 O O . ILE A 1 347 ? 13.425 40.976 41.207 1.00 17.09 344 ILE A O 1
ATOM 2650 N N . ASN A 1 348 ? 12.294 39.423 40.054 1.00 16.21 345 ASN A N 1
ATOM 2651 C CA . ASN A 1 348 ? 11.520 39.028 41.250 1.00 16.42 345 ASN A CA 1
ATOM 2652 C C . ASN A 1 348 ? 12.247 38.069 42.197 1.00 17.14 345 ASN A C 1
ATOM 2653 O O . ASN A 1 348 ? 11.663 37.671 43.211 1.00 17.63 345 ASN A O 1
ATOM 2658 N N . GLN A 1 349 ? 13.499 37.695 41.870 1.00 16.87 346 GLN A N 1
ATOM 2659 C CA . GLN A 1 349 ? 14.305 36.911 42.804 1.00 17.19 346 GLN A CA 1
ATOM 2660 C C . GLN A 1 349 ? 14.848 37.857 43.843 1.00 18.57 346 GLN A C 1
ATOM 2661 O O . GLN A 1 349 ? 15.122 37.426 44.939 1.00 18.88 346 GLN A O 1
ATOM 2667 N N . ILE A 1 350 ? 14.965 39.134 43.477 1.00 18.31 347 ILE A N 1
ATOM 2668 C CA . ILE A 1 350 ? 15.563 40.100 44.376 1.00 19.92 347 ILE A CA 1
ATOM 2669 C C . ILE A 1 350 ? 14.590 41.195 44.765 1.00 19.28 347 ILE A C 1
ATOM 2670 O O . ILE A 1 350 ? 14.574 41.595 45.951 1.00 19.35 347 ILE A O 1
ATOM 2675 N N . GLY A 1 351 ? 13.785 41.662 43.806 1.00 19.05 348 GLY A N 1
ATOM 2676 C CA . GLY A 1 351 ? 12.631 42.450 44.222 1.00 17.96 348 GLY A CA 1
ATOM 2677 C C . GLY A 1 351 ? 12.653 43.952 43.978 1.00 18.23 348 GLY A C 1
ATOM 2678 O O . GLY A 1 351 ? 11.622 44.590 44.159 1.00 17.27 348 GLY A O 1
ATOM 2679 N N . THR A 1 352 ? 13.808 44.501 43.566 1.00 17.72 349 THR A N 1
ATOM 2680 C CA . THR A 1 352 ? 13.819 45.861 43.024 1.00 17.95 349 THR A CA 1
ATOM 2681 C C . THR A 1 352 ? 14.608 45.926 41.780 1.00 17.79 349 THR A C 1
ATOM 2682 O O . THR A 1 352 ? 15.573 45.121 41.580 1.00 17.04 349 THR A O 1
ATOM 2686 N N . ILE A 1 353 ? 14.238 46.893 40.951 1.00 17.87 350 ILE A N 1
ATOM 2687 C CA . ILE A 1 353 ? 15.074 47.152 39.763 1.00 18.00 350 ILE A CA 1
ATOM 2688 C C . ILE A 1 353 ? 16.514 47.561 40.120 1.00 18.44 350 ILE A C 1
ATOM 2689 O O . ILE A 1 353 ? 17.466 47.119 39.470 1.00 18.92 350 ILE A O 1
ATOM 2694 N N . SER A 1 354 ? 16.677 48.454 41.106 1.00 18.53 351 SER A N 1
ATOM 2695 C CA . SER A 1 354 ? 18.020 48.898 41.477 1.00 19.68 351 SER A CA 1
ATOM 2696 C C . SER A 1 354 ? 18.871 47.674 41.817 1.00 20.19 351 SER A C 1
ATOM 2697 O O . SER A 1 354 ? 20.057 47.580 41.392 1.00 20.67 351 SER A O 1
ATOM 2700 N N . GLU A 1 355 ? 18.298 46.744 42.598 1.00 19.54 352 GLU A N 1
ATOM 2701 C CA . GLU A 1 355 ? 19.096 45.602 43.027 1.00 20.67 352 GLU A CA 1
ATOM 2702 C C . GLU A 1 355 ? 19.405 44.673 41.856 1.00 20.83 352 GLU A C 1
ATOM 2703 O O . GLU A 1 355 ? 20.554 44.185 41.737 1.00 21.78 352 GLU A O 1
ATOM 2709 N N . ALA A 1 356 ? 18.396 44.445 41.017 1.00 21.43 353 ALA A N 1
ATOM 2710 C CA . ALA A 1 356 ? 18.585 43.633 39.802 1.00 20.56 353 ALA A CA 1
ATOM 2711 C C . ALA A 1 356 ? 19.679 44.248 38.924 1.00 21.95 353 ALA A C 1
ATOM 2712 O O . ALA A 1 356 ? 20.546 43.527 38.449 1.00 22.12 353 ALA A O 1
ATOM 2714 N N . ILE A 1 357 ? 19.649 45.569 38.718 1.00 20.87 354 ILE A N 1
ATOM 2715 C CA . ILE A 1 357 ? 20.716 46.235 37.946 1.00 23.41 354 ILE A CA 1
ATOM 2716 C C . ILE A 1 357 ? 22.112 46.084 38.615 1.00 23.03 354 ILE A C 1
ATOM 2717 O O . ILE A 1 357 ? 23.122 45.786 37.956 1.00 23.86 354 ILE A O 1
ATOM 2722 N N . ALA A 1 358 ? 22.181 46.315 39.934 1.00 23.00 355 ALA A N 1
ATOM 2723 C CA . ALA A 1 358 ? 23.414 46.102 40.705 1.00 24.21 355 ALA A CA 1
ATOM 2724 C C . ALA A 1 358 ? 23.959 44.672 40.495 1.00 24.91 355 ALA A C 1
ATOM 2725 O O . ALA A 1 358 ? 25.171 44.485 40.326 1.00 24.64 355 ALA A O 1
ATOM 2727 N N . SER A 1 359 ? 23.062 43.682 40.501 1.00 24.27 356 SER A N 1
ATOM 2728 C CA . SER A 1 359 ? 23.462 42.281 40.304 1.00 24.05 356 SER A CA 1
ATOM 2729 C C . SER A 1 359 ? 24.064 42.098 38.912 1.00 23.43 356 SER A C 1
ATOM 2730 O O . SER A 1 359 ? 25.104 41.482 38.782 1.00 22.98 356 SER A O 1
ATOM 2733 N N . SER A 1 360 ? 23.396 42.642 37.897 1.00 23.56 357 SER A N 1
ATOM 2734 C CA . SER A 1 360 ? 23.893 42.591 36.511 1.00 23.28 357 SER A CA 1
ATOM 2735 C C . SER A 1 360 ? 25.278 43.266 36.384 1.00 24.09 357 SER A C 1
ATOM 2736 O O . SER A 1 360 ? 26.196 42.705 35.793 1.00 23.30 357 SER A O 1
ATOM 2739 N N . LYS A 1 361 ? 25.422 44.454 36.945 1.00 24.80 358 LYS A N 1
ATOM 2740 C CA . LYS A 1 361 ? 26.699 45.149 36.898 1.00 26.71 358 LYS A CA 1
ATOM 2741 C C . LYS A 1 361 ? 27.818 44.375 37.614 1.00 26.68 358 L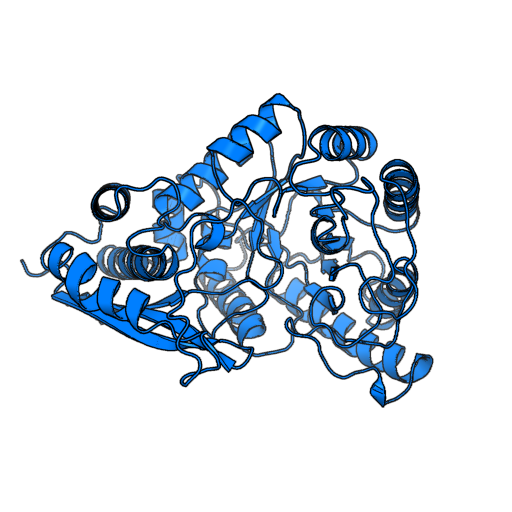YS A C 1
ATOM 2742 O O . LYS A 1 361 ? 28.908 44.235 37.075 1.00 26.39 358 LYS A O 1
ATOM 2748 N N . LEU A 1 362 ? 27.539 43.860 38.809 1.00 26.63 359 LEU A N 1
ATOM 2749 C CA . LEU A 1 362 ? 28.533 43.051 39.542 1.00 28.47 359 LEU A CA 1
ATOM 2750 C C . LEU A 1 362 ? 28.990 41.814 38.747 1.00 27.27 359 LEU A C 1
ATOM 2751 O O . LEU A 1 362 ? 30.205 41.506 38.643 1.00 28.41 359 LEU A O 1
ATOM 2756 N N . CYS A 1 363 ? 28.019 41.101 38.192 1.00 27.26 360 CYS A N 1
ATOM 2757 C CA . CYS A 1 363 ? 28.316 39.927 37.363 1.00 26.53 360 CYS A CA 1
ATOM 2758 C C . CYS A 1 363 ? 29.148 40.308 36.147 1.00 27.15 360 CYS A C 1
ATOM 2759 O O . CYS A 1 363 ? 30.171 39.677 35.895 1.00 27.42 360 CYS A O 1
ATOM 2762 N N . MET A 1 364 ? 28.721 41.337 35.415 1.00 27.18 361 MET A N 1
ATOM 2763 C CA . MET A 1 364 ? 29.466 41.734 34.217 1.00 27.58 361 MET A CA 1
ATOM 2764 C C . MET A 1 364 ? 30.877 42.236 34.510 1.00 28.25 361 MET A C 1
ATOM 2765 O O . MET A 1 364 ? 31.786 41.906 33.748 1.00 29.40 361 MET A O 1
ATOM 2770 N N . GLU A 1 365 ? 31.054 43.029 35.574 1.00 28.75 362 GLU A N 1
ATOM 2771 C CA . GLU A 1 365 ? 32.391 43.446 36.027 1.00 31.26 362 GLU A CA 1
ATOM 2772 C C . GLU A 1 365 ? 33.338 42.322 36.363 1.00 31.66 362 GLU A C 1
ATOM 2773 O O . GLU A 1 365 ? 34.559 42.513 36.336 1.00 32.21 362 GLU A O 1
ATOM 2779 N N . ASN A 1 366 ? 32.775 41.173 36.707 1.00 32.33 363 ASN A N 1
ATOM 2780 C CA . ASN A 1 366 ? 33.527 40.002 37.064 1.00 33.08 363 ASN A CA 1
ATOM 2781 C C . ASN A 1 366 ? 33.584 39.036 35.899 1.00 32.27 363 ASN A C 1
ATOM 2782 O O . ASN A 1 366 ? 34.024 37.894 36.048 1.00 33.09 363 ASN A O 1
ATOM 2787 N N . GLY A 1 367 ? 33.212 39.553 34.731 1.00 31.51 364 GLY A N 1
ATOM 2788 C CA . GLY A 1 367 ? 33.310 38.840 33.469 1.00 30.69 364 GLY A CA 1
ATOM 2789 C C . GLY A 1 367 ? 32.283 37.754 33.192 1.00 30.53 364 GLY A C 1
ATOM 2790 O O . GLY A 1 367 ? 32.496 36.934 32.270 1.00 31.70 364 GLY A O 1
ATOM 2791 N N . TRP A 1 368 ? 31.161 37.754 33.935 1.00 28.16 365 TRP A N 1
ATOM 2792 C CA . TRP A 1 368 ? 30.047 36.827 33.657 1.00 27.19 365 TRP A CA 1
ATOM 2793 C C . TRP A 1 368 ? 29.175 37.383 32.550 1.00 26.00 365 TRP A C 1
ATOM 2794 O O . TRP A 1 368 ? 29.121 38.587 32.327 1.00 26.49 365 TRP A O 1
ATOM 2805 N N . SER A 1 369 ? 28.470 36.490 31.879 1.00 25.71 366 SER A N 1
ATOM 2806 C CA . SER A 1 369 ? 27.363 36.893 31.031 1.00 25.18 366 SER A CA 1
ATOM 2807 C C . SER A 1 369 ? 26.119 36.988 31.934 1.00 24.66 366 SER A C 1
ATOM 2808 O O . SER A 1 369 ? 26.094 36.507 33.079 1.00 24.74 366 SER A O 1
ATOM 2811 N N . VAL A 1 370 ? 25.088 37.605 31.401 1.00 22.95 367 VAL A N 1
ATOM 2812 C CA . VAL A 1 370 ? 23.857 37.782 32.131 1.00 22.02 367 VAL A CA 1
ATOM 2813 C C . VAL A 1 370 ? 22.747 37.376 31.187 1.00 21.66 367 VAL A C 1
ATOM 2814 O O . VAL A 1 370 ? 22.650 37.901 30.072 1.00 22.54 367 VAL A O 1
ATOM 2818 N N . MET A 1 371 ? 21.919 36.434 31.611 1.00 20.88 368 MET A N 1
ATOM 2819 C CA . MET A 1 371 ? 20.760 36.049 30.861 1.00 20.73 368 MET A CA 1
ATOM 2820 C C . MET A 1 371 ? 19.519 36.518 31.621 1.00 19.48 368 MET A C 1
ATOM 2821 O O . MET A 1 371 ? 19.178 35.984 32.658 1.00 18.75 368 MET A O 1
ATOM 2826 N N . VAL A 1 372 ? 18.864 37.540 31.084 1.00 19.09 369 VAL A N 1
ATOM 2827 C CA . VAL A 1 372 ? 17.646 38.047 31.704 1.00 18.81 369 VAL A CA 1
ATOM 2828 C C . VAL A 1 372 ? 16.580 36.983 31.506 1.00 18.55 369 VAL A C 1
ATOM 2829 O O . VAL A 1 372 ? 16.485 36.344 30.454 1.00 19.58 369 VAL A O 1
ATOM 2833 N N . SER A 1 373 ? 15.793 36.766 32.546 1.00 18.18 370 SER A N 1
ATOM 2834 C CA . SER A 1 373 ? 14.870 35.657 32.526 1.00 17.19 370 SER A CA 1
ATOM 2835 C C . SER A 1 373 ? 13.460 36.021 32.976 1.00 17.20 370 SER A C 1
ATOM 2836 O O . SER A 1 373 ? 13.277 36.819 33.883 1.00 15.89 370 SER A O 1
ATOM 2839 N N . HIS A 1 374 ? 12.517 35.333 32.376 1.00 17.30 371 HIS A N 1
ATOM 2840 C CA . HIS A 1 374 ? 11.154 35.249 32.861 1.00 17.47 371 HIS A CA 1
ATOM 2841 C C . HIS A 1 374 ? 11.085 34.345 34.105 1.00 17.38 371 HIS A C 1
ATOM 2842 O O . HIS A 1 374 ? 12.125 33.831 34.564 1.00 18.52 371 HIS A O 1
ATOM 2849 N N . ARG A 1 375 ? 9.857 34.204 34.609 1.00 16.98 372 ARG A N 1
ATOM 2850 C CA . ARG A 1 375 ? 9.565 33.055 35.499 1.00 17.60 372 ARG A CA 1
ATOM 2851 C C . ARG A 1 375 ? 8.600 32.101 34.774 1.00 17.89 372 ARG A C 1
ATOM 2852 O O . ARG A 1 375 ? 7.926 32.477 33.813 1.00 18.92 372 ARG A O 1
ATOM 2860 N N . SER A 1 376 ? 8.448 30.897 35.303 1.00 18.11 373 SER A N 1
ATOM 2861 C CA . SER A 1 376 ? 7.563 29.943 34.664 1.00 19.11 373 SER A CA 1
ATOM 2862 C C . SER A 1 376 ? 6.087 30.436 34.799 1.00 18.18 373 SER A C 1
ATOM 2863 O O . SER A 1 376 ? 5.241 30.054 33.999 1.00 19.18 373 SER A O 1
ATOM 2866 N N . GLY A 1 377 ? 5.815 31.291 35.808 1.00 17.48 374 GLY A N 1
ATOM 2867 C CA . GLY A 1 377 ? 4.500 31.907 35.954 1.00 18.11 374 GLY A CA 1
ATOM 2868 C C . GLY A 1 377 ? 4.726 33.341 35.480 1.00 17.84 374 GLY A C 1
ATOM 2869 O O . GLY A 1 377 ? 5.400 34.133 36.159 1.00 17.79 374 GLY A O 1
ATOM 2870 N N . GLU A 1 378 ? 4.234 33.625 34.284 1.00 16.34 375 GLU A N 1
ATOM 2871 C CA . GLU A 1 378 ? 4.379 34.963 33.717 1.00 16.50 375 GLU A CA 1
ATOM 2872 C C . GLU A 1 378 ? 3.083 35.664 33.520 1.00 17.01 375 GLU A C 1
ATOM 2873 O O . GLU A 1 378 ? 2.010 35.091 33.769 1.00 17.33 375 GLU A O 1
ATOM 2879 N N . THR A 1 379 ? 3.176 36.921 33.038 1.00 15.97 376 THR A N 1
ATOM 2880 C CA . THR A 1 379 ? 1.939 37.651 32.706 1.00 15.51 376 THR A CA 1
ATOM 2881 C C . THR A 1 379 ? 2.224 38.252 31.329 1.00 16.04 376 THR A C 1
ATOM 2882 O O . THR A 1 379 ? 3.275 38.043 30.730 1.00 15.69 376 THR A O 1
ATOM 2886 N N . GLU A 1 380 ? 1.263 39.023 30.903 1.00 16.05 377 GLU A N 1
ATOM 2887 C CA . GLU A 1 380 ? 1.364 39.822 29.687 1.00 15.80 377 GLU A CA 1
ATOM 2888 C C . GLU A 1 380 ? 2.411 40.980 29.843 1.00 15.77 377 GLU A C 1
ATOM 2889 O O . GLU A 1 380 ? 2.684 41.692 28.892 1.00 15.96 377 GLU A O 1
ATOM 2895 N N . ASP A 1 381 ? 2.948 41.214 31.044 1.00 15.73 378 ASP A N 1
ATOM 2896 C CA . ASP A 1 381 ? 4.025 42.181 31.268 1.00 15.30 378 ASP A CA 1
ATOM 2897 C C . ASP A 1 381 ? 5.227 41.904 30.347 1.00 15.68 378 ASP A C 1
ATOM 2898 O O . ASP A 1 381 ? 5.574 40.737 30.069 1.00 15.94 378 ASP A O 1
ATOM 2903 N N . THR A 1 382 ? 5.843 42.955 29.840 1.00 15.08 379 THR A N 1
ATOM 2904 C CA . THR A 1 382 ? 6.996 42.776 28.947 1.00 16.02 379 THR A CA 1
ATOM 2905 C C . THR A 1 382 ? 8.291 43.458 29.434 1.00 15.37 379 THR A C 1
ATOM 2906 O O . THR A 1 382 ? 9.256 43.658 28.662 1.00 15.84 379 THR A O 1
ATOM 2910 N N . TYR A 1 383 ? 8.306 43.828 30.723 1.00 14.75 380 TYR A N 1
ATOM 2911 C CA . TYR A 1 383 ? 9.453 44.529 31.271 1.00 15.06 380 TYR A CA 1
ATOM 2912 C C . TYR A 1 383 ? 10.786 43.851 30.889 1.00 15.45 380 TYR A C 1
ATOM 2913 O O . TYR A 1 383 ? 11.726 44.558 30.558 1.00 16.28 380 TYR A O 1
ATOM 2922 N N . ILE A 1 384 ? 10.858 42.502 30.959 1.00 14.31 381 ILE A N 1
ATOM 2923 C CA . ILE A 1 384 ? 12.174 41.927 30.762 1.00 16.32 381 ILE A CA 1
ATOM 2924 C C . ILE A 1 384 ? 12.736 42.126 29.335 1.00 16.24 381 ILE A C 1
ATOM 2925 O O . ILE A 1 384 ? 13.964 42.093 29.177 1.00 16.33 381 ILE A O 1
ATOM 2930 N N . ALA A 1 385 ? 11.842 42.319 28.343 1.00 16.48 382 ALA A N 1
ATOM 2931 C CA . ALA A 1 385 ? 12.237 42.637 26.952 1.00 16.55 382 ALA A CA 1
ATOM 2932 C C . ALA A 1 385 ? 13.063 43.948 26.986 1.00 17.21 382 ALA A C 1
ATOM 2933 O O . ALA A 1 385 ? 14.220 44.019 26.549 1.00 17.26 382 ALA A O 1
ATOM 2935 N N . ASP A 1 386 ? 12.460 44.985 27.576 1.00 17.15 383 ASP A N 1
ATOM 2936 C CA . ASP A 1 386 ? 13.210 46.218 27.713 1.00 17.93 383 ASP A CA 1
ATOM 2937 C C . ASP A 1 386 ? 14.479 46.046 28.557 1.00 18.35 383 ASP A C 1
ATOM 2938 O O . ASP A 1 386 ? 15.509 46.614 28.244 1.00 17.83 383 ASP A O 1
ATOM 2943 N N . LEU A 1 387 ? 14.348 45.332 29.676 1.00 17.76 384 LEU A N 1
ATOM 2944 C CA . LEU A 1 387 ? 15.475 45.205 30.590 1.00 18.45 384 LEU A CA 1
ATOM 2945 C C . LEU A 1 387 ? 16.660 44.538 29.898 1.00 18.37 384 LEU A C 1
ATOM 2946 O O . LEU A 1 387 ? 17.779 45.021 30.027 1.00 17.84 384 LEU A O 1
ATOM 2951 N N . VAL A 1 388 ? 16.424 43.453 29.149 1.00 16.78 385 VAL A N 1
ATOM 2952 C CA . VAL A 1 388 ? 17.560 42.746 28.553 1.00 17.90 385 VAL A CA 1
ATOM 2953 C C . VAL A 1 388 ? 18.301 43.616 27.510 1.00 17.51 385 VAL A C 1
ATOM 2954 O O . VAL A 1 388 ? 19.530 43.637 27.455 1.00 19.28 385 VAL A O 1
ATOM 2958 N N . VAL A 1 389 ? 17.521 44.344 26.717 1.00 18.14 386 VAL A N 1
ATOM 2959 C CA . VAL A 1 389 ? 18.087 45.285 25.760 1.00 18.46 386 VAL A CA 1
ATOM 2960 C C . VAL A 1 389 ? 18.893 46.350 26.528 1.00 18.39 386 VAL A C 1
ATOM 2961 O O . VAL A 1 389 ? 20.076 46.627 26.185 1.00 19.26 386 VAL A O 1
ATOM 2965 N N . ALA A 1 390 ? 18.276 46.899 27.591 1.00 18.90 387 ALA A N 1
ATOM 2966 C CA . ALA A 1 390 ? 18.924 47.928 28.406 1.00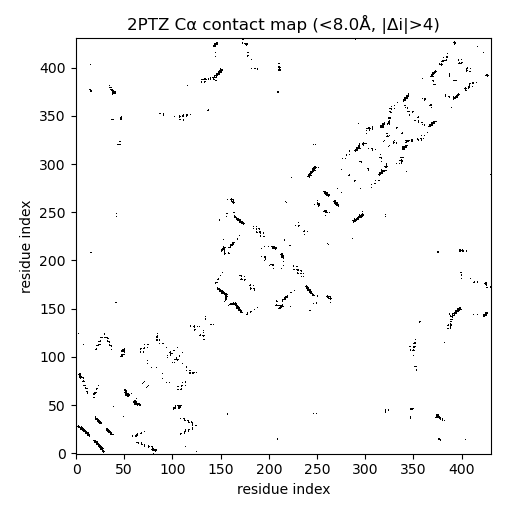 19.19 387 ALA A CA 1
ATOM 2967 C C . ALA A 1 390 ? 20.287 47.504 29.024 1.00 19.62 387 ALA A C 1
ATOM 2968 O O . ALA A 1 390 ? 21.228 48.294 29.114 1.00 19.90 387 ALA A O 1
ATOM 2970 N N . LEU A 1 391 ? 20.362 46.248 29.426 1.00 20.10 388 LEU A N 1
ATOM 2971 C CA . LEU A 1 391 ? 21.581 45.723 29.993 1.00 21.32 388 LEU A CA 1
ATOM 2972 C C . LEU A 1 391 ? 22.599 45.316 28.923 1.00 21.70 388 LEU A C 1
ATOM 2973 O O . LEU A 1 391 ? 23.753 45.128 29.230 1.00 21.20 388 LEU A O 1
ATOM 2978 N N . GLY A 1 392 ? 22.127 45.179 27.690 1.00 22.89 389 GLY A N 1
ATOM 2979 C CA . GLY A 1 392 ? 22.973 44.835 26.541 1.00 23.67 389 GLY A CA 1
ATOM 2980 C C . GLY A 1 392 ? 23.645 43.489 26.745 1.00 23.99 389 GLY A C 1
ATOM 2981 O O . GLY A 1 392 ? 24.753 43.237 26.237 1.00 24.34 389 GLY A O 1
ATOM 2982 N N . SER A 1 393 ? 22.950 42.587 27.434 1.00 22.28 390 SER A N 1
ATOM 2983 C CA . SER A 1 393 ? 23.643 41.349 27.839 1.00 22.30 390 SER A CA 1
ATOM 2984 C C . SER A 1 393 ? 23.698 40.333 26.705 1.00 21.56 390 SER A C 1
ATOM 2985 O O . SER A 1 393 ? 24.492 39.394 26.730 1.00 22.86 390 SER A O 1
ATOM 2988 N N . GLY A 1 394 ? 22.816 40.508 25.724 1.00 20.75 391 GLY A N 1
ATOM 2989 C CA . GLY A 1 394 ? 22.763 39.582 24.597 1.00 19.91 391 GLY A CA 1
ATOM 2990 C C . GLY A 1 394 ? 22.064 38.243 24.810 1.00 19.95 391 GLY A C 1
ATOM 2991 O O . GLY A 1 394 ? 22.056 37.395 23.887 1.00 21.66 391 GLY A O 1
ATOM 2992 N N . GLN A 1 395 ? 21.513 38.003 26.006 1.00 18.78 392 GLN A N 1
ATOM 2993 C CA . GLN A 1 395 ? 20.879 36.733 26.295 1.00 20.42 392 GLN A CA 1
ATOM 2994 C C . GLN A 1 395 ? 19.565 36.946 27.041 1.00 18.64 392 GLN A C 1
ATOM 2995 O O . GLN A 1 395 ? 19.523 37.621 28.070 1.00 19.07 392 GLN A O 1
ATOM 3001 N N . ILE A 1 396 ? 18.497 36.312 26.565 1.00 18.11 393 ILE A N 1
ATOM 3002 C CA . ILE A 1 396 ? 17.215 36.316 27.282 1.00 19.53 393 ILE A CA 1
ATOM 3003 C C . ILE A 1 396 ? 16.666 34.919 27.203 1.00 19.44 393 ILE A C 1
ATOM 3004 O O . ILE A 1 396 ? 16.893 34.195 26.205 1.00 20.22 393 ILE A O 1
ATOM 3009 N N . LYS A 1 397 ? 16.047 34.508 28.304 1.00 19.46 394 LYS A N 1
ATOM 3010 C CA . LYS A 1 397 ? 15.137 33.392 28.207 1.00 19.18 394 LYS A CA 1
ATOM 3011 C C . LYS A 1 397 ? 13.778 33.827 28.670 1.00 18.67 394 LYS A C 1
ATOM 3012 O O . LYS A 1 397 ? 13.565 34.358 29.771 1.00 17.93 394 LYS A O 1
ATOM 3018 N N . THR A 1 398 ? 12.854 33.649 27.754 1.00 17.85 395 THR A N 1
ATOM 3019 C CA . THR A 1 398 ? 11.494 34.070 28.024 1.00 17.32 395 THR A CA 1
ATOM 3020 C C . THR A 1 398 ? 10.396 33.154 27.460 1.00 17.73 395 THR A C 1
ATOM 3021 O O . THR A 1 398 ? 9.232 33.589 27.308 1.00 16.92 395 THR A O 1
ATOM 3025 N N . GLY A 1 399 ? 10.736 31.874 27.261 1.00 17.18 396 GLY A N 1
ATOM 3026 C CA . GLY A 1 399 ? 9.759 30.857 26.912 1.00 18.91 396 GLY A CA 1
ATOM 3027 C C . GLY A 1 399 ? 10.042 30.298 25.537 1.00 18.35 396 GLY A C 1
ATOM 3028 O O . GLY A 1 399 ? 10.887 30.808 24.783 1.00 20.36 396 GLY A O 1
ATOM 3029 N N . ALA A 1 400 ? 9.350 29.214 25.236 1.00 18.36 397 ALA A N 1
ATOM 3030 C CA . ALA A 1 400 ? 9.122 28.794 23.856 1.00 17.66 397 ALA A CA 1
ATOM 3031 C C . ALA A 1 400 ? 8.420 29.974 23.137 1.00 17.87 397 ALA A C 1
ATOM 3032 O O . ALA A 1 400 ? 7.872 30.874 23.787 1.00 18.18 397 ALA A O 1
ATOM 3034 N N . PRO A 1 401 ? 8.468 29.981 21.791 1.00 18.63 398 PRO A N 1
ATOM 3035 C CA . PRO A 1 401 ? 7.685 30.989 21.032 1.00 18.35 398 PRO A CA 1
ATOM 3036 C C . PRO A 1 401 ? 6.209 30.555 20.956 1.00 17.26 398 PRO A C 1
ATOM 3037 O O . PRO A 1 401 ? 5.658 30.317 19.909 1.00 18.23 398 PRO A O 1
ATOM 3041 N N . CYS A 1 402 ? 5.594 30.441 22.126 1.00 17.36 399 CYS A N 1
ATOM 3042 C CA . CYS A 1 402 ? 4.264 29.894 22.247 1.00 16.52 399 CYS A CA 1
ATOM 3043 C C . CYS A 1 402 ? 3.782 30.313 23.626 1.00 15.01 399 CYS A C 1
ATOM 3044 O O . CYS A 1 402 ? 4.576 30.267 24.600 1.00 17.02 399 CYS A O 1
ATOM 3047 N N . ARG A 1 403 ? 2.492 30.677 23.707 1.00 16.79 400 ARG A N 1
ATOM 3048 C CA . ARG A 1 403 ? 1.833 31.218 24.902 1.00 15.71 400 ARG A CA 1
ATOM 3049 C C . ARG A 1 403 ? 2.133 32.713 24.992 1.00 16.42 400 ARG A C 1
ATOM 3050 O O . ARG A 1 403 ? 3.305 33.149 24.988 1.00 15.11 400 ARG A O 1
ATOM 3058 N N . GLY A 1 404 ? 1.048 33.471 25.058 1.00 16.36 401 GLY A N 1
ATOM 3059 C CA . GLY A 1 404 ? 1.077 34.948 25.089 1.00 17.12 401 GLY A CA 1
ATOM 3060 C C . GLY A 1 404 ? 2.017 35.561 26.132 1.00 17.14 401 GLY A C 1
ATOM 3061 O O . GLY A 1 404 ? 2.542 36.629 25.906 1.00 17.07 401 GLY A O 1
ATOM 3062 N N . GLU A 1 405 ? 2.203 34.928 27.303 1.00 15.91 402 GLU A N 1
ATOM 3063 C CA . GLU A 1 405 ? 3.033 35.517 28.323 1.00 15.58 402 GLU A CA 1
ATOM 3064 C C . GLU A 1 405 ? 4.520 35.342 27.936 1.00 15.73 402 GLU A C 1
ATOM 3065 O O . GLU A 1 405 ? 5.385 35.943 28.539 1.00 16.62 402 GLU A O 1
ATOM 3071 N N . ARG A 1 406 ? 4.741 34.540 26.900 1.00 15.70 403 ARG A N 1
ATOM 3072 C CA . ARG A 1 406 ? 6.109 34.403 26.358 1.00 15.02 403 ARG A CA 1
ATOM 3073 C C . ARG A 1 406 ? 6.234 35.296 25.088 1.00 14.67 403 ARG A C 1
ATOM 3074 O O . ARG A 1 406 ? 7.209 36.094 24.952 1.00 16.37 403 ARG A O 1
ATOM 3082 N N . THR A 1 407 ? 5.316 35.056 24.131 1.00 16.06 404 THR A N 1
ATOM 3083 C CA . THR A 1 407 ? 5.345 35.824 22.878 1.00 15.67 404 THR A CA 1
ATOM 3084 C C . THR A 1 407 ? 5.216 37.343 23.144 1.00 14.56 404 THR A C 1
ATOM 3085 O O . THR A 1 407 ? 5.694 38.140 22.327 1.00 14.89 404 THR A O 1
ATOM 3089 N N . ALA A 1 408 ? 4.626 37.739 24.281 1.00 14.63 405 ALA A N 1
ATOM 3090 C CA . ALA A 1 408 ? 4.481 39.191 24.568 1.00 16.44 405 ALA A CA 1
ATOM 3091 C C . ALA A 1 408 ? 5.896 39.771 24.661 1.00 16.54 405 ALA A C 1
ATOM 3092 O O . ALA A 1 408 ? 6.145 40.891 24.161 1.00 16.60 405 ALA A O 1
ATOM 3094 N N . LYS A 1 409 ? 6.810 39.023 25.307 1.00 14.87 406 LYS A N 1
ATOM 3095 C CA . LYS A 1 409 ? 8.204 39.528 25.458 1.00 15.54 406 LYS A CA 1
ATOM 3096 C C . LYS A 1 409 ? 8.889 39.528 24.101 1.00 16.02 406 LYS A C 1
ATOM 3097 O O . LYS A 1 409 ? 9.627 40.451 23.725 1.00 16.26 406 LYS A O 1
ATOM 3103 N N . LEU A 1 410 ? 8.698 38.438 23.373 1.00 15.93 407 LEU A N 1
ATOM 3104 C CA . LEU A 1 410 ? 9.352 38.286 22.073 1.00 14.49 407 LEU A CA 1
ATOM 3105 C C . LEU A 1 410 ? 8.908 39.383 21.113 1.00 14.77 407 LEU A C 1
ATOM 3106 O O . LEU A 1 410 ? 9.731 39.977 20.388 1.00 16.75 407 LEU A O 1
ATOM 3111 N N . ASN A 1 411 ? 7.585 39.632 21.146 1.00 14.71 408 ASN A N 1
ATOM 3112 C CA . ASN A 1 411 ? 7.027 40.720 20.323 1.00 15.28 408 ASN A CA 1
ATOM 3113 C C . ASN A 1 411 ? 7.594 42.085 20.732 1.00 14.71 408 ASN A C 1
ATOM 3114 O O . ASN A 1 411 ? 7.883 42.932 19.864 1.00 15.93 408 ASN A O 1
ATOM 3119 N N . GLN A 1 412 ? 7.702 42.288 22.029 1.00 15.12 409 GLN A N 1
ATOM 3120 C CA . GLN A 1 412 ? 8.231 43.583 22.496 1.00 16.49 409 GLN A CA 1
ATOM 3121 C C . GLN A 1 412 ? 9.670 43.709 21.980 1.00 17.22 409 GLN A C 1
ATOM 3122 O O . GLN A 1 412 ? 10.093 44.796 21.599 1.00 17.67 409 GLN A O 1
ATOM 3128 N N . LEU A 1 413 ? 10.416 42.600 22.001 1.00 17.42 410 LEU A N 1
ATOM 3129 C CA . LEU A 1 413 ? 11.776 42.639 21.447 1.00 17.11 410 LEU A CA 1
ATOM 3130 C C . LEU A 1 413 ? 11.758 43.034 19.961 1.00 17.58 410 LEU A C 1
ATOM 3131 O O . LEU A 1 413 ? 12.611 43.801 19.505 1.00 17.43 410 LEU A O 1
ATOM 3136 N N . LEU A 1 414 ? 10.790 42.498 19.200 1.00 17.49 411 LEU A N 1
ATOM 3137 C CA . LEU A 1 414 ? 10.599 42.928 17.790 1.00 17.56 411 LEU A CA 1
ATOM 3138 C C . LEU A 1 414 ? 10.428 44.439 17.715 1.00 17.78 411 LEU A C 1
ATOM 3139 O O . LEU A 1 414 ? 11.024 45.068 16.854 1.00 18.11 411 LEU A O 1
ATOM 3144 N N . ARG A 1 415 ? 9.618 44.973 18.623 1.00 17.67 412 ARG A N 1
ATOM 3145 C CA . ARG A 1 415 ? 9.315 46.417 18.579 1.00 17.73 412 ARG A CA 1
ATOM 3146 C C . ARG A 1 415 ? 10.558 47.218 18.890 1.00 17.71 412 ARG A C 1
ATOM 3147 O O . ARG A 1 415 ? 10.825 48.234 18.250 1.00 18.08 412 ARG A O 1
ATOM 3155 N N . ILE A 1 416 ? 11.272 46.759 19.893 1.00 17.74 413 ILE A N 1
ATOM 3156 C CA . ILE A 1 416 ? 12.530 47.444 20.271 1.00 17.39 413 ILE A CA 1
ATOM 3157 C C . ILE A 1 416 ? 13.554 47.376 19.119 1.00 17.96 413 ILE A C 1
ATOM 3158 O O . ILE A 1 416 ? 14.172 48.376 18.756 1.00 18.40 413 ILE A O 1
ATOM 3163 N N . GLU A 1 417 ? 13.707 46.191 18.526 1.00 17.65 414 GLU A N 1
ATOM 3164 C CA . GLU A 1 417 ? 14.582 45.992 17.391 1.00 18.69 414 GLU A CA 1
ATOM 3165 C C . GLU A 1 417 ? 14.251 47.000 16.261 1.00 19.82 414 GLU A C 1
ATOM 3166 O O . GLU A 1 417 ? 15.113 47.639 15.653 1.00 20.37 414 GLU A O 1
ATOM 3172 N N . GLU A 1 418 ? 12.952 47.125 15.997 1.00 20.72 415 GLU A N 1
ATOM 3173 C CA . GLU A 1 418 ? 12.532 48.040 14.950 1.00 23.41 415 GLU A CA 1
ATOM 3174 C C . GLU A 1 418 ? 12.893 49.511 15.282 1.00 22.74 415 GLU A C 1
ATOM 3175 O O . GLU A 1 418 ? 13.358 50.269 14.420 1.00 23.70 415 GLU A O 1
ATOM 3181 N N . GLU A 1 419 ? 12.716 49.886 16.540 1.00 22.87 416 GLU A N 1
ATOM 3182 C CA . GLU A 1 419 ? 13.046 51.242 16.974 1.00 24.28 416 GLU A CA 1
ATOM 3183 C C . GLU A 1 419 ? 14.532 51.506 16.842 1.00 24.12 416 GLU A C 1
ATOM 3184 O O . GLU A 1 419 ? 14.926 52.615 16.516 1.00 25.21 416 GLU A O 1
ATOM 3190 N N . LEU A 1 420 ? 15.344 50.491 17.112 1.00 23.96 417 LEU A N 1
ATOM 3191 C CA . LEU A 1 420 ? 16.799 50.661 17.117 1.00 25.30 417 LEU A CA 1
ATOM 3192 C C . LEU A 1 420 ? 17.392 50.639 15.716 1.00 27.55 417 LEU A C 1
ATOM 3193 O O . LEU A 1 420 ? 18.473 51.184 15.481 1.00 28.94 417 LEU A O 1
ATOM 3198 N N . GLY A 1 421 ? 16.677 50.020 14.781 1.00 30.52 418 GLY A N 1
ATOM 3199 C CA . GLY A 1 421 ? 17.076 50.058 13.372 1.00 33.65 418 GLY A CA 1
ATOM 3200 C C . GLY A 1 421 ? 18.170 49.068 13.016 1.00 36.75 418 GLY A C 1
ATOM 3201 O O . GLY A 1 421 ? 18.602 48.254 13.845 1.00 36.10 418 GLY A O 1
ATOM 3202 N N . ALA A 1 422 ? 18.618 49.146 11.758 1.00 41.31 419 ALA A N 1
ATOM 3203 C CA . ALA A 1 422 ? 19.484 48.113 11.138 1.00 45.00 419 ALA A CA 1
ATOM 3204 C C . ALA A 1 422 ? 20.900 48.016 11.723 1.00 46.45 419 ALA A C 1
ATOM 3205 O O . ALA A 1 422 ? 21.578 46.999 11.538 1.00 47.39 419 ALA A O 1
ATOM 3207 N N . HIS A 1 423 ? 21.346 49.062 12.424 1.00 46.94 420 HIS A N 1
ATOM 3208 C CA . HIS A 1 423 ? 22.674 49.022 13.024 1.00 47.28 420 HIS A CA 1
ATOM 3209 C C . HIS A 1 423 ? 22.702 48.514 14.470 1.00 45.13 420 HIS A C 1
ATOM 3210 O O . HIS A 1 423 ? 23.799 48.355 15.036 1.00 45.38 420 HIS A O 1
ATOM 3217 N N . ALA A 1 424 ? 21.511 48.227 15.029 1.00 42.52 421 ALA A N 1
ATOM 3218 C CA . ALA A 1 424 ? 21.341 47.642 16.374 1.00 39.22 421 ALA A CA 1
ATOM 3219 C C . ALA A 1 424 ? 22.076 46.311 16.461 1.00 37.13 421 ALA A C 1
ATOM 3220 O O . ALA A 1 424 ? 21.975 45.486 15.549 1.00 37.76 421 ALA A O 1
ATOM 3222 N N . LYS A 1 425 ? 22.87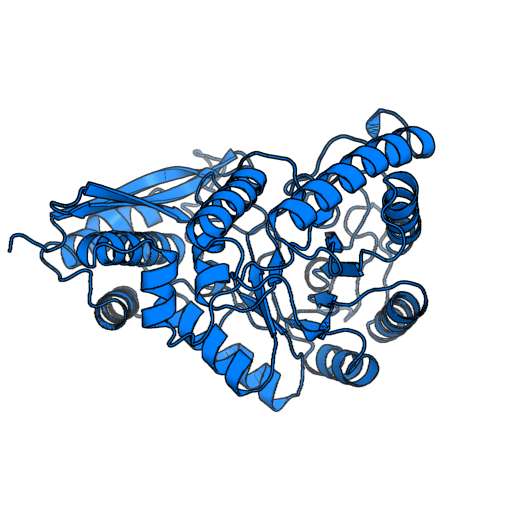3 46.126 17.511 1.00 33.98 422 LYS A N 1
ATOM 3223 C CA . LYS A 1 425 ? 23.622 44.877 17.669 1.00 31.06 422 LYS A CA 1
ATOM 3224 C C . LYS A 1 425 ? 22.673 43.750 18.063 1.00 28.70 422 LYS A C 1
ATOM 3225 O O . LYS A 1 425 ? 21.721 43.961 18.829 1.00 26.83 422 LYS A O 1
ATOM 3231 N N . PHE A 1 426 ? 22.942 42.557 17.531 1.00 26.34 423 PHE A N 1
ATOM 3232 C CA . PHE A 1 426 ? 22.181 41.394 17.908 1.00 26.11 423 PHE A CA 1
ATOM 3233 C C . PHE A 1 426 ? 23.083 40.296 18.448 1.00 26.47 423 PHE A C 1
ATOM 3234 O O . PHE A 1 426 ? 24.167 40.028 17.911 1.00 24.95 423 PHE A O 1
ATOM 3242 N N . GLY A 1 427 ? 22.567 39.623 19.459 1.00 25.02 424 GLY A N 1
ATOM 3243 C CA . GLY A 1 427 ? 23.045 38.301 19.875 1.00 26.30 424 GLY A CA 1
ATOM 3244 C C . GLY A 1 427 ? 24.134 38.380 20.934 1.00 26.09 424 GLY A C 1
ATOM 3245 O O . GLY A 1 427 ? 24.435 39.443 21.463 1.00 25.26 424 GLY A O 1
ATOM 3246 N N . PHE A 1 428 ? 24.659 37.220 21.283 1.00 26.30 425 PHE A N 1
ATOM 3247 C CA . PHE A 1 428 ? 25.697 37.142 22.276 1.00 26.09 425 PHE A CA 1
ATOM 3248 C C . PHE A 1 428 ? 27.013 36.876 21.538 1.00 27.33 425 PHE A C 1
ATOM 3249 O O . PHE A 1 428 ? 27.188 35.806 20.919 1.00 26.23 425 PHE A O 1
ATOM 3257 N N . PRO A 1 429 ? 27.928 37.867 21.543 1.00 28.37 426 PRO A N 1
ATOM 3258 C CA . PRO A 1 429 ? 29.192 37.760 20.750 1.00 29.94 426 PRO A CA 1
ATOM 3259 C C . PRO A 1 429 ? 29.913 36.404 20.923 1.00 29.90 426 PRO A C 1
ATOM 3260 O O . PRO A 1 429 ? 30.301 35.800 19.925 1.00 31.43 426 PRO A O 1
ATOM 3264 N N . GLY A 1 430 ? 30.025 35.929 22.165 1.00 30.38 427 GLY A N 1
ATOM 3265 C CA . GLY A 1 430 ? 30.592 34.614 22.464 1.00 31.20 427 GLY A CA 1
ATOM 3266 C C . GLY A 1 430 ? 29.992 33.436 21.727 1.00 31.13 427 GLY A C 1
ATOM 3267 O O . GLY A 1 430 ? 30.671 32.406 21.555 1.00 32.27 427 GLY A O 1
ATOM 3268 N N . TRP A 1 431 ? 28.725 33.580 21.284 1.00 29.43 428 TRP A N 1
ATOM 3269 C CA . TRP A 1 431 ? 28.010 32.513 20.581 1.00 29.49 428 TRP A CA 1
ATOM 3270 C C . TRP A 1 431 ? 27.879 32.746 19.077 1.00 30.05 428 TRP A C 1
ATOM 3271 O O . TRP A 1 431 ? 27.535 31.839 18.313 1.00 29.86 428 TRP A O 1
ATOM 3282 N N . SER A 1 432 ? 28.142 33.978 18.664 1.00 31.15 429 SER A N 1
ATOM 3283 C CA . SER A 1 432 ? 27.933 34.340 17.274 1.00 32.48 429 SER A CA 1
ATOM 3284 C C . SER A 1 432 ? 28.973 33.759 16.308 1.00 33.49 429 SER A C 1
ATOM 3285 O O . SER A 1 432 ? 30.073 33.314 16.712 1.00 34.39 429 SER A O 1
#

Organism: Trypanosoma brucei brucei (strain 927/4 GUTat10.1) (NCBI:txid185431)

Foldseek 3Di:
DQLFWAWKAKDWDAWLVRFTAIKIWTQHPLGTFIFTAFDFDLFFPLFAFADWQCDCVPSHGRHCVQLRCLRHPPLGVVRHPHQLLPLVVSLVVQCVSQPDQRSNRNGLRSQANVQLRSLCSNCSSVPHHSLQSLLVLLVPPAFFQAFEWAFAEADDDQQPAQAHFGGKTKTQQQDFALVRRLVLLVLLSVLLLVLLCVVQNDVQADAGLQRHTHGHDQDNVVVQVSSQVSCVVSPNPPRMFIAGERSQQRQADPVVQFGFSRPVHPDTDTHHLVRLLVVVLCPLVVGQHAEYECSDHLPPLVSLQVSCVVCPLRHFYEYPSNQLLAVVSVVVNLVSVSTQEYAQRCSSRRHSSSSSVSLSVSVVSPGAYEHEGHSTFHLGQSSLSNCSSSNRNHYYQYRCGRNRRVSNSVVVVVVSVVVDDVHGHHHPSSD

Solvent-accessible surface area: 16699 Å² total; per-residue (Å²): 117,129,82,20,2,94,126,14,68,2,78,40,31,92,8,31,68,34,33,0,3,0,11,0,20,0,27,4,85,123,26,85,28,141,0,5,1,12,5,12,22,14,58,6,108,88,24,12,29,60,35,58,46,56,60,174,193,75,99,118,11,95,0,1,83,75,0,16,102,9,0,46,110,56,0,1,77,35,0,78,40,79,51,3,46,99,3,130,81,0,1,44,48,0,39,166,56,3,62,50,136,76,4,29,129,3,0,3,6,0,0,0,0,0,0,1,0,0,0,57,0,0,4,26,19,132,64,58,54,19,7,109,14,0,8,90,62,6,50,36,209,88,23,28,2,0,0,1,0,0,4,0,0,7,6,1,72,140,11,70,21,25,0,1,0,25,4,0,2,0,0,0,5,78,5,117,36,0,53,56,0,23,122,4,0,26,58,0,10,109,20,0,102,41,9,0,93,194,111,46,29,129,129,0,9,99,60,6,32,11,0,0,1,17,0,87,1,112,61,7,59,54,0,0,66,2,0,64,90,0,4,84,108,24,62,22,183,60,94,9,2,0,0,0,2,0,3,0,16,46,4,58,35,147,170,106,128,42,2,18,26,9,62,62,25,148,142,72,60,91,18,49,31,109,90,0,88,125,29,0,46,124,2,14,153,57,45,53,5,24,1,0,2,1,0,3,16,21,69,38,14,80,16,0,23,26,0,11,102,48,12,130,90,158,2,21,0,0,0,5,1,0,0,0,0,32,40,113,18,0,112,84,0,44,136,108,152,0,4,38,0,0,0,0,13,4,10,1,12,0,0,0,25,44,0,11,48,0,1,87,37,0,70,133,72,66,18,14,0,2,0,3,2,5,21,0,6,3,119,24,37,5,8,0,5,0,0,0,0,7,16,7,0,0,0,3,1,1,0,17,30,64,51,17,0,40,21,2,1,57,36,0,57,129,2,25,144,110,35,35,108,176,33,99,25,0,41,86,65,22,89